Protein AF-A0AAD7J513-F1 (afdb_monomer_lite)

Foldseek 3Di:
DPDPCPDPPNDDQDKDKDWDFFWAQDPVVRDTDGDDLVRLDDPPQAAAADEAEAADEQAQPDPPLQLSLVQVVLQCQCPVQNHDVVGAGDWYKYKYFFQFPPRSLVNLRPDPNNNNFWTKPPNHPVLAPPPQRGGMMMTGGSSWRWNTWMKIQQSLAPRRWIWTKTWTKHAHDPPGGDIFTEIETHTAQHADDDSSLSRLLVRVLVVLCVQVDPPGLGYKYWYFSRQVHPCSQVSLVVSQKDWLAPPGWPPPQQFQDCVVPHDPDDTTNGITIIIHPPSNDDRHRDGDGCVQWDRDPDDDDDDDDDHIDRDDDDDDDDDDDDDDDDDDPDDPQPAKEWDAQDDVQHAAAQDKHKIFIDGDDQWFFDDFDDDDDDDDDDDDDDDDDDDDPVGDDDDLDGDGRDRDGIDIDRRLDDFQDWGKTKTAHPVGRIDIYDTHTHHHDDDNVSVPDRDDDDDDDDDDDDDDDDDDDDDDDDDDDDDDDDDDDDDDDDDDDDDDDDDDDDDDDDDDDDDDDDDDDDDDDDDDDDDDDDDDDDDDDDD

pLDDT: mean 71.31, std 27.56, range [21.47, 98.94]

Organism: NCBI:txid230809

Radius of gyration: 33.83 Å; chains: 1; bounding box: 109×79×90 Å

Structure (mmCIF, N/CA/C/O backbone):
data_AF-A0AAD7J513-F1
#
_entry.id   AF-A0AAD7J513-F1
#
loop_
_atom_site.group_PDB
_atom_site.id
_atom_site.type_symbol
_atom_site.label_atom_id
_atom_site.label_alt_id
_atom_site.label_comp_id
_atom_site.label_asym_id
_atom_site.label_entity_id
_atom_site.label_seq_id
_atom_site.pdbx_PDB_ins_code
_atom_site.Cartn_x
_atom_site.Cartn_y
_atom_site.Cartn_z
_atom_site.occupancy
_atom_site.B_iso_or_equiv
_atom_site.auth_seq_id
_atom_site.auth_comp_id
_atom_site.auth_asym_id
_atom_site.auth_atom_id
_atom_site.pdbx_PDB_model_num
ATOM 1 N N . MET A 1 1 ? 6.087 -25.218 -9.293 1.00 32.75 1 MET A N 1
ATOM 2 C CA . MET A 1 1 ? 7.461 -25.644 -8.965 1.00 32.75 1 MET A CA 1
ATOM 3 C C . MET A 1 1 ? 8.350 -24.437 -9.200 1.00 32.75 1 MET A C 1
ATOM 5 O O . MET A 1 1 ? 8.725 -24.193 -10.333 1.00 32.75 1 MET A O 1
ATOM 9 N N . PHE A 1 2 ? 8.551 -23.610 -8.172 1.00 40.44 2 PHE A N 1
ATOM 10 C CA . PHE A 1 2 ? 9.439 -22.445 -8.245 1.00 40.44 2 PHE A CA 1
ATOM 11 C C . PHE A 1 2 ? 10.735 -22.806 -7.531 1.00 40.44 2 PHE A C 1
ATOM 13 O O . PHE A 1 2 ? 10.935 -22.472 -6.368 1.00 40.44 2 PHE A O 1
ATOM 20 N N . CYS A 1 3 ? 11.557 -23.562 -8.247 1.00 36.16 3 CYS A N 1
ATOM 21 C CA . CYS A 1 3 ? 12.954 -23.780 -7.931 1.00 36.16 3 CYS A CA 1
ATOM 22 C C . CYS A 1 3 ? 13.706 -23.287 -9.164 1.00 36.16 3 CYS A C 1
ATOM 24 O O . CYS A 1 3 ? 13.861 -24.026 -10.134 1.00 36.16 3 CYS A O 1
ATOM 26 N N . GLY A 1 4 ? 14.096 -22.010 -9.148 1.00 38.06 4 GLY A N 1
ATOM 27 C CA . GLY A 1 4 ? 15.396 -21.700 -9.721 1.00 38.06 4 GLY A CA 1
ATOM 28 C C . GLY A 1 4 ? 16.390 -22.467 -8.862 1.00 38.06 4 GLY A C 1
ATOM 29 O O . GLY A 1 4 ? 16.326 -22.366 -7.636 1.00 38.06 4 GLY A O 1
ATOM 30 N N . ASP A 1 5 ? 17.196 -23.315 -9.488 1.00 40.50 5 ASP A N 1
ATOM 31 C CA . ASP A 1 5 ? 18.250 -24.063 -8.808 1.00 40.50 5 ASP A CA 1
ATOM 32 C C . ASP A 1 5 ? 19.424 -23.100 -8.579 1.00 40.50 5 ASP A C 1
ATOM 34 O O . ASP A 1 5 ? 20.472 -23.174 -9.219 1.00 40.50 5 ASP A O 1
ATOM 38 N N . ASP A 1 6 ? 19.177 -22.096 -7.734 1.00 44.56 6 ASP A N 1
ATOM 39 C CA . ASP A 1 6 ? 20.218 -21.246 -7.182 1.00 44.56 6 ASP A CA 1
ATOM 40 C C . ASP A 1 6 ? 21.053 -22.173 -6.290 1.00 44.56 6 ASP A C 1
ATOM 42 O O . ASP A 1 6 ? 20.613 -22.588 -5.215 1.00 44.56 6 ASP A O 1
ATOM 46 N N . GLY A 1 7 ? 22.223 -22.574 -6.798 1.00 38.50 7 GLY A N 1
ATOM 47 C CA . GLY A 1 7 ? 23.099 -23.535 -6.130 1.00 38.50 7 GLY A CA 1
ATOM 48 C C . GLY A 1 7 ? 23.421 -23.114 -4.689 1.00 38.50 7 GLY A C 1
ATOM 49 O O . GLY A 1 7 ? 23.324 -21.923 -4.367 1.00 38.50 7 GLY A O 1
ATOM 50 N N . PRO A 1 8 ? 23.831 -24.064 -3.824 1.00 44.72 8 PRO A N 1
ATOM 51 C CA . PRO A 1 8 ? 23.887 -23.894 -2.364 1.00 44.72 8 PRO A CA 1
ATOM 52 C C . PRO A 1 8 ? 24.774 -22.742 -1.854 1.00 44.72 8 PRO A C 1
ATOM 54 O O . PRO A 1 8 ? 24.691 -22.401 -0.677 1.00 44.72 8 PRO A O 1
ATOM 57 N N . ASP A 1 9 ? 25.574 -22.133 -2.731 1.00 49.25 9 ASP A N 1
ATOM 58 C CA . ASP A 1 9 ? 26.494 -21.028 -2.453 1.00 49.25 9 ASP A CA 1
ATOM 59 C C . ASP A 1 9 ? 25.942 -19.633 -2.831 1.00 49.25 9 ASP A C 1
ATOM 61 O O . ASP A 1 9 ? 26.643 -18.629 -2.689 1.00 49.25 9 ASP A O 1
ATOM 65 N N . SER A 1 10 ? 24.695 -19.529 -3.308 1.00 48.16 10 SER A N 1
ATOM 66 C CA . SER A 1 10 ? 24.074 -18.229 -3.613 1.00 48.16 10 SER A CA 1
ATOM 67 C C . SER A 1 10 ? 23.793 -17.452 -2.314 1.00 48.16 10 SER A C 1
ATOM 69 O O . SER A 1 10 ? 23.076 -17.963 -1.448 1.00 48.16 10 SER A O 1
ATOM 71 N N . PRO A 1 11 ? 24.322 -16.225 -2.132 1.00 52.28 11 PRO A N 1
ATOM 72 C CA . PRO A 1 11 ? 24.215 -15.516 -0.860 1.00 52.28 11 PRO A CA 1
ATOM 73 C C . PRO A 1 11 ? 22.766 -15.113 -0.565 1.00 52.28 11 PRO A C 1
ATOM 75 O O . PRO A 1 11 ? 22.181 -14.267 -1.241 1.00 52.28 11 PRO A O 1
ATOM 78 N N . VAL A 1 12 ? 22.192 -15.692 0.491 1.00 58.56 12 VAL A N 1
ATOM 79 C CA . VAL A 1 12 ? 20.869 -15.307 0.996 1.00 58.56 12 VAL A CA 1
ATOM 80 C C . VAL A 1 12 ? 20.958 -13.905 1.591 1.00 58.56 12 VAL A C 1
ATOM 82 O O . VAL A 1 12 ? 21.468 -13.738 2.699 1.00 58.56 12 VAL A O 1
ATOM 85 N N . ILE A 1 13 ? 20.428 -12.901 0.890 1.00 66.75 13 ILE A N 1
ATOM 86 C CA . ILE A 1 13 ? 20.273 -11.559 1.458 1.00 66.75 13 ILE A CA 1
ATOM 87 C C . ILE A 1 13 ? 19.106 -11.608 2.464 1.00 66.75 13 ILE A C 1
ATOM 89 O O . ILE A 1 13 ? 17.961 -11.872 2.072 1.00 66.75 13 ILE A O 1
ATOM 93 N N . PRO A 1 14 ? 19.355 -11.418 3.774 1.00 81.06 14 PRO A N 1
ATOM 94 C CA . PRO A 1 14 ? 18.321 -11.573 4.785 1.00 81.06 14 PRO A CA 1
ATOM 95 C C . PRO A 1 14 ? 17.294 -10.442 4.683 1.00 81.06 14 PRO A C 1
ATOM 97 O O . PRO A 1 14 ? 17.643 -9.270 4.577 1.00 81.06 14 PRO A O 1
ATOM 100 N N . SER A 1 15 ? 16.008 -10.789 4.760 1.00 90.88 15 SER A N 1
ATOM 101 C CA . SER A 1 15 ? 14.946 -9.788 4.920 1.00 90.88 15 SER A CA 1
ATOM 102 C C . SER A 1 15 ? 14.900 -9.303 6.368 1.00 90.88 15 SER A C 1
ATOM 104 O O . SER A 1 15 ? 15.009 -10.112 7.292 1.00 90.88 15 SER A O 1
ATOM 106 N N . ASN A 1 16 ? 14.708 -8.002 6.572 1.00 92.75 16 ASN A N 1
ATOM 107 C CA . ASN A 1 16 ? 14.706 -7.382 7.895 1.00 92.75 16 ASN A CA 1
ATOM 108 C C . ASN A 1 16 ? 13.272 -7.063 8.334 1.00 92.75 16 ASN A C 1
ATOM 110 O O . ASN A 1 16 ? 12.550 -6.363 7.632 1.00 92.75 16 ASN A O 1
ATOM 114 N N . MET A 1 17 ? 12.845 -7.559 9.496 1.00 94.38 17 MET A N 1
ATOM 115 C CA . MET A 1 17 ? 11.499 -7.315 10.019 1.00 94.38 17 MET A CA 1
ATOM 116 C C . MET A 1 17 ? 11.554 -6.388 11.233 1.00 94.38 17 MET A C 1
ATOM 118 O O . MET A 1 17 ? 12.098 -6.744 12.277 1.00 94.38 17 MET A O 1
ATOM 122 N N . LYS A 1 18 ? 10.930 -5.217 11.109 1.00 94.75 18 LYS A N 1
ATOM 123 C CA . LYS A 1 18 ? 10.824 -4.204 12.165 1.00 94.75 18 LYS A CA 1
ATOM 124 C C . LYS A 1 18 ? 9.395 -4.201 12.708 1.00 94.75 18 LYS A C 1
ATOM 126 O O . LYS A 1 18 ? 8.446 -4.023 11.942 1.00 94.75 18 LYS A O 1
ATOM 131 N N . GLN A 1 19 ? 9.218 -4.360 14.023 1.00 94.00 19 GLN A N 1
ATOM 132 C CA . GLN A 1 19 ? 7.918 -4.090 14.644 1.00 94.00 19 GLN A CA 1
ATOM 133 C C . GLN A 1 19 ? 7.650 -2.583 14.589 1.00 94.00 19 GLN A C 1
ATOM 135 O O . GLN A 1 19 ? 8.471 -1.769 15.020 1.00 94.00 19 GLN A O 1
ATOM 140 N N . LEU A 1 20 ? 6.488 -2.215 14.062 1.00 93.00 20 LEU A N 1
ATOM 141 C CA . LEU A 1 20 ? 5.977 -0.856 14.079 1.00 93.00 20 LEU A CA 1
ATOM 142 C C . LEU A 1 20 ? 4.943 -0.700 15.197 1.00 93.00 20 LEU A C 1
ATOM 144 O O . LEU A 1 20 ? 4.468 -1.649 15.811 1.00 93.00 20 LEU A O 1
ATOM 148 N N . ARG A 1 21 ? 4.577 0.546 15.475 1.00 89.38 21 ARG A N 1
ATOM 149 C CA . ARG A 1 21 ? 3.412 0.873 16.295 1.00 89.38 21 ARG A CA 1
ATOM 150 C C . ARG A 1 21 ? 2.541 1.780 15.452 1.00 89.38 21 ARG A C 1
ATOM 152 O O . ARG A 1 21 ? 3.047 2.788 14.959 1.00 89.38 21 ARG A O 1
ATOM 159 N N . MET A 1 22 ? 1.259 1.454 15.331 1.00 94.81 22 MET A N 1
ATOM 160 C CA . MET A 1 22 ? 0.292 2.422 14.829 1.00 94.81 22 MET A CA 1
ATOM 161 C C . MET A 1 22 ? 0.307 3.653 15.733 1.00 94.81 22 MET A C 1
ATOM 163 O O . MET A 1 22 ? 0.355 3.543 16.965 1.00 94.81 22 MET A O 1
ATOM 167 N N . CYS A 1 23 ? 0.280 4.827 15.123 1.00 96.19 23 CYS A N 1
ATOM 168 C CA . CYS A 1 23 ? 0.280 6.101 15.817 1.00 96.19 23 CYS A CA 1
ATOM 169 C C . CYS A 1 23 ? -1.061 6.796 15.613 1.00 96.19 23 CYS A C 1
ATOM 171 O O . CYS A 1 23 ? -1.570 6.846 14.500 1.00 96.19 23 CYS A O 1
ATOM 173 N N . ARG A 1 24 ? -1.594 7.400 16.675 1.00 95.62 24 ARG A N 1
ATOM 174 C CA . ARG A 1 24 ? -2.721 8.335 16.586 1.00 95.62 24 ARG A CA 1
ATOM 175 C C . ARG A 1 24 ? -2.244 9.750 16.858 1.00 95.62 24 ARG A C 1
ATOM 177 O O . ARG A 1 24 ? -1.369 9.946 17.709 1.00 95.62 24 ARG A O 1
ATOM 184 N N . TRP A 1 25 ? -2.825 10.735 16.189 1.00 96.56 25 TRP A N 1
ATOM 185 C CA . TRP A 1 25 ? -2.621 12.126 16.573 1.00 96.56 25 TRP A CA 1
ATOM 186 C C . TRP A 1 25 ? -3.185 12.370 17.983 1.00 96.56 25 TRP A C 1
ATOM 188 O O . TRP A 1 25 ? -4.205 11.795 18.376 1.00 96.56 25 TRP A O 1
ATOM 198 N N . ARG A 1 26 ? -2.494 13.185 18.784 1.00 94.06 26 ARG A N 1
ATOM 199 C CA . ARG A 1 26 ? -2.993 13.682 20.072 1.00 94.06 26 ARG A CA 1
ATOM 200 C C . ARG A 1 26 ? -2.971 15.201 20.058 1.00 94.06 26 ARG A C 1
ATOM 202 O O . ARG A 1 26 ? -1.910 15.786 20.276 1.00 94.06 26 ARG A O 1
ATOM 209 N N . GLU A 1 27 ? -4.146 15.800 19.906 1.00 91.19 27 GLU A N 1
ATOM 210 C CA . GLU A 1 27 ? -4.312 17.255 19.840 1.00 91.19 27 GLU A CA 1
ATOM 211 C C . GLU A 1 27 ? -3.713 17.963 21.064 1.00 91.19 27 GLU A C 1
ATOM 213 O O . GLU A 1 27 ? -2.844 18.817 20.936 1.00 91.19 27 GLU A O 1
ATOM 218 N N . SER A 1 28 ? -4.015 17.469 22.270 1.00 92.81 28 SER A N 1
ATOM 219 C CA . SER A 1 28 ? -3.488 17.991 23.545 1.00 92.81 28 SER A CA 1
ATOM 220 C C . SER A 1 28 ? -1.964 17.903 23.736 1.00 92.81 28 SER A C 1
ATOM 222 O O . SER A 1 28 ? -1.448 18.305 24.779 1.00 92.81 28 SER A O 1
ATOM 224 N N . ARG A 1 29 ? -1.228 17.336 22.773 1.00 91.94 29 ARG A N 1
ATOM 225 C CA . ARG A 1 29 ? 0.245 17.308 22.743 1.00 91.94 29 ARG A CA 1
ATOM 226 C C . ARG A 1 29 ? 0.822 17.685 21.375 1.00 91.94 29 ARG A C 1
ATOM 228 O O . ARG A 1 29 ? 2.024 17.497 21.190 1.00 91.94 29 ARG A O 1
ATOM 235 N N . SER A 1 30 ? -0.027 18.112 20.436 1.00 93.31 30 SER A N 1
ATOM 236 C CA . SER A 1 30 ? 0.280 18.432 19.034 1.00 93.31 30 SER A CA 1
ATOM 237 C C . SER A 1 30 ? 1.298 17.476 18.396 1.00 93.31 30 SER A C 1
ATOM 239 O O . SER A 1 30 ? 2.276 17.902 17.779 1.00 93.31 30 SER A O 1
ATOM 241 N N . ARG A 1 31 ? 1.118 16.162 18.606 1.00 95.62 31 ARG A N 1
ATOM 242 C CA . ARG A 1 31 ? 2.052 15.137 18.113 1.00 95.62 31 ARG A CA 1
ATOM 243 C C . ARG A 1 31 ? 1.394 13.788 17.853 1.00 95.62 31 ARG A C 1
ATOM 245 O O . ARG A 1 31 ? 0.465 13.383 18.557 1.00 95.62 31 ARG A O 1
ATOM 252 N N . TRP A 1 32 ? 1.982 13.038 16.926 1.00 95.88 32 TRP A N 1
ATOM 253 C CA . TRP A 1 32 ? 1.715 11.615 16.745 1.00 95.88 32 TRP A CA 1
ATOM 254 C C . TRP A 1 32 ? 2.183 10.815 17.967 1.00 95.88 32 TRP A C 1
ATOM 256 O O . TRP A 1 32 ? 3.233 11.076 18.560 1.00 95.88 32 TRP A O 1
ATOM 266 N N . HIS A 1 33 ? 1.374 9.847 18.385 1.00 93.94 33 HIS A N 1
ATOM 267 C CA . HIS A 1 33 ? 1.631 9.028 19.559 1.00 93.94 33 HIS A CA 1
ATOM 268 C C . HIS A 1 33 ? 1.317 7.564 19.275 1.00 93.94 33 HIS A C 1
ATOM 270 O O . HIS A 1 33 ? 0.171 7.214 18.994 1.00 93.94 33 HIS A O 1
ATOM 276 N N . ARG A 1 34 ? 2.345 6.722 19.418 1.00 91.94 34 ARG A N 1
ATOM 277 C CA . ARG A 1 34 ? 2.256 5.257 19.374 1.00 91.94 34 ARG A CA 1
ATOM 278 C C . ARG A 1 34 ? 1.144 4.782 20.307 1.00 91.94 34 ARG A C 1
ATOM 280 O O . ARG A 1 34 ? 1.151 5.158 21.481 1.00 91.94 34 ARG A O 1
ATOM 287 N N . VAL A 1 35 ? 0.213 3.978 19.808 1.00 87.56 35 VAL A N 1
ATOM 288 C CA . VAL A 1 35 ? -0.826 3.383 20.654 1.00 87.56 35 VAL A CA 1
ATOM 289 C C . VAL A 1 35 ? -0.316 2.073 21.258 1.00 87.56 35 VAL A C 1
ATOM 291 O O . VAL A 1 35 ? 0.482 1.359 20.647 1.00 87.56 35 VAL A O 1
ATOM 294 N N . SER A 1 36 ? -0.726 1.786 22.493 1.00 75.75 36 SER A N 1
ATOM 295 C CA . SER A 1 36 ? -0.515 0.476 23.113 1.00 75.75 36 SER A CA 1
ATOM 296 C C . SER A 1 36 ? -1.541 -0.510 22.545 1.00 75.75 36 SER A C 1
ATOM 298 O O . SER A 1 36 ? -2.704 -0.108 22.455 1.00 75.75 36 SER A O 1
ATOM 300 N N . PRO A 1 37 ? -1.172 -1.770 22.243 1.00 62.88 37 PRO A N 1
ATOM 301 C CA . PRO A 1 37 ? -2.119 -2.793 21.781 1.00 62.88 37 PRO A CA 1
ATOM 302 C C . PRO A 1 37 ? -3.380 -2.872 22.656 1.00 62.88 37 PRO A C 1
ATOM 304 O O . PRO A 1 37 ? -4.498 -2.844 22.152 1.00 62.88 37 PRO A O 1
ATOM 307 N N . ASP A 1 38 ? -3.194 -2.817 23.977 1.00 56.00 38 ASP A N 1
ATOM 308 C CA . ASP A 1 38 ? -4.260 -2.971 24.979 1.00 56.00 38 ASP A CA 1
ATOM 309 C C . ASP A 1 38 ? -5.080 -1.690 25.238 1.00 56.00 38 ASP A C 1
ATOM 311 O O . ASP A 1 38 ? -6.039 -1.716 25.999 1.00 56.00 38 ASP A O 1
ATOM 315 N N . ARG A 1 39 ? -4.694 -0.538 24.662 1.00 53.56 39 ARG A N 1
ATOM 316 C CA . ARG A 1 39 ? -5.365 0.771 24.871 1.00 53.56 39 ARG A CA 1
ATOM 317 C C . ARG A 1 39 ? -5.980 1.359 23.604 1.00 53.56 39 ARG A C 1
ATOM 319 O O . ARG A 1 39 ? -6.268 2.559 23.558 1.00 53.56 39 ARG A O 1
ATOM 326 N N . ASN A 1 40 ? -6.125 0.545 22.566 1.00 53.25 40 ASN A N 1
ATOM 327 C CA . ASN A 1 40 ? -6.827 0.966 21.363 1.00 53.25 40 ASN A CA 1
ATOM 328 C C . ASN A 1 40 ? -8.354 1.040 21.596 1.00 53.25 40 ASN A C 1
ATOM 330 O O . ASN A 1 40 ? -8.982 1.844 20.922 1.00 53.25 40 ASN A O 1
ATOM 334 N N . TYR A 1 41 ? -8.920 0.276 22.550 1.00 58.97 41 TYR A N 1
ATOM 335 C CA . TYR A 1 41 ? -10.375 0.089 22.742 1.00 58.97 41 TYR A CA 1
ATOM 336 C C . TYR A 1 41 ? -10.815 0.333 24.184 1.00 58.97 41 TYR A C 1
ATOM 338 O O . TYR A 1 41 ? -10.056 0.062 25.120 1.00 58.97 41 TYR A O 1
ATOM 346 N N . GLY A 1 42 ? -12.046 0.822 24.355 1.00 53.69 42 GLY A N 1
ATOM 347 C CA . GLY A 1 42 ? -12.784 0.669 25.609 1.00 53.69 42 GLY A CA 1
ATOM 348 C C . GLY A 1 42 ? -13.300 -0.766 25.763 1.00 53.69 42 GLY A C 1
ATOM 349 O O . GLY A 1 42 ? -13.497 -1.465 24.774 1.00 53.69 42 GLY A O 1
ATOM 350 N N . GLU A 1 43 ? -13.544 -1.210 26.997 1.00 52.31 43 GLU A N 1
ATOM 351 C CA . GLU A 1 43 ? -14.014 -2.580 27.284 1.00 52.31 43 GLU A CA 1
ATOM 352 C C . GLU A 1 43 ? -15.432 -2.877 26.739 1.00 52.31 43 GLU A C 1
ATOM 354 O O . GLU A 1 43 ? -15.846 -4.034 26.719 1.00 52.31 43 GLU A O 1
ATOM 359 N N . GLU A 1 44 ? -16.156 -1.854 26.267 1.00 52.53 44 GLU A N 1
ATOM 360 C CA . GLU A 1 44 ? -17.548 -1.928 25.790 1.00 52.53 44 GLU A CA 1
ATOM 361 C C . GLU A 1 44 ? -17.714 -1.778 24.258 1.00 52.53 44 GLU A C 1
ATOM 363 O O . GLU A 1 44 ? -18.824 -1.933 23.748 1.00 52.53 44 GLU A O 1
ATOM 368 N N . GLU A 1 45 ? -16.647 -1.491 23.497 1.00 64.88 45 GLU A N 1
ATOM 369 C CA . GLU A 1 45 ? -16.729 -1.328 22.034 1.00 64.88 45 GLU A CA 1
ATOM 370 C C . GLU A 1 45 ? -16.506 -2.655 21.294 1.00 64.88 45 GLU A C 1
ATOM 372 O O . GLU A 1 45 ? -15.422 -3.244 21.322 1.00 64.88 45 GLU A O 1
ATOM 377 N N . PHE A 1 46 ? -17.543 -3.117 20.588 1.00 79.25 46 PHE A N 1
ATOM 378 C CA . PHE A 1 46 ? -17.481 -4.319 19.759 1.00 79.25 46 PHE A CA 1
ATOM 379 C C . PHE A 1 46 ? -16.710 -4.052 18.455 1.00 79.25 46 PHE A C 1
ATOM 381 O O . PHE A 1 46 ? -17.007 -3.072 17.770 1.00 79.25 46 PHE A O 1
ATOM 388 N N . PRO A 1 47 ? -15.768 -4.926 18.056 1.00 89.81 47 PRO A N 1
ATOM 389 C CA . PRO A 1 47 ? -15.033 -4.754 16.809 1.00 89.81 47 PRO A CA 1
ATOM 390 C C . PRO A 1 47 ? -15.953 -4.898 15.583 1.00 89.81 47 PRO A C 1
ATOM 392 O O . PRO A 1 47 ? -16.841 -5.759 15.575 1.00 89.81 47 PRO A O 1
ATOM 395 N N . PRO A 1 48 ? -15.728 -4.118 14.510 1.00 93.62 48 PRO A N 1
ATOM 396 C CA . PRO A 1 48 ? -16.559 -4.169 13.314 1.00 93.62 48 PRO A CA 1
ATOM 397 C C . PRO A 1 48 ? -16.459 -5.536 12.626 1.00 93.62 48 PRO A C 1
ATOM 399 O O . PRO A 1 48 ? -15.428 -6.208 12.673 1.00 93.62 48 PRO A O 1
ATOM 402 N N . SER A 1 49 ? -17.539 -5.957 11.964 1.00 94.06 49 SER A N 1
ATOM 403 C CA . SER A 1 49 ? -17.584 -7.241 11.235 1.00 94.06 49 SER A CA 1
ATOM 404 C C . SER A 1 49 ? -17.224 -7.132 9.748 1.00 94.06 49 SER A C 1
ATOM 406 O O . SER A 1 49 ? -16.992 -8.140 9.076 1.00 94.06 49 SER A O 1
ATOM 408 N N . THR A 1 50 ? -17.139 -5.902 9.243 1.00 95.69 50 THR A N 1
ATOM 409 C CA . THR A 1 50 ? -16.824 -5.529 7.861 1.00 95.69 50 THR A CA 1
ATOM 410 C C . THR A 1 50 ? -15.997 -4.251 7.865 1.00 95.69 50 THR A C 1
ATOM 412 O O . THR A 1 50 ? -16.167 -3.426 8.758 1.00 95.69 50 THR A O 1
ATOM 415 N N . PHE A 1 51 ? -15.142 -4.068 6.861 1.00 97.38 51 PHE A N 1
ATOM 416 C CA . PHE A 1 51 ? -14.434 -2.812 6.628 1.00 97.38 51 PHE A CA 1
ATOM 417 C C . PHE A 1 51 ? -14.195 -2.603 5.127 1.00 97.38 51 PHE A C 1
ATOM 419 O O . PHE A 1 51 ? -14.107 -3.580 4.376 1.00 97.38 51 PHE A O 1
ATOM 426 N N . GLU A 1 52 ? -14.075 -1.351 4.690 1.00 98.25 52 GLU A N 1
ATOM 427 C CA . GLU A 1 52 ? -13.717 -1.002 3.312 1.00 98.25 52 GLU A CA 1
ATOM 428 C C . GLU A 1 52 ? -12.190 -0.957 3.132 1.00 98.25 52 GLU A C 1
ATOM 430 O O . GLU A 1 52 ? -11.463 -0.436 3.978 1.00 98.25 52 GLU A O 1
ATOM 435 N N . LEU A 1 53 ? -11.684 -1.510 2.027 1.00 98.69 53 LEU A N 1
ATOM 436 C CA . LEU A 1 53 ? -10.254 -1.549 1.719 1.00 98.69 53 LEU A CA 1
ATOM 437 C C . LEU A 1 53 ? -9.956 -0.736 0.460 1.00 98.69 53 LEU A C 1
ATOM 439 O O . LEU A 1 53 ? -10.401 -1.091 -0.631 1.00 98.69 53 LEU A O 1
ATOM 443 N N . VAL A 1 54 ? -9.108 0.280 0.601 1.00 98.75 54 VAL A N 1
ATOM 444 C CA . VAL A 1 54 ? -8.535 1.027 -0.522 1.00 98.75 54 VAL A CA 1
ATOM 445 C C . VAL A 1 54 ? -7.059 0.675 -0.671 1.00 98.75 54 VAL A C 1
ATOM 447 O O . VAL A 1 54 ? -6.339 0.577 0.320 1.00 98.75 54 VAL A O 1
ATOM 450 N N . THR A 1 55 ? -6.584 0.536 -1.909 1.00 98.75 55 THR A N 1
ATOM 451 C CA . THR A 1 55 ? -5.151 0.509 -2.212 1.00 98.75 55 THR A CA 1
ATOM 452 C C . THR A 1 55 ? -4.827 1.425 -3.384 1.00 98.75 55 THR A C 1
ATOM 454 O O . THR A 1 55 ? -5.609 1.484 -4.332 1.00 98.75 55 THR A O 1
ATOM 457 N N . TRP A 1 56 ? -3.709 2.153 -3.310 1.00 98.56 56 TRP A N 1
ATOM 458 C CA . TRP A 1 56 ? -3.329 3.131 -4.330 1.00 98.56 56 TRP A CA 1
ATOM 459 C C . TRP A 1 56 ? -1.813 3.395 -4.355 1.00 98.56 56 TRP A C 1
ATOM 461 O O . TRP A 1 56 ? -1.245 3.928 -3.396 1.00 98.56 56 TRP A O 1
ATOM 471 N N . ASN A 1 57 ? -1.166 3.103 -5.486 1.00 98.00 57 ASN A N 1
ATOM 472 C CA . ASN A 1 57 ? 0.137 3.673 -5.825 1.00 98.00 57 ASN A CA 1
ATOM 473 C C . ASN A 1 57 ? -0.021 5.166 -6.176 1.00 98.00 57 ASN A C 1
ATOM 475 O O . ASN A 1 57 ? -0.654 5.517 -7.173 1.00 98.00 57 ASN A O 1
ATOM 479 N N . VAL A 1 58 ? 0.547 6.051 -5.350 1.00 96.62 58 VAL A N 1
ATOM 480 C CA . VAL A 1 58 ? 0.409 7.513 -5.496 1.00 96.62 58 VAL A CA 1
ATOM 481 C C . VAL A 1 58 ? 1.530 8.174 -6.312 1.00 96.62 58 VAL A C 1
ATOM 483 O O . VAL A 1 58 ? 1.555 9.401 -6.397 1.00 96.62 58 VAL A O 1
ATOM 486 N N . SER A 1 59 ? 2.412 7.402 -6.954 1.00 93.19 59 SER A N 1
ATOM 487 C CA . SER A 1 59 ? 3.506 7.853 -7.839 1.00 93.19 59 SER A CA 1
ATOM 488 C C . SER A 1 59 ? 4.436 8.898 -7.202 1.00 93.19 59 SER A C 1
ATOM 490 O O . SER A 1 59 ? 4.172 10.104 -7.290 1.00 93.19 59 SER A O 1
ATOM 492 N N . PHE A 1 60 ? 5.516 8.463 -6.544 1.00 92.81 60 PHE A N 1
ATOM 493 C CA . PHE A 1 60 ? 6.402 9.370 -5.789 1.00 92.81 60 PHE A CA 1
ATOM 494 C C . PHE A 1 60 ? 7.192 10.293 -6.721 1.00 92.81 60 PHE A C 1
ATOM 496 O O . PHE A 1 60 ? 7.440 11.447 -6.382 1.00 92.81 60 PHE A O 1
ATOM 503 N N . ASP A 1 61 ? 7.569 9.774 -7.889 1.00 88.62 61 ASP A N 1
ATOM 504 C CA . ASP A 1 61 ? 8.422 10.412 -8.896 1.00 88.62 61 ASP A CA 1
ATOM 505 C C . ASP A 1 61 ? 7.765 11.610 -9.604 1.00 88.62 61 ASP A C 1
ATOM 507 O O . ASP A 1 61 ? 8.426 12.417 -10.259 1.00 88.62 61 ASP A O 1
ATOM 511 N N . THR A 1 62 ? 6.444 11.722 -9.483 1.00 87.81 62 THR A N 1
ATOM 512 C CA . THR A 1 62 ? 5.632 12.623 -10.288 1.00 87.81 62 THR A CA 1
ATOM 513 C C . THR A 1 62 ? 5.563 14.011 -9.629 1.00 87.81 62 THR A C 1
ATOM 515 O O . THR A 1 62 ? 5.233 14.101 -8.441 1.00 87.81 62 THR A O 1
ATOM 518 N N . PRO A 1 63 ? 5.817 15.110 -10.376 1.00 90.38 63 PRO A N 1
ATOM 519 C CA . PRO A 1 63 ? 5.832 16.475 -9.844 1.00 90.38 63 PRO A CA 1
ATOM 520 C C . PRO A 1 63 ? 4.576 16.890 -9.068 1.00 90.38 63 PRO A C 1
ATOM 522 O O . PRO A 1 63 ? 3.504 16.304 -9.205 1.00 90.38 63 PRO A O 1
ATOM 525 N N . MET A 1 64 ? 4.700 17.972 -8.290 1.00 93.38 64 MET A N 1
ATOM 526 C CA . MET A 1 64 ? 3.632 18.500 -7.422 1.00 93.38 64 MET A CA 1
ATOM 527 C C . MET A 1 64 ? 3.187 17.503 -6.336 1.00 93.38 64 MET A C 1
ATOM 529 O O . MET A 1 64 ? 2.009 17.402 -6.007 1.00 93.38 64 MET A O 1
ATOM 533 N N . VAL A 1 65 ? 4.145 16.765 -5.758 1.00 94.56 65 VAL A N 1
ATOM 534 C CA . VAL A 1 65 ? 3.945 15.745 -4.707 1.00 94.56 65 VAL A CA 1
ATOM 535 C C . VAL A 1 65 ? 2.972 16.184 -3.605 1.00 94.56 65 VAL A C 1
ATOM 537 O O . VAL A 1 65 ? 2.140 15.388 -3.174 1.00 94.56 65 VAL A O 1
ATOM 540 N N . ARG A 1 66 ? 3.059 17.438 -3.138 1.00 96.44 66 ARG A N 1
ATOM 541 C CA . ARG A 1 66 ? 2.212 17.941 -2.046 1.00 96.44 66 ARG A CA 1
ATOM 542 C C . ARG A 1 66 ? 0.771 18.151 -2.495 1.00 96.44 66 ARG A C 1
ATOM 544 O O . ARG A 1 66 ? -0.133 17.609 -1.869 1.00 96.44 66 ARG A O 1
ATOM 551 N N . GLU A 1 67 ? 0.572 18.886 -3.587 1.00 95.75 67 GLU A N 1
ATOM 552 C CA . GLU A 1 67 ? -0.745 19.117 -4.183 1.00 95.75 67 GLU A CA 1
ATOM 553 C C . GLU A 1 67 ? -1.413 17.802 -4.612 1.00 95.75 67 GLU A C 1
ATOM 555 O O . GLU A 1 67 ? -2.609 17.625 -4.405 1.00 95.75 67 GLU A O 1
ATOM 560 N N . ARG A 1 68 ? -0.645 16.842 -5.148 1.00 95.81 68 ARG A N 1
ATOM 561 C CA . ARG A 1 68 ? -1.141 15.500 -5.494 1.00 95.81 68 ARG A CA 1
ATOM 562 C C . ARG A 1 68 ? -1.548 14.690 -4.268 1.00 95.81 68 ARG A C 1
ATOM 564 O O . ARG A 1 68 ? -2.579 14.030 -4.320 1.00 95.81 68 ARG A O 1
ATOM 571 N N . MET A 1 69 ? -0.785 14.744 -3.177 1.00 97.94 69 MET A N 1
ATOM 572 C CA . MET A 1 69 ? -1.144 14.018 -1.957 1.00 97.94 69 MET A CA 1
ATOM 573 C C . MET A 1 69 ? -2.397 14.600 -1.290 1.00 97.94 69 MET A C 1
ATOM 575 O O . MET A 1 69 ? -3.284 13.834 -0.927 1.00 97.94 69 MET A O 1
ATOM 579 N N . ASP A 1 70 ? -2.528 15.929 -1.197 1.00 97.12 70 ASP A N 1
ATOM 580 C CA . ASP A 1 70 ? -3.774 16.556 -0.723 1.00 97.12 70 ASP A CA 1
ATOM 581 C C . ASP A 1 70 ? -4.961 16.172 -1.624 1.00 97.12 70 ASP A C 1
ATOM 583 O O . ASP A 1 70 ? -5.980 15.693 -1.136 1.00 97.12 70 ASP A O 1
ATOM 587 N N . CYS A 1 71 ? -4.792 16.247 -2.947 1.00 96.69 71 CYS A N 1
ATOM 588 C CA . CYS A 1 71 ? -5.796 15.818 -3.922 1.00 96.69 71 CYS A CA 1
ATOM 589 C C . CYS A 1 71 ? -6.270 14.367 -3.713 1.00 96.69 71 CYS A C 1
ATOM 591 O O . CYS A 1 71 ? -7.469 14.094 -3.796 1.00 96.69 71 CYS A O 1
ATOM 593 N N . VAL A 1 72 ? -5.345 13.443 -3.418 1.00 97.31 72 VAL A N 1
ATOM 594 C CA . VAL A 1 72 ? -5.657 12.042 -3.089 1.00 97.31 72 VAL A CA 1
ATOM 595 C C . VAL A 1 72 ? -6.460 11.957 -1.791 1.00 97.31 72 VAL A C 1
ATOM 597 O O . VAL A 1 72 ? -7.516 11.329 -1.792 1.00 97.31 72 VAL A O 1
ATOM 600 N N . LEU A 1 73 ? -6.027 12.617 -0.711 1.00 98.00 73 LEU A N 1
ATOM 601 C CA . LEU A 1 73 ? -6.738 12.597 0.576 1.00 98.00 73 LEU A CA 1
ATOM 602 C C . LEU A 1 73 ? -8.155 13.179 0.457 1.00 98.00 73 LEU A C 1
ATOM 604 O O . LEU A 1 73 ? -9.118 12.528 0.855 1.00 98.00 73 LEU A O 1
ATOM 608 N N . ARG A 1 74 ? -8.306 14.337 -0.197 1.00 96.44 74 ARG A N 1
ATOM 609 C CA . ARG A 1 74 ? -9.609 14.974 -0.458 1.00 96.44 74 ARG A CA 1
ATOM 610 C C . ARG A 1 74 ? -10.521 14.113 -1.345 1.00 96.44 74 ARG A C 1
ATOM 612 O O . ARG A 1 74 ? -11.740 14.155 -1.183 1.00 96.44 74 ARG A O 1
ATOM 619 N N . HIS A 1 75 ? -9.965 13.337 -2.283 1.00 96.81 75 HIS A N 1
ATOM 620 C CA . HIS A 1 75 ? -10.731 12.385 -3.101 1.00 96.81 75 HIS A CA 1
ATOM 621 C C . HIS A 1 75 ? -11.182 11.163 -2.288 1.00 96.81 75 HIS A C 1
ATOM 623 O O . HIS A 1 75 ? -12.334 10.745 -2.410 1.00 96.81 75 HIS A O 1
ATOM 629 N N . LEU A 1 76 ? -10.306 10.616 -1.437 1.00 97.94 76 LEU A N 1
ATOM 630 C CA . LEU A 1 76 ? -10.646 9.523 -0.522 1.00 97.94 76 LEU A CA 1
ATOM 631 C C . LEU A 1 76 ? -11.787 9.934 0.416 1.00 97.94 76 LEU A C 1
ATOM 633 O O . LEU A 1 76 ? -12.822 9.276 0.433 1.00 97.94 76 LEU A O 1
ATOM 637 N N . GLU A 1 77 ? -11.626 11.059 1.110 1.00 97.25 77 GLU A N 1
ATOM 638 C CA . GLU A 1 77 ? -12.615 11.654 2.013 1.00 97.25 77 GLU A CA 1
ATOM 639 C C . GLU A 1 77 ? -13.971 11.873 1.321 1.00 97.25 77 GLU A C 1
ATOM 641 O O . GLU A 1 77 ? -14.974 11.269 1.697 1.00 97.25 77 GLU A O 1
ATOM 646 N N . ARG A 1 78 ? -14.013 12.703 0.268 1.00 95.25 78 ARG A N 1
ATOM 647 C CA . ARG A 1 78 ? -15.281 13.233 -0.269 1.00 95.25 78 ARG A CA 1
ATOM 648 C C . ARG A 1 78 ? -15.927 12.386 -1.364 1.00 95.25 78 ARG A C 1
ATOM 650 O O . ARG A 1 78 ? -17.125 12.526 -1.595 1.00 95.25 78 ARG A O 1
ATOM 657 N N . VAL A 1 79 ? -15.163 11.554 -2.077 1.00 96.00 79 VAL A N 1
ATOM 658 C CA . VAL A 1 79 ? -15.656 10.817 -3.261 1.00 96.00 79 VAL A CA 1
ATOM 659 C C . VAL A 1 79 ? -15.713 9.313 -3.017 1.00 96.00 79 VAL A C 1
ATOM 661 O O . VAL A 1 79 ? -16.711 8.686 -3.378 1.00 96.00 79 VAL A O 1
ATOM 664 N N . VAL A 1 80 ? -14.672 8.739 -2.404 1.00 96.75 80 VAL A N 1
ATOM 665 C CA . VAL A 1 80 ? -14.619 7.298 -2.111 1.00 96.75 80 VAL A CA 1
ATOM 666 C C . VAL A 1 80 ? -15.475 6.986 -0.886 1.00 96.75 80 VAL A C 1
ATOM 668 O O . VAL A 1 80 ? -16.531 6.370 -1.030 1.00 96.75 80 VAL A O 1
ATOM 671 N N . PHE A 1 81 ? -15.087 7.504 0.283 1.00 97.06 81 PHE A N 1
ATOM 672 C CA . PHE A 1 81 ? -15.797 7.287 1.548 1.00 97.06 81 PHE A CA 1
ATOM 673 C C . PHE A 1 81 ? -17.030 8.183 1.724 1.00 97.06 81 PHE A C 1
ATOM 675 O O . PHE A 1 81 ? -17.911 7.860 2.516 1.00 97.06 81 PHE A O 1
ATOM 682 N N . LYS A 1 82 ? -17.137 9.267 0.940 1.00 96.12 82 LYS A N 1
ATOM 683 C CA . LYS A 1 82 ? -18.293 10.188 0.902 1.00 96.12 82 LYS A CA 1
ATOM 684 C C . LYS A 1 82 ? -18.589 10.843 2.257 1.00 96.12 82 LYS A C 1
ATOM 686 O O . LYS A 1 82 ? -19.743 11.163 2.545 1.00 96.12 82 LYS A O 1
ATOM 691 N N . CYS A 1 83 ? -17.543 11.062 3.052 1.00 94.38 83 CYS A N 1
ATOM 692 C CA . CYS A 1 83 ? -17.604 11.814 4.296 1.00 94.38 83 CYS A CA 1
ATOM 693 C C . CYS A 1 83 ? -18.180 13.211 4.035 1.00 94.38 83 CYS A C 1
ATOM 695 O O . CYS A 1 83 ? -17.797 13.886 3.071 1.00 94.38 83 CYS A O 1
ATOM 697 N N . ARG A 1 84 ? -19.078 13.663 4.912 1.00 90.69 84 ARG A N 1
ATOM 698 C CA . ARG A 1 84 ? -19.390 15.091 5.052 1.00 90.69 84 ARG A CA 1
ATOM 699 C C . ARG A 1 84 ? -18.259 15.779 5.819 1.00 90.69 84 ARG A C 1
ATOM 701 O O . ARG A 1 84 ? -17.442 15.116 6.452 1.00 90.69 84 ARG A O 1
ATOM 708 N N . ASP A 1 85 ? -18.213 17.108 5.775 1.00 83.00 85 ASP A N 1
ATOM 709 C CA . ASP A 1 85 ? -17.180 17.868 6.487 1.00 83.00 85 ASP A CA 1
ATOM 710 C C . ASP A 1 85 ? -17.225 17.555 8.002 1.00 83.00 85 ASP A C 1
ATOM 712 O O . ASP A 1 85 ? -18.245 17.780 8.659 1.00 83.00 85 ASP A O 1
ATOM 716 N N . GLY A 1 86 ? -16.126 17.011 8.541 1.00 79.19 86 GLY A N 1
ATOM 717 C CA . GLY A 1 86 ? -16.004 16.569 9.941 1.00 79.19 86 GLY A CA 1
ATOM 718 C C . GLY A 1 86 ? -16.622 15.199 10.269 1.00 79.19 86 GLY A C 1
ATOM 719 O O . GLY A 1 86 ? -16.701 14.832 11.441 1.00 79.19 86 GLY A O 1
ATOM 720 N N . GLU A 1 87 ? -17.085 14.437 9.274 1.00 90.38 87 GLU A N 1
ATOM 721 C CA . GLU A 1 87 ? -17.643 13.094 9.466 1.00 90.38 87 GLU A CA 1
ATOM 722 C C . GLU A 1 87 ? -16.564 12.013 9.290 1.00 90.38 87 GLU A C 1
ATOM 724 O O . GLU A 1 87 ? -15.828 11.992 8.300 1.00 90.38 87 GLU A O 1
ATOM 729 N N . ALA A 1 88 ? -16.492 11.079 10.242 1.00 92.44 88 ALA A N 1
ATOM 730 C CA . ALA A 1 88 ? -15.630 9.910 10.117 1.00 92.44 88 ALA A CA 1
ATOM 731 C C . ALA A 1 88 ? -16.100 9.014 8.953 1.00 92.44 88 ALA A C 1
ATOM 733 O O . ALA A 1 88 ? -17.308 8.868 8.751 1.00 92.44 88 ALA A O 1
ATOM 734 N N . PRO A 1 89 ? -15.188 8.382 8.195 1.00 96.06 89 PRO A N 1
ATOM 735 C CA . PRO A 1 89 ? -15.578 7.308 7.294 1.00 96.06 89 PRO A CA 1
ATOM 736 C C . PRO A 1 89 ? -16.092 6.100 8.092 1.00 96.06 89 PRO A C 1
ATOM 738 O O . PRO A 1 89 ? -15.697 5.882 9.238 1.00 96.06 89 PRO A O 1
ATOM 741 N N . GLU A 1 90 ? -16.933 5.282 7.457 1.00 96.38 90 GLU A N 1
ATOM 742 C CA . GLU A 1 90 ? -17.204 3.911 7.911 1.00 96.38 90 GLU A CA 1
ATOM 743 C C . GLU A 1 90 ? -15.882 3.126 8.076 1.00 96.38 90 GLU A C 1
ATOM 745 O O . GLU A 1 90 ? -14.890 3.484 7.427 1.00 96.38 90 GLU A O 1
ATOM 750 N N . PRO A 1 91 ? -15.840 2.048 8.890 1.00 97.44 91 PRO A N 1
ATOM 751 C CA . PRO A 1 91 ? -14.612 1.315 9.186 1.00 97.44 91 PRO A CA 1
ATOM 752 C C . PRO A 1 91 ? -13.820 0.996 7.913 1.00 97.44 91 PRO A C 1
ATOM 754 O O . PRO A 1 91 ? -14.274 0.225 7.064 1.00 97.44 91 PRO A O 1
ATOM 757 N N . CYS A 1 92 ? -12.631 1.581 7.758 1.00 98.50 92 CYS A N 1
ATOM 758 C CA . CYS A 1 92 ? -11.843 1.431 6.539 1.00 98.50 92 CYS A CA 1
ATOM 759 C C . CYS A 1 92 ? -10.330 1.342 6.772 1.00 98.50 92 CYS A C 1
ATOM 761 O O . CYS A 1 92 ? -9.783 1.732 7.807 1.00 98.50 92 CYS A O 1
ATOM 763 N N . VAL A 1 93 ? -9.638 0.793 5.774 1.00 98.81 93 VAL A N 1
ATOM 764 C CA . VAL A 1 93 ? -8.180 0.666 5.734 1.00 98.81 93 VAL A CA 1
ATOM 765 C C . VAL A 1 93 ? -7.678 1.158 4.376 1.00 98.81 93 VAL A C 1
ATOM 767 O O . VAL A 1 93 ? -8.106 0.668 3.331 1.00 98.81 93 VAL A O 1
ATOM 770 N N . VAL A 1 94 ? -6.751 2.117 4.386 1.00 98.94 94 VAL A N 1
ATOM 771 C CA . VAL A 1 94 ? -6.165 2.723 3.180 1.00 98.94 94 VAL A CA 1
ATOM 772 C C . VAL A 1 94 ? -4.698 2.331 3.073 1.00 98.94 94 VAL A C 1
ATOM 774 O O . VAL A 1 94 ? -3.900 2.626 3.963 1.00 98.94 94 VAL A O 1
ATOM 777 N N . LEU A 1 95 ? -4.338 1.678 1.970 1.00 98.94 95 LEU A N 1
ATOM 778 C CA . LEU A 1 95 ? -2.983 1.226 1.674 1.00 98.94 95 LEU A CA 1
ATOM 779 C C . LEU A 1 95 ? -2.377 2.117 0.587 1.00 98.94 95 LEU A C 1
ATOM 781 O O . LEU A 1 95 ? -2.761 2.030 -0.577 1.00 98.94 95 LEU A O 1
ATOM 785 N N . LEU A 1 96 ? -1.423 2.968 0.950 1.00 98.88 96 LEU A N 1
ATOM 786 C CA . LEU A 1 96 ? -0.706 3.812 -0.002 1.00 98.88 96 LEU A CA 1
ATOM 787 C C . LEU A 1 96 ? 0.663 3.205 -0.315 1.00 98.88 96 LEU A C 1
ATOM 789 O O . LEU A 1 96 ? 1.402 2.816 0.599 1.00 98.88 96 LEU A O 1
ATOM 793 N N . GLN A 1 97 ? 0.994 3.139 -1.602 1.00 98.75 97 GLN A N 1
ATOM 794 C CA . GLN A 1 97 ? 2.323 2.814 -2.127 1.00 98.75 97 GLN A CA 1
ATOM 795 C C . GLN A 1 97 ? 2.948 4.075 -2.741 1.00 98.75 97 GLN A C 1
ATOM 797 O O . GLN A 1 97 ? 2.228 4.997 -3.116 1.00 98.75 97 GLN A O 1
ATOM 802 N N . GLU A 1 98 ? 4.279 4.118 -2.858 1.00 98.06 98 GLU A N 1
ATOM 803 C CA . GLU A 1 98 ? 5.015 5.278 -3.399 1.00 98.06 98 GLU A CA 1
ATOM 804 C C . GLU A 1 98 ? 4.739 6.617 -2.679 1.00 98.06 98 GLU A C 1
ATOM 806 O O . GLU A 1 98 ? 4.668 7.688 -3.283 1.00 98.06 98 GLU A O 1
ATOM 811 N N . VAL A 1 99 ? 4.620 6.603 -1.350 1.00 98.75 99 VAL A N 1
ATOM 812 C CA . VAL A 1 99 ? 4.545 7.854 -0.584 1.00 98.75 99 VAL A CA 1
ATOM 813 C C . VAL A 1 99 ? 5.936 8.492 -0.526 1.00 98.75 99 VAL A C 1
ATOM 815 O O . VAL A 1 99 ? 6.827 7.984 0.146 1.00 98.75 99 VAL A O 1
ATOM 818 N N . HIS A 1 100 ? 6.121 9.616 -1.221 1.00 98.31 100 HIS A N 1
ATOM 819 C CA . HIS A 1 100 ? 7.400 10.331 -1.342 1.00 98.31 100 HIS A CA 1
ATOM 820 C C . HIS A 1 100 ? 7.990 10.804 0.005 1.00 98.31 100 HIS A C 1
ATOM 822 O O . HIS A 1 100 ? 7.324 11.491 0.792 1.00 98.31 100 HIS A O 1
ATOM 828 N N . ALA A 1 101 ? 9.288 10.563 0.215 1.00 96.12 101 ALA A N 1
ATOM 829 C CA . ALA A 1 101 ? 10.072 10.998 1.371 1.00 96.12 101 ALA A CA 1
ATOM 830 C C . ALA A 1 101 ? 10.652 12.421 1.188 1.00 96.12 101 ALA A C 1
ATOM 832 O O . ALA A 1 101 ? 11.338 12.671 0.205 1.00 96.12 101 ALA A O 1
ATOM 833 N N . PRO A 1 102 ? 10.444 13.389 2.102 1.00 96.00 102 PRO A N 1
ATOM 834 C CA . PRO A 1 102 ? 9.479 13.408 3.198 1.00 96.00 102 PRO A CA 1
ATOM 835 C C . PRO A 1 102 ? 8.111 13.975 2.773 1.00 96.00 102 PRO A C 1
ATOM 837 O O . PRO A 1 102 ? 7.154 13.881 3.530 1.00 96.00 102 PRO A O 1
ATOM 840 N N . HIS A 1 103 ? 8.012 14.626 1.607 1.00 97.75 103 HIS A N 1
ATOM 841 C CA . HIS A 1 103 ? 6.910 15.544 1.292 1.00 97.75 103 HIS A CA 1
ATOM 842 C C . HIS A 1 103 ? 5.513 14.915 1.205 1.00 97.75 103 HIS A C 1
ATOM 844 O O . HIS A 1 103 ? 4.556 15.583 1.589 1.00 97.75 103 HIS A O 1
ATOM 850 N N . GLY A 1 104 ? 5.384 13.671 0.735 1.00 98.00 104 GLY A N 1
ATOM 851 C CA . GLY A 1 104 ? 4.097 12.969 0.703 1.00 98.00 104 GLY A CA 1
ATOM 852 C C . GLY A 1 104 ? 3.646 12.583 2.111 1.00 98.00 104 GLY A C 1
ATOM 853 O O . GLY A 1 104 ? 2.533 12.904 2.522 1.00 98.00 104 GLY A O 1
ATOM 854 N N . LEU A 1 105 ? 4.553 11.986 2.891 1.00 98.56 105 LEU A N 1
ATOM 855 C CA . LEU A 1 105 ? 4.295 11.622 4.287 1.00 98.56 105 LEU A CA 1
ATOM 856 C C . LEU A 1 105 ? 3.978 12.859 5.148 1.00 98.56 105 LEU A C 1
ATOM 858 O O . LEU A 1 105 ? 3.061 12.832 5.960 1.00 98.56 105 LEU A O 1
ATOM 862 N N . ASP A 1 106 ? 4.684 13.970 4.927 1.00 98.38 106 ASP A N 1
ATOM 863 C CA . ASP A 1 106 ? 4.461 15.244 5.619 1.00 98.38 106 ASP A CA 1
ATOM 864 C C . ASP A 1 106 ? 3.059 15.827 5.374 1.00 98.38 106 ASP A C 1
ATOM 866 O O . ASP A 1 106 ? 2.508 16.448 6.277 1.00 98.38 106 ASP A O 1
ATOM 870 N N . VAL A 1 107 ? 2.461 15.618 4.192 1.00 98.62 107 VAL A N 1
ATOM 871 C CA . VAL A 1 107 ? 1.061 16.007 3.932 1.00 98.62 107 VAL A CA 1
ATOM 872 C C . VAL A 1 107 ? 0.100 15.095 4.698 1.00 98.62 107 VAL A C 1
ATOM 874 O O . VAL A 1 107 ? -0.707 15.603 5.471 1.00 98.62 107 VAL A O 1
ATOM 877 N N . ILE A 1 108 ? 0.250 13.769 4.586 1.00 98.75 108 ILE A N 1
ATOM 878 C CA . ILE A 1 108 ? -0.586 12.783 5.306 1.00 98.75 108 ILE A CA 1
ATOM 879 C C . ILE A 1 108 ? -0.587 13.046 6.822 1.00 98.75 108 ILE A C 1
ATOM 881 O O . ILE A 1 108 ? -1.629 13.023 7.465 1.00 98.75 108 ILE A O 1
ATOM 885 N N . LEU A 1 109 ? 0.577 13.335 7.411 1.00 98.62 109 LEU A N 1
ATOM 886 C CA . LEU A 1 109 ? 0.724 13.550 8.857 1.00 98.62 109 LEU A CA 1
ATOM 887 C C . LEU A 1 109 ? 0.289 14.945 9.342 1.00 98.62 109 LEU A C 1
ATOM 889 O O . LEU A 1 109 ? 0.255 15.192 10.560 1.00 98.62 109 LEU A O 1
ATOM 893 N N . LYS A 1 110 ? 0.001 15.867 8.417 1.00 98.19 110 LYS A N 1
ATOM 894 C CA . LYS A 1 110 ? -0.509 17.217 8.697 1.00 98.19 110 LYS A CA 1
ATOM 895 C C . LYS A 1 110 ? -1.997 17.373 8.432 1.00 98.19 110 LYS A C 1
ATOM 897 O O . LYS A 1 110 ? -2.592 18.243 9.058 1.00 98.19 110 LYS A O 1
ATOM 902 N N . ASP A 1 111 ? -2.558 16.541 7.565 1.00 98.12 111 ASP A N 1
ATOM 903 C CA . ASP A 1 111 ? -3.966 16.568 7.203 1.00 98.12 111 ASP A CA 1
ATOM 904 C C . ASP A 1 111 ? -4.898 16.375 8.411 1.00 98.12 111 ASP A C 1
ATOM 906 O O . ASP A 1 111 ? -4.672 15.509 9.262 1.00 98.12 111 ASP A O 1
ATOM 910 N N . GLU A 1 112 ? -5.938 17.205 8.495 1.00 96.44 112 GLU A N 1
ATOM 911 C CA . GLU A 1 112 ? -6.851 17.248 9.642 1.00 96.44 112 GLU A CA 1
ATOM 912 C C . GLU A 1 112 ? -7.751 16.007 9.686 1.00 96.44 112 GLU A C 1
ATOM 914 O O . GLU A 1 112 ? -7.802 15.342 10.720 1.00 96.44 112 GLU A O 1
ATOM 919 N N . TRP A 1 113 ? -8.333 15.607 8.551 1.00 97.19 113 TRP A N 1
ATOM 920 C CA . TRP A 1 113 ? -9.155 14.396 8.426 1.00 97.19 113 TRP A CA 1
ATOM 921 C C . TRP A 1 113 ? -8.356 13.124 8.772 1.00 97.19 113 TRP A C 1
ATOM 923 O O . TRP A 1 113 ? -8.809 12.292 9.566 1.00 97.19 113 TRP A O 1
ATOM 933 N N . VAL A 1 114 ? -7.108 13.001 8.294 1.00 98.12 114 VAL A N 1
ATOM 934 C CA . VAL A 1 114 ? -6.215 11.892 8.692 1.00 98.12 114 VAL A CA 1
ATOM 935 C C . VAL A 1 114 ? -5.929 11.905 10.199 1.00 98.12 114 VAL A C 1
ATOM 937 O O . VAL A 1 114 ? -6.001 10.863 10.859 1.00 98.12 114 VAL A O 1
ATOM 940 N N . ARG A 1 115 ? -5.616 13.068 10.783 1.00 97.62 115 ARG A N 1
ATOM 941 C CA . ARG A 1 115 ? -5.358 13.201 12.230 1.00 97.62 115 ARG A CA 1
ATOM 942 C C . ARG A 1 115 ? -6.580 12.862 13.076 1.00 97.62 115 ARG A C 1
ATOM 944 O O . ARG A 1 115 ? -6.431 12.233 14.133 1.00 97.62 115 ARG A O 1
ATOM 951 N N . GLU A 1 116 ? -7.765 13.266 12.635 1.00 96.06 116 GLU A N 1
ATOM 952 C CA . GLU A 1 116 ? -9.016 13.121 13.374 1.00 96.06 116 GLU A CA 1
ATOM 953 C C . GLU A 1 116 ? -9.579 11.699 13.311 1.00 96.06 116 GLU A C 1
ATOM 955 O O . GLU A 1 116 ? -9.977 11.178 14.356 1.00 96.06 116 GLU A O 1
ATOM 960 N N . HIS A 1 117 ? -9.473 11.002 12.176 1.00 96.88 117 HIS A N 1
ATOM 961 C CA . HIS A 1 117 ? -10.148 9.707 11.990 1.00 96.88 117 HIS A CA 1
ATOM 962 C C . HIS A 1 117 ? -9.225 8.486 11.879 1.00 96.88 117 HIS A C 1
ATOM 964 O O . HIS A 1 117 ? -9.693 7.371 12.080 1.00 96.88 117 HIS A O 1
ATOM 970 N N . PHE A 1 118 ? -7.912 8.650 11.658 1.00 97.81 118 PHE A N 1
ATOM 971 C CA . PHE A 1 118 ? -7.025 7.508 11.385 1.00 97.81 118 PHE A CA 1
ATOM 972 C C . PHE A 1 118 ? -5.923 7.255 12.426 1.00 97.81 118 PHE A C 1
ATOM 974 O O . PHE A 1 118 ? -5.378 8.146 13.090 1.00 97.81 118 PHE A O 1
ATOM 981 N N . LEU A 1 119 ? -5.576 5.977 12.539 1.00 98.00 119 LEU A N 1
ATOM 982 C CA . LEU A 1 119 ? -4.292 5.470 12.993 1.00 98.00 119 LEU A CA 1
ATOM 983 C C . LEU A 1 119 ? -3.358 5.356 11.780 1.00 98.00 119 LEU A C 1
ATOM 985 O O . LEU A 1 119 ? -3.768 4.864 10.733 1.00 98.00 119 LEU A O 1
ATOM 989 N N . VAL A 1 120 ? -2.093 5.748 11.926 1.00 98.50 120 VAL A N 1
ATOM 990 C CA . VAL A 1 120 ? -1.123 5.795 10.819 1.00 98.50 120 VAL A CA 1
ATOM 991 C C . VAL A 1 120 ? 0.143 5.015 11.163 1.00 98.50 120 VAL A C 1
ATOM 993 O O . VAL A 1 120 ? 0.676 5.142 12.272 1.00 98.50 120 VAL A O 1
ATOM 996 N N . ALA A 1 121 ? 0.651 4.241 10.203 1.00 97.81 121 ALA A N 1
ATOM 997 C CA . ALA A 1 121 ? 2.033 3.768 10.200 1.00 97.81 121 ALA A CA 1
ATOM 998 C C . ALA A 1 121 ? 2.587 3.646 8.765 1.00 97.81 121 ALA A C 1
ATOM 1000 O O . ALA A 1 121 ? 1.869 3.178 7.883 1.00 97.81 121 ALA A O 1
ATOM 1001 N N . PRO A 1 122 ? 3.872 3.968 8.533 1.00 97.75 122 PRO A N 1
ATOM 1002 C CA . PRO A 1 122 ? 4.789 4.639 9.456 1.00 97.75 122 PRO A CA 1
ATOM 1003 C C . PRO A 1 122 ? 4.464 6.132 9.637 1.00 97.75 122 PRO A C 1
ATOM 1005 O O . PRO A 1 122 ? 3.634 6.683 8.921 1.00 97.75 122 PRO A O 1
ATOM 1008 N N . VAL A 1 123 ? 5.111 6.787 10.605 1.00 97.00 123 VAL A N 1
ATOM 1009 C CA . VAL A 1 123 ? 5.003 8.246 10.842 1.00 97.00 123 VAL A CA 1
ATOM 1010 C C . VAL A 1 123 ? 6.340 8.984 10.717 1.00 97.00 123 VAL A C 1
ATOM 1012 O O . VAL A 1 123 ? 6.391 10.203 10.842 1.00 97.00 123 VAL A O 1
ATOM 1015 N N . GLU A 1 124 ? 7.427 8.262 10.457 1.00 95.75 124 GLU A N 1
ATOM 1016 C CA . GLU A 1 124 ? 8.757 8.808 10.195 1.00 95.75 124 GLU A CA 1
ATOM 1017 C C . GLU A 1 124 ? 9.383 8.037 9.023 1.00 95.75 124 GLU A C 1
ATOM 1019 O O . GLU A 1 124 ? 9.252 6.815 8.937 1.00 95.75 124 GLU A O 1
ATOM 1024 N N . THR A 1 125 ? 10.097 8.727 8.127 1.00 95.56 125 THR A N 1
ATOM 1025 C CA . THR A 1 125 ? 10.755 8.091 6.967 1.00 95.56 125 THR A CA 1
ATOM 1026 C C . THR A 1 125 ? 11.886 7.140 7.377 1.00 95.56 125 THR A C 1
ATOM 1028 O O . THR A 1 125 ? 12.198 6.209 6.647 1.00 95.56 125 THR A O 1
ATOM 1031 N N . SER A 1 126 ? 12.442 7.315 8.580 1.00 94.81 126 SER A N 1
ATOM 1032 C CA . SER A 1 126 ? 13.414 6.421 9.234 1.00 94.81 126 SER A CA 1
ATOM 1033 C C . SER A 1 126 ? 12.900 4.994 9.475 1.00 94.81 126 SER A C 1
ATOM 1035 O O . SER A 1 126 ? 13.680 4.105 9.809 1.00 94.81 126 SER A O 1
ATOM 1037 N N . GLN A 1 127 ? 11.589 4.769 9.352 1.00 95.31 127 GLN A N 1
ATOM 1038 C CA . GLN A 1 127 ? 10.958 3.463 9.544 1.00 95.31 127 GLN A CA 1
ATOM 1039 C C . GLN A 1 127 ? 10.905 2.632 8.248 1.00 95.31 127 GLN A C 1
ATOM 1041 O O . GLN A 1 127 ? 10.760 1.409 8.320 1.00 95.31 127 GLN A O 1
ATOM 1046 N N . TRP A 1 128 ? 11.050 3.272 7.083 1.00 96.44 128 TRP A N 1
ATOM 1047 C CA . TRP A 1 128 ? 11.282 2.620 5.787 1.00 96.44 128 TRP A CA 1
ATOM 1048 C C . TRP A 1 128 ? 12.722 2.053 5.712 1.00 96.44 128 TRP A C 1
ATOM 1050 O O . TRP A 1 128 ? 13.450 2.115 6.711 1.00 96.44 128 TRP A O 1
ATOM 1060 N N . PRO A 1 129 ? 13.148 1.416 4.605 1.00 93.62 129 PRO A N 1
ATOM 1061 C CA . PRO A 1 129 ? 14.546 1.039 4.415 1.00 93.62 129 PRO A CA 1
ATOM 1062 C C . PRO A 1 129 ? 15.474 2.262 4.427 1.00 93.62 129 PRO A C 1
ATOM 1064 O O . PRO A 1 129 ? 15.064 3.384 4.121 1.00 93.62 129 PRO A O 1
ATOM 1067 N N . GLU A 1 130 ? 16.739 2.054 4.788 1.00 90.00 130 GLU A N 1
ATOM 1068 C CA . GLU A 1 130 ? 17.707 3.148 4.854 1.00 90.00 130 GLU A CA 1
ATOM 1069 C C . GLU A 1 130 ? 17.924 3.783 3.469 1.00 90.00 130 GLU A C 1
ATOM 1071 O O . GLU A 1 130 ? 18.044 3.093 2.455 1.00 90.00 130 GLU A O 1
ATOM 1076 N N . GLY A 1 131 ? 17.926 5.119 3.427 1.00 89.12 131 GLY A N 1
ATOM 1077 C CA . GLY A 1 131 ? 18.052 5.886 2.186 1.00 89.12 131 GLY A CA 1
ATOM 1078 C C . GLY A 1 131 ? 16.827 5.845 1.263 1.00 89.12 131 GLY A C 1
ATOM 1079 O O . GLY A 1 131 ? 16.952 6.251 0.110 1.00 89.12 131 GLY A O 1
ATOM 1080 N N . ALA A 1 132 ? 15.665 5.352 1.711 1.00 93.00 132 ALA A N 1
ATOM 1081 C CA . ALA A 1 132 ? 14.481 5.248 0.860 1.00 93.00 132 ALA A CA 1
ATOM 1082 C C . ALA A 1 132 ? 13.892 6.620 0.478 1.00 93.00 132 ALA A C 1
ATOM 1084 O O . ALA A 1 132 ? 13.536 7.432 1.336 1.00 93.00 132 ALA A O 1
ATOM 1085 N N . ALA A 1 133 ? 13.748 6.857 -0.831 1.00 95.69 133 ALA A N 1
ATOM 1086 C CA . ALA A 1 133 ? 13.128 8.067 -1.387 1.00 95.69 133 ALA A CA 1
ATOM 1087 C C . ALA A 1 133 ? 11.586 8.048 -1.320 1.00 95.69 133 ALA A C 1
ATOM 1089 O O . ALA A 1 133 ? 10.934 9.071 -1.530 1.00 95.69 133 ALA A O 1
ATOM 1090 N N . TYR A 1 134 ? 10.995 6.893 -1.019 1.00 97.94 134 TYR A N 1
ATOM 1091 C CA . TYR A 1 134 ? 9.559 6.676 -0.891 1.00 97.94 134 TYR A CA 1
ATOM 1092 C C . TYR A 1 134 ? 9.286 5.437 -0.028 1.00 97.94 134 TYR A C 1
ATOM 1094 O O . TYR A 1 134 ? 10.203 4.684 0.293 1.00 97.94 134 TYR A O 1
ATOM 1102 N N . GLY A 1 135 ? 8.024 5.186 0.315 1.00 98.00 135 GLY A N 1
ATOM 1103 C CA . GLY A 1 135 ? 7.642 3.918 0.928 1.00 98.00 135 GLY A CA 1
ATOM 1104 C C . GLY A 1 135 ? 6.139 3.710 1.051 1.00 98.00 135 GLY A C 1
ATOM 1105 O O . GLY A 1 135 ? 5.328 4.459 0.502 1.00 98.00 135 GLY A O 1
ATOM 1106 N N . ASN A 1 136 ? 5.771 2.653 1.768 1.00 98.69 136 ASN A N 1
ATOM 1107 C CA . ASN A 1 136 ? 4.386 2.270 2.021 1.00 98.69 136 ASN A CA 1
ATOM 1108 C C . ASN A 1 136 ? 3.859 2.974 3.282 1.00 98.69 136 ASN A C 1
ATOM 1110 O O . ASN A 1 136 ? 4.572 3.066 4.286 1.00 98.69 136 ASN A O 1
ATOM 1114 N N . VAL A 1 137 ? 2.602 3.425 3.253 1.00 98.88 137 VAL A N 1
ATOM 1115 C CA . VAL A 1 137 ? 1.866 3.952 4.419 1.00 98.88 137 VAL A CA 1
ATOM 1116 C C . VAL A 1 137 ? 0.513 3.262 4.499 1.00 98.88 137 VAL A C 1
ATOM 1118 O O . VAL A 1 137 ? -0.176 3.123 3.494 1.00 98.88 137 VAL A O 1
ATOM 1121 N N . THR A 1 138 ? 0.123 2.839 5.695 1.00 98.88 138 THR A N 1
ATOM 1122 C CA . THR A 1 138 ? -1.202 2.284 5.974 1.00 98.88 138 THR A CA 1
ATOM 1123 C C . THR A 1 138 ? -1.930 3.188 6.958 1.00 98.88 138 THR A C 1
ATOM 1125 O O . THR A 1 138 ? -1.414 3.483 8.041 1.00 98.88 138 THR A O 1
ATOM 1128 N N . LEU A 1 139 ? -3.131 3.612 6.569 1.00 98.81 139 LEU A N 1
ATOM 1129 C CA . LEU A 1 139 ? -4.095 4.287 7.432 1.00 98.81 139 LEU A CA 1
ATOM 1130 C C . LEU A 1 139 ? -5.150 3.254 7.848 1.00 98.81 139 LEU A C 1
ATOM 1132 O O . LEU A 1 139 ? -5.644 2.511 7.002 1.00 98.81 139 LEU A O 1
ATOM 1136 N N . VAL A 1 140 ? -5.496 3.204 9.130 1.00 98.44 140 VAL A N 1
ATOM 1137 C CA . VAL A 1 140 ? -6.594 2.383 9.664 1.00 98.44 140 VAL A CA 1
ATOM 1138 C C . VAL A 1 140 ? -7.542 3.310 10.405 1.00 98.44 140 VAL A C 1
ATOM 1140 O O . VAL A 1 140 ? -7.096 4.041 11.288 1.00 98.44 140 VAL A O 1
ATOM 1143 N N . GLU A 1 141 ? -8.816 3.322 10.030 1.00 97.25 141 GLU A N 1
ATOM 1144 C CA . GLU A 1 141 ? -9.843 4.108 10.717 1.00 97.25 141 GLU A CA 1
ATOM 1145 C C . GLU A 1 141 ? -9.935 3.663 12.195 1.00 97.25 141 GLU A C 1
ATOM 1147 O O . GLU A 1 141 ? -9.736 2.492 12.533 1.00 97.25 141 GLU A O 1
ATOM 1152 N N . LYS A 1 142 ? -10.127 4.622 13.105 1.00 94.12 142 LYS A N 1
ATOM 1153 C CA . LYS A 1 142 ? -9.973 4.437 14.555 1.00 94.12 142 LYS A CA 1
ATOM 1154 C C . LYS A 1 142 ? -10.967 3.460 15.191 1.00 94.12 142 LYS A C 1
ATOM 1156 O O . LYS A 1 142 ? -10.607 2.935 16.246 1.00 94.12 142 LYS A O 1
ATOM 1161 N N . SER A 1 143 ? -12.127 3.184 14.584 1.00 93.06 143 SER A N 1
ATOM 1162 C CA . SER A 1 143 ? -13.091 2.156 15.031 1.00 93.06 143 SER A CA 1
ATOM 1163 C C . SER A 1 143 ? -12.700 0.714 14.662 1.00 93.06 143 SER A C 1
ATOM 1165 O O . SER A 1 143 ? -13.354 -0.235 15.101 1.00 93.06 143 SER A O 1
ATOM 1167 N N . ILE A 1 144 ? -11.597 0.513 13.925 1.00 94.25 144 ILE A N 1
ATOM 1168 C CA . ILE A 1 144 ? -10.991 -0.810 13.724 1.00 94.25 144 ILE A CA 1
ATOM 1169 C C . ILE A 1 144 ? -9.868 -1.053 14.752 1.00 94.25 144 ILE A C 1
ATOM 1171 O O . ILE A 1 144 ? -8.836 -0.370 14.725 1.00 94.25 144 ILE A O 1
ATOM 1175 N N . PRO A 1 145 ? -9.969 -2.081 15.620 1.00 93.00 145 PRO A N 1
ATOM 1176 C CA . PRO A 1 145 ? -8.888 -2.409 16.535 1.00 93.00 145 PRO A CA 1
ATOM 1177 C C . PRO A 1 145 ? -7.658 -2.942 15.824 1.00 93.00 145 PRO A C 1
ATOM 1179 O O . PRO A 1 145 ? -7.690 -4.011 15.220 1.00 93.00 145 PRO A O 1
ATOM 1182 N N . VAL A 1 146 ? -6.533 -2.248 15.995 1.00 92.69 146 VAL A N 1
ATOM 1183 C CA . VAL A 1 146 ? -5.219 -2.766 15.611 1.00 92.69 146 VAL A CA 1
ATOM 1184 C C . VAL A 1 146 ? -4.565 -3.469 16.797 1.00 92.69 146 VAL A C 1
ATOM 1186 O O . VAL A 1 146 ? -4.347 -2.861 17.848 1.00 92.69 146 VAL A O 1
ATOM 1189 N N . HIS A 1 147 ? -4.226 -4.739 16.591 1.00 89.94 147 HIS A N 1
ATOM 1190 C CA . HIS A 1 147 ? -3.496 -5.594 17.520 1.00 89.94 147 HIS A CA 1
ATOM 1191 C C . HIS A 1 147 ? -1.977 -5.381 17.406 1.00 89.94 147 HIS A C 1
ATOM 1193 O O . HIS A 1 147 ? -1.305 -5.162 18.412 1.00 89.94 147 HIS A O 1
ATOM 1199 N N . ASP A 1 148 ? -1.429 -5.410 16.186 1.00 92.44 148 ASP A N 1
ATOM 1200 C CA . ASP A 1 148 ? 0.008 -5.237 15.943 1.00 92.44 148 ASP A CA 1
ATOM 1201 C C . ASP A 1 148 ? 0.297 -4.666 14.544 1.00 92.44 148 ASP A C 1
ATOM 1203 O O . ASP A 1 148 ? -0.569 -4.670 13.666 1.00 92.44 148 ASP A O 1
ATOM 1207 N N . ALA A 1 149 ? 1.520 -4.182 14.323 1.00 95.62 149 ALA A N 1
ATOM 1208 C CA . ALA A 1 149 ? 1.987 -3.714 13.022 1.00 95.62 149 ALA A CA 1
ATOM 1209 C C . ALA A 1 149 ? 3.471 -4.044 12.814 1.00 95.62 149 ALA A C 1
ATOM 1211 O O . ALA A 1 149 ? 4.290 -3.909 13.718 1.00 95.62 149 ALA A O 1
ATOM 1212 N N . HIS A 1 150 ? 3.840 -4.437 11.600 1.00 96.19 150 HIS A N 1
ATOM 1213 C CA . HIS A 1 150 ? 5.202 -4.808 11.221 1.00 96.19 150 HIS A CA 1
ATOM 1214 C C . HIS A 1 150 ? 5.517 -4.283 9.825 1.00 96.19 150 HIS A C 1
ATOM 1216 O O . HIS A 1 150 ? 4.647 -4.275 8.960 1.00 96.19 150 HIS A O 1
ATOM 1222 N N . ILE A 1 151 ? 6.767 -3.911 9.573 1.00 97.62 151 ILE A N 1
ATOM 1223 C CA . ILE A 1 151 ? 7.269 -3.689 8.215 1.00 97.62 151 ILE A CA 1
ATOM 1224 C C . ILE A 1 151 ? 8.424 -4.649 7.949 1.00 97.62 151 ILE A C 1
ATOM 1226 O O . ILE A 1 151 ? 9.333 -4.804 8.769 1.00 97.62 151 ILE A O 1
ATOM 1230 N N . LEU A 1 152 ? 8.335 -5.341 6.821 1.00 97.44 152 LEU A N 1
ATOM 1231 C CA . LEU A 1 152 ? 9.347 -6.247 6.310 1.00 97.44 152 LEU A CA 1
ATOM 1232 C C . LEU A 1 152 ? 10.080 -5.547 5.169 1.00 97.44 152 LEU A C 1
ATOM 1234 O O . LEU A 1 152 ? 9.477 -5.312 4.125 1.00 97.44 152 LEU A O 1
ATOM 1238 N N . ASP A 1 153 ? 11.358 -5.243 5.359 1.00 96.50 153 ASP A N 1
ATOM 1239 C CA . ASP A 1 153 ? 12.255 -4.847 4.278 1.00 96.50 153 ASP A CA 1
ATOM 1240 C C . ASP A 1 153 ? 12.634 -6.129 3.515 1.00 96.50 153 ASP A C 1
ATOM 1242 O O . ASP A 1 153 ? 13.186 -7.066 4.111 1.00 96.50 153 ASP A O 1
ATOM 1246 N N . PHE A 1 154 ? 12.305 -6.221 2.223 1.00 95.88 154 PHE A N 1
ATOM 1247 C CA . PHE A 1 154 ? 12.616 -7.419 1.440 1.00 95.88 154 PHE A CA 1
ATOM 1248 C C . PHE A 1 154 ? 14.111 -7.466 1.116 1.00 95.88 154 PHE A C 1
ATOM 1250 O O . PHE A 1 154 ? 14.620 -6.626 0.385 1.00 95.88 154 PHE A O 1
ATOM 1257 N N . GLY A 1 155 ? 14.813 -8.490 1.608 1.00 91.19 155 GLY A N 1
ATOM 1258 C CA . GLY A 1 155 ? 16.252 -8.648 1.352 1.00 91.19 155 GLY A CA 1
ATOM 1259 C C . GLY A 1 155 ? 16.585 -8.874 -0.129 1.00 91.19 155 GLY A C 1
ATOM 1260 O O . GLY A 1 155 ? 17.667 -8.529 -0.577 1.00 91.19 155 GLY A O 1
ATOM 1261 N N . VAL A 1 156 ? 15.640 -9.409 -0.906 1.00 89.81 156 VAL A N 1
ATOM 1262 C CA . VAL A 1 156 ? 15.785 -9.629 -2.357 1.00 89.81 156 VAL A CA 1
ATOM 1263 C C . VAL A 1 156 ? 15.479 -8.390 -3.208 1.00 89.81 156 VAL A C 1
ATOM 1265 O O . VAL A 1 156 ? 15.505 -8.494 -4.431 1.00 89.81 156 VAL A O 1
ATOM 1268 N N . SER A 1 157 ? 15.131 -7.255 -2.593 1.00 91.25 157 SER A N 1
ATOM 1269 C CA . SER A 1 157 ? 14.739 -6.048 -3.319 1.00 91.25 157 SER A CA 1
ATOM 1270 C C . SER A 1 157 ? 15.935 -5.156 -3.645 1.00 91.25 157 SER A C 1
ATOM 1272 O O . SER A 1 157 ? 16.754 -4.841 -2.784 1.00 91.25 157 SER A O 1
ATOM 1274 N N . GLU A 1 158 ? 15.970 -4.684 -4.888 1.00 90.50 158 GLU A N 1
ATOM 1275 C CA . GLU A 1 158 ? 16.926 -3.694 -5.389 1.00 90.50 158 GLU A CA 1
ATOM 1276 C C . GLU A 1 158 ? 16.362 -2.263 -5.310 1.00 90.50 158 GLU A C 1
ATOM 1278 O O . GLU A 1 158 ? 17.128 -1.300 -5.316 1.00 90.50 158 GLU A O 1
ATOM 1283 N N . MET A 1 159 ? 15.036 -2.098 -5.188 1.00 93.12 159 MET A N 1
ATOM 1284 C CA . MET A 1 159 ? 14.369 -0.785 -5.128 1.00 93.12 159 MET A CA 1
ATOM 1285 C C . MET A 1 159 ? 13.712 -0.489 -3.768 1.00 93.12 159 MET A C 1
ATOM 1287 O O . MET A 1 159 ? 12.730 0.248 -3.707 1.00 93.12 159 MET A O 1
ATOM 1291 N N . GLN A 1 160 ? 14.253 -1.039 -2.673 1.00 94.06 160 GLN A N 1
ATOM 1292 C CA . GLN A 1 160 ? 13.819 -0.756 -1.291 1.00 94.06 160 GLN A CA 1
ATOM 1293 C C . GLN A 1 160 ? 12.338 -1.117 -1.021 1.00 94.06 160 GLN A C 1
ATOM 1295 O O . GLN A 1 160 ? 11.640 -0.444 -0.256 1.00 94.06 160 GLN A O 1
ATOM 1300 N N . ARG A 1 161 ? 11.840 -2.195 -1.641 1.00 96.94 161 ARG A N 1
ATOM 1301 C CA . ARG A 1 161 ? 10.458 -2.674 -1.483 1.00 96.94 161 ARG A CA 1
ATOM 1302 C C . ARG A 1 161 ? 10.187 -3.203 -0.078 1.00 96.94 161 ARG A C 1
ATOM 1304 O O . ARG A 1 161 ? 11.059 -3.773 0.585 1.00 96.94 161 ARG A O 1
ATOM 1311 N N . THR A 1 162 ? 8.938 -3.046 0.367 1.00 98.19 162 THR A N 1
ATOM 1312 C CA . THR A 1 162 ? 8.511 -3.497 1.697 1.00 98.19 162 THR A CA 1
ATOM 1313 C C . THR A 1 162 ? 7.160 -4.205 1.717 1.00 98.19 162 THR A C 1
ATOM 1315 O O . THR A 1 162 ? 6.286 -4.003 0.867 1.00 98.19 162 THR A O 1
ATOM 1318 N N . GLY A 1 163 ? 6.988 -5.026 2.751 1.00 98.31 163 GLY A N 1
ATOM 1319 C CA . GLY A 1 163 ? 5.719 -5.580 3.196 1.00 98.31 163 GLY A CA 1
ATOM 1320 C C . GLY A 1 163 ? 5.278 -4.949 4.514 1.00 98.31 163 GLY A C 1
ATOM 1321 O O . GLY A 1 163 ? 5.738 -5.369 5.575 1.00 98.31 163 GLY A O 1
ATOM 1322 N N . LEU A 1 164 ? 4.382 -3.965 4.465 1.00 98.62 164 LEU A N 1
ATOM 1323 C CA . LEU A 1 164 ? 3.806 -3.305 5.638 1.00 98.62 164 LEU A CA 1
ATOM 1324 C C . LEU A 1 164 ? 2.526 -4.031 6.070 1.00 98.62 164 LEU A C 1
ATOM 1326 O O . LEU A 1 164 ? 1.482 -3.922 5.434 1.00 98.62 164 LEU A O 1
ATOM 1330 N N . MET A 1 165 ? 2.614 -4.790 7.155 1.00 98.31 165 MET A N 1
ATOM 1331 C CA . MET A 1 165 ? 1.558 -5.648 7.686 1.00 98.31 165 MET A CA 1
ATOM 1332 C C . MET A 1 165 ? 0.918 -5.020 8.922 1.00 98.31 165 MET A C 1
ATOM 1334 O O . MET A 1 165 ? 1.619 -4.658 9.865 1.00 98.31 165 MET A O 1
ATOM 1338 N N . VAL A 1 166 ? -0.410 -4.952 8.948 1.00 97.81 166 VAL A N 1
ATOM 1339 C CA . VAL A 1 166 ? -1.203 -4.501 10.096 1.00 97.81 166 VAL A CA 1
ATOM 1340 C C . VAL A 1 166 ? -2.214 -5.584 10.462 1.00 97.81 166 VAL A C 1
ATOM 1342 O O . VAL A 1 166 ? -2.944 -6.083 9.606 1.00 97.81 166 VAL A O 1
ATOM 1345 N N . ASP A 1 167 ? -2.239 -5.962 11.736 1.00 96.50 167 ASP A N 1
ATOM 1346 C CA . ASP A 1 167 ? -3.145 -6.971 12.279 1.00 96.50 167 ASP A CA 1
ATOM 1347 C C . ASP A 1 167 ? -4.368 -6.286 12.883 1.00 96.50 167 ASP A C 1
ATOM 1349 O O . ASP A 1 167 ? -4.272 -5.656 13.938 1.00 96.50 167 ASP A O 1
ATOM 1353 N N . ILE A 1 168 ? -5.517 -6.422 12.222 1.00 95.31 168 ILE A N 1
ATOM 1354 C CA . ILE A 1 168 ? -6.793 -5.852 12.664 1.00 95.31 168 ILE A CA 1
ATOM 1355 C C . ILE A 1 168 ? -7.681 -6.921 13.307 1.00 95.31 168 ILE A C 1
ATOM 1357 O O . ILE A 1 168 ? -7.691 -8.073 12.873 1.00 95.31 168 ILE A O 1
ATOM 1361 N N . ARG A 1 169 ? -8.438 -6.554 14.341 1.00 93.75 169 ARG A N 1
ATOM 1362 C CA . ARG A 1 169 ? -9.427 -7.408 15.013 1.00 93.75 169 ARG A CA 1
ATOM 1363 C C . ARG A 1 169 ? -10.814 -7.078 14.469 1.00 93.75 169 ARG A C 1
ATOM 1365 O O . ARG A 1 169 ? -11.207 -5.919 14.452 1.00 93.75 169 ARG A O 1
ATOM 1372 N N . LEU A 1 170 ? -11.543 -8.104 14.050 1.00 93.19 170 LEU A N 1
ATOM 1373 C CA . LEU A 1 170 ? -12.904 -8.006 13.525 1.00 93.19 170 LEU A CA 1
ATOM 1374 C C . LEU A 1 170 ? -13.831 -8.922 14.323 1.00 93.19 170 LEU A C 1
ATOM 1376 O O . LEU A 1 170 ? -13.423 -10.025 14.700 1.00 93.19 170 LEU A O 1
ATOM 1380 N N . GLY A 1 171 ? -15.070 -8.489 14.541 1.00 92.44 171 GLY A N 1
ATOM 1381 C CA . GLY A 1 171 ? -16.111 -9.300 15.170 1.00 92.44 171 GLY A CA 1
ATOM 1382 C C . GLY A 1 171 ? -16.752 -10.253 14.164 1.00 92.44 171 GLY A C 1
ATOM 1383 O O . GLY A 1 171 ? -17.033 -9.876 13.024 1.00 92.44 171 GLY A O 1
ATOM 1384 N N . ALA A 1 172 ? -17.004 -11.502 14.548 1.00 89.00 172 ALA A N 1
ATOM 1385 C CA . ALA A 1 172 ? -17.820 -12.386 13.722 1.00 89.00 172 ALA A CA 1
ATOM 1386 C C . ALA A 1 172 ? -19.287 -11.890 13.685 1.00 89.00 172 ALA A C 1
ATOM 1388 O O . ALA A 1 172 ? -19.807 -11.425 14.699 1.00 89.00 172 ALA A O 1
ATOM 1389 N N . PRO A 1 173 ? -19.996 -11.985 12.542 1.00 85.38 173 PRO A N 1
ATOM 1390 C CA . PRO A 1 173 ? -21.426 -11.699 12.505 1.00 85.38 173 PRO A CA 1
ATOM 1391 C C . PRO A 1 173 ? -22.240 -12.717 13.317 1.00 85.38 173 PRO A C 1
ATOM 1393 O O . PRO A 1 173 ? -22.010 -13.929 13.231 1.00 85.38 173 PRO A O 1
ATOM 1396 N N . LYS A 1 174 ? -23.269 -12.233 14.026 1.00 81.44 174 LYS A N 1
ATOM 1397 C CA . LYS A 1 174 ? -24.224 -13.077 14.765 1.00 81.44 174 LYS A CA 1
ATOM 1398 C C . LYS A 1 174 ? -24.811 -14.181 13.860 1.00 81.44 174 LYS A C 1
ATOM 1400 O O . LYS A 1 174 ? -25.115 -13.911 12.698 1.00 81.44 174 LYS A O 1
ATOM 1405 N N . PRO A 1 175 ? -25.002 -15.417 14.366 1.00 82.12 175 PRO A N 1
ATOM 1406 C CA . PRO A 1 175 ? -24.930 -15.833 15.772 1.00 82.12 175 PRO A CA 1
ATOM 1407 C C . PRO A 1 175 ? -23.517 -16.181 16.271 1.00 82.12 175 PRO A C 1
ATOM 1409 O O . PRO A 1 175 ? -23.377 -16.650 17.396 1.00 82.12 175 PRO A O 1
ATOM 1412 N N . HIS A 1 176 ? -22.476 -16.001 15.457 1.00 78.75 176 HIS A N 1
ATOM 1413 C CA . HIS A 1 176 ? -21.102 -16.198 15.906 1.00 78.75 176 HIS A CA 1
ATOM 1414 C C . HIS A 1 176 ? -20.656 -14.968 16.699 1.00 78.75 176 HIS A C 1
ATOM 1416 O O . HIS A 1 176 ? -20.653 -13.872 16.159 1.00 78.75 176 HIS A O 1
ATOM 1422 N N . ASP A 1 177 ? -20.307 -15.161 17.969 1.00 82.19 177 ASP A N 1
ATOM 1423 C CA . ASP A 1 177 ? -19.949 -14.089 18.904 1.00 82.19 177 ASP A CA 1
ATOM 1424 C C . ASP A 1 177 ? -18.509 -14.313 19.391 1.00 82.19 177 ASP A C 1
ATOM 1426 O O . ASP A 1 177 ? -18.248 -14.809 20.487 1.00 82.19 177 ASP A O 1
ATOM 1430 N N . TYR A 1 178 ? -17.562 -14.112 18.473 1.00 87.62 178 TYR A N 1
ATOM 1431 C CA . TYR A 1 178 ? -16.128 -14.233 18.723 1.00 87.62 178 TYR A CA 1
ATOM 1432 C C . TYR A 1 178 ? -15.347 -13.333 17.770 1.00 87.62 178 TYR A C 1
ATOM 1434 O O . TYR A 1 178 ? -15.771 -13.087 16.640 1.00 87.62 178 TYR A O 1
ATOM 1442 N N . ASP A 1 179 ? -14.145 -12.946 18.182 1.00 90.69 179 ASP A N 1
ATOM 1443 C CA . ASP A 1 179 ? -13.290 -12.088 17.371 1.00 90.69 179 ASP A CA 1
ATOM 1444 C C . ASP A 1 179 ? -12.257 -12.872 16.563 1.00 90.69 179 ASP A C 1
ATOM 1446 O O . ASP A 1 179 ? -11.830 -13.979 16.913 1.00 90.69 179 ASP A O 1
ATOM 1450 N N . VAL A 1 180 ? -11.822 -12.271 15.459 1.00 92.25 180 VAL A N 1
ATOM 1451 C CA . VAL A 1 180 ? -10.742 -12.780 14.615 1.00 92.25 180 VAL A CA 1
ATOM 1452 C C . VAL A 1 180 ? -9.710 -11.698 14.360 1.00 92.25 180 VAL A C 1
ATOM 1454 O O . VAL A 1 180 ? -10.056 -10.561 14.064 1.00 92.25 180 VAL A O 1
ATOM 1457 N N . ILE A 1 181 ? -8.433 -12.072 14.411 1.00 94.44 181 ILE A N 1
ATOM 1458 C CA . ILE A 1 181 ? -7.350 -11.225 13.913 1.00 94.44 181 ILE A CA 1
ATOM 1459 C C . ILE A 1 181 ? -7.141 -11.542 12.429 1.00 94.44 181 ILE A C 1
ATOM 1461 O O . ILE A 1 181 ? -6.935 -12.704 12.055 1.00 94.44 181 ILE A O 1
ATOM 1465 N N . LEU A 1 182 ? -7.210 -10.516 11.586 1.00 96.62 182 LEU A N 1
ATOM 1466 C CA . LEU A 1 182 ? -6.972 -10.557 10.149 1.00 96.62 182 LEU A CA 1
ATOM 1467 C C . LEU A 1 182 ? -5.739 -9.706 9.825 1.00 96.62 182 LEU A C 1
ATOM 1469 O O . LEU A 1 182 ? -5.663 -8.548 10.227 1.00 96.62 182 LEU A O 1
ATOM 1473 N N . ARG A 1 183 ? -4.783 -10.263 9.076 1.00 98.06 183 ARG A N 1
ATOM 1474 C CA . ARG A 1 183 ? -3.593 -9.522 8.635 1.00 98.06 183 ARG A CA 1
ATOM 1475 C C . ARG A 1 183 ? -3.847 -8.827 7.301 1.00 98.06 183 ARG A C 1
ATOM 1477 O O . ARG A 1 183 ? -4.157 -9.492 6.311 1.00 98.06 183 ARG A O 1
ATOM 1484 N N . VAL A 1 184 ? -3.668 -7.513 7.262 1.00 98.62 184 VAL A N 1
ATOM 1485 C CA . VAL A 1 184 ? -3.708 -6.687 6.050 1.00 98.62 184 VAL A CA 1
ATOM 1486 C C . VAL A 1 184 ? -2.279 -6.292 5.694 1.00 98.62 184 VAL A C 1
ATOM 1488 O O . VAL A 1 184 ? -1.607 -5.641 6.486 1.00 98.62 184 VAL A O 1
ATOM 1491 N N . ALA A 1 185 ? -1.793 -6.707 4.526 1.00 98.75 185 ALA A N 1
ATOM 1492 C CA . ALA A 1 185 ? -0.450 -6.392 4.047 1.00 98.75 185 ALA A CA 1
ATOM 1493 C C . ALA A 1 185 ? -0.501 -5.410 2.868 1.00 98.75 185 ALA A C 1
ATOM 1495 O O . ALA A 1 185 ? -0.945 -5.769 1.780 1.00 98.75 185 ALA A O 1
ATOM 1496 N N . ASN A 1 186 ? -0.011 -4.194 3.093 1.00 98.88 186 ASN A N 1
ATOM 1497 C CA . ASN A 1 186 ? 0.325 -3.209 2.071 1.00 98.88 186 ASN A CA 1
ATOM 1498 C C . ASN A 1 186 ? 1.700 -3.545 1.490 1.00 98.88 186 ASN A C 1
ATOM 1500 O O . ASN A 1 186 ? 2.666 -3.703 2.239 1.00 98.88 186 ASN A O 1
ATOM 1504 N N . THR A 1 187 ? 1.809 -3.643 0.170 1.00 98.75 187 THR A N 1
ATOM 1505 C CA . THR A 1 187 ? 3.101 -3.850 -0.484 1.00 98.75 187 THR A CA 1
ATOM 1506 C C . THR A 1 187 ? 3.178 -3.147 -1.828 1.00 98.75 187 THR A C 1
ATOM 1508 O O . THR A 1 187 ? 2.164 -2.823 -2.437 1.00 98.75 187 THR A O 1
ATOM 1511 N N . HIS A 1 188 ? 4.401 -2.906 -2.280 1.00 98.50 188 HIS A N 1
ATOM 1512 C CA . HIS A 1 188 ? 4.701 -2.635 -3.675 1.00 98.50 188 HIS A CA 1
ATOM 1513 C C . HIS A 1 188 ? 5.773 -3.659 -4.058 1.00 98.50 188 HIS A C 1
ATOM 1515 O O . HIS A 1 188 ? 6.849 -3.632 -3.465 1.00 98.50 188 HIS A O 1
ATOM 1521 N N . LEU A 1 189 ? 5.462 -4.585 -4.966 1.00 97.75 189 LEU A N 1
ATOM 1522 C CA . LEU A 1 189 ? 6.406 -5.613 -5.422 1.00 97.75 189 LEU A CA 1
ATOM 1523 C C . LEU A 1 189 ? 7.373 -5.067 -6.480 1.00 97.75 189 LEU A C 1
ATOM 1525 O O . LEU A 1 189 ? 7.089 -4.060 -7.133 1.00 97.75 189 LEU A O 1
ATOM 1529 N N . GLU A 1 190 ? 8.505 -5.743 -6.665 1.00 96.06 190 GLU A N 1
ATOM 1530 C CA . GLU A 1 190 ? 9.626 -5.210 -7.437 1.00 96.06 190 GLU A CA 1
ATOM 1531 C C . GLU A 1 190 ? 9.285 -4.836 -8.893 1.00 96.06 190 GLU A C 1
ATOM 1533 O O . GLU A 1 190 ? 8.750 -5.644 -9.657 1.00 96.06 190 GLU A O 1
ATOM 1538 N N . SER A 1 191 ? 9.592 -3.599 -9.296 1.00 92.75 191 SER A N 1
ATOM 1539 C CA . SER A 1 191 ? 9.229 -3.067 -10.621 1.00 92.75 191 SER A CA 1
ATOM 1540 C C . SER A 1 191 ? 10.162 -3.552 -11.738 1.00 92.75 191 SER A C 1
ATOM 1542 O O . SER A 1 191 ? 11.238 -4.086 -11.493 1.00 92.75 191 SER A O 1
ATOM 1544 N N . LEU A 1 192 ? 9.772 -3.286 -12.991 1.00 87.75 192 LEU A N 1
ATOM 1545 C CA . LEU A 1 192 ? 10.533 -3.604 -14.210 1.00 87.75 192 LEU A CA 1
ATOM 1546 C C . LEU A 1 192 ? 10.711 -5.120 -14.463 1.00 87.75 192 LEU A C 1
ATOM 1548 O O . LEU A 1 192 ? 10.065 -5.973 -13.849 1.00 87.75 192 LEU A O 1
ATOM 1552 N N . ARG A 1 193 ? 11.529 -5.459 -15.464 1.00 86.00 193 ARG A N 1
ATOM 1553 C CA . ARG A 1 193 ? 11.876 -6.830 -15.880 1.00 86.00 193 ARG A CA 1
ATOM 1554 C C . ARG A 1 193 ? 13.343 -7.121 -15.559 1.00 86.00 193 ARG A C 1
ATOM 1556 O O . ARG A 1 193 ? 14.111 -6.196 -15.316 1.00 86.00 193 ARG A O 1
ATOM 1563 N N . GLY A 1 194 ? 13.746 -8.391 -15.594 1.00 83.94 194 GLY A N 1
ATOM 1564 C CA . GLY A 1 194 ? 15.114 -8.808 -15.251 1.00 83.94 194 GLY A CA 1
ATOM 1565 C C . GLY A 1 194 ? 15.176 -9.405 -13.847 1.00 83.94 194 GLY A C 1
ATOM 1566 O O . GLY A 1 194 ? 14.443 -10.353 -13.572 1.00 83.94 194 GLY A O 1
ATOM 1567 N N . ALA A 1 195 ? 16.015 -8.865 -12.955 1.00 77.12 195 ALA A N 1
ATOM 1568 C CA . ALA A 1 195 ? 16.147 -9.347 -11.571 1.00 77.12 195 ALA A CA 1
ATOM 1569 C C . ALA A 1 195 ? 14.793 -9.402 -10.832 1.00 77.12 195 ALA A C 1
ATOM 1571 O O . ALA A 1 195 ? 14.475 -10.384 -10.157 1.00 77.12 195 ALA A O 1
ATOM 1572 N N . ALA A 1 196 ? 13.936 -8.409 -11.078 1.00 85.25 196 ALA A N 1
ATOM 1573 C CA . ALA A 1 196 ? 12.588 -8.316 -10.529 1.00 85.25 196 ALA A CA 1
ATOM 1574 C C . ALA A 1 196 ? 11.673 -9.517 -10.868 1.00 85.25 196 ALA A C 1
ATOM 1576 O O . ALA A 1 196 ? 10.817 -9.881 -10.061 1.00 85.25 196 ALA A O 1
ATOM 1577 N N . ASP A 1 197 ? 11.896 -10.208 -11.997 1.00 85.50 197 ASP A N 1
ATOM 1578 C CA . ASP A 1 197 ? 11.150 -11.429 -12.359 1.00 85.50 197 ASP A CA 1
ATOM 1579 C C . ASP A 1 197 ? 11.444 -12.601 -11.398 1.00 85.50 197 ASP A C 1
ATOM 1581 O O . ASP A 1 197 ? 10.644 -13.533 -11.291 1.00 85.50 197 ASP A O 1
ATOM 1585 N N . ARG A 1 198 ? 12.583 -12.557 -10.685 1.00 86.69 198 ARG A N 1
ATOM 1586 C CA . ARG A 1 198 ? 12.924 -13.483 -9.591 1.00 86.69 198 ARG A CA 1
ATOM 1587 C C . ARG A 1 198 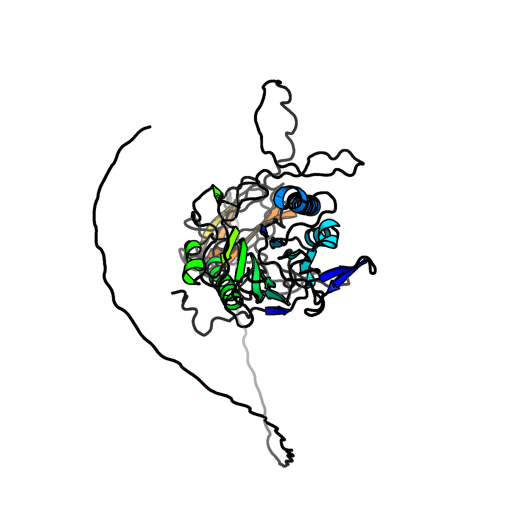? 12.499 -12.943 -8.223 1.00 86.69 198 ARG A C 1
ATOM 1589 O O . ARG A 1 198 ? 12.065 -13.731 -7.383 1.00 86.69 198 ARG A O 1
ATOM 1596 N N . ALA A 1 199 ? 12.585 -11.628 -8.004 1.00 91.25 199 ALA A N 1
ATOM 1597 C CA . ALA A 1 199 ? 12.231 -10.996 -6.731 1.00 91.25 199 ALA A CA 1
ATOM 1598 C C . ALA A 1 199 ? 10.727 -11.098 -6.417 1.00 91.25 199 ALA A C 1
ATOM 1600 O O . ALA A 1 199 ? 10.369 -11.656 -5.377 1.00 91.25 199 ALA A O 1
ATOM 1601 N N . ARG A 1 200 ? 9.837 -10.669 -7.330 1.00 94.44 200 ARG A N 1
ATOM 1602 C CA . ARG A 1 200 ? 8.376 -10.625 -7.085 1.00 94.44 200 ARG A CA 1
ATOM 1603 C C . ARG A 1 200 ? 7.772 -11.952 -6.580 1.00 94.44 200 ARG A C 1
ATOM 1605 O O . ARG A 1 200 ? 6.995 -11.918 -5.619 1.00 94.44 200 ARG A O 1
ATOM 1612 N N . PRO A 1 201 ? 8.116 -13.138 -7.137 1.00 93.50 201 PRO A N 1
ATOM 1613 C CA . PRO A 1 201 ? 7.691 -14.422 -6.572 1.00 93.50 201 PRO A CA 1
ATOM 1614 C C . PRO A 1 201 ? 8.103 -14.641 -5.113 1.00 93.50 201 PRO A C 1
ATOM 1616 O O . PRO A 1 201 ? 7.317 -15.190 -4.337 1.00 93.50 201 PRO A O 1
ATOM 1619 N N . LEU A 1 202 ? 9.320 -14.239 -4.734 1.00 93.81 202 LEU A N 1
ATOM 1620 C CA . LEU A 1 202 ? 9.875 -14.432 -3.393 1.00 93.81 202 LEU A CA 1
ATOM 1621 C C . LEU A 1 202 ? 9.265 -13.449 -2.387 1.00 93.81 202 LEU A C 1
ATOM 1623 O O . LEU A 1 202 ? 8.848 -13.871 -1.307 1.00 93.81 202 LEU A O 1
ATOM 1627 N N . GLU A 1 203 ? 9.123 -12.177 -2.762 1.00 96.06 203 GLU A N 1
ATOM 1628 C CA . GLU A 1 203 ? 8.450 -11.134 -1.971 1.00 96.06 203 GLU A CA 1
ATOM 1629 C C . GLU A 1 203 ? 7.006 -11.538 -1.630 1.00 96.06 203 GLU A C 1
ATOM 1631 O O . GLU A 1 203 ? 6.614 -11.606 -0.457 1.00 96.06 203 GLU A O 1
ATOM 1636 N N . LEU A 1 204 ? 6.221 -11.920 -2.646 1.00 97.44 204 LEU A N 1
ATOM 1637 C CA . LEU A 1 204 ? 4.836 -12.348 -2.448 1.00 97.44 204 LEU A CA 1
ATOM 1638 C C . LEU A 1 204 ? 4.744 -13.686 -1.693 1.00 97.44 204 LEU A C 1
ATOM 1640 O O . LEU A 1 204 ? 3.807 -13.896 -0.913 1.00 97.44 204 LEU A O 1
ATOM 1644 N N . GLN A 1 205 ? 5.723 -14.588 -1.853 1.00 96.06 205 GLN A N 1
ATOM 1645 C CA . GLN A 1 205 ? 5.814 -15.811 -1.047 1.00 96.06 205 GLN A CA 1
ATOM 1646 C C . GLN A 1 205 ? 6.081 -15.495 0.434 1.00 96.06 205 GLN A C 1
ATOM 1648 O O . GLN A 1 205 ? 5.464 -16.126 1.298 1.00 96.06 205 GLN A O 1
ATOM 1653 N N . LEU A 1 206 ? 6.961 -14.538 0.746 1.00 96.38 206 LEU A N 1
ATOM 1654 C CA . LEU A 1 206 ? 7.231 -14.102 2.120 1.00 96.38 206 LEU A CA 1
ATOM 1655 C C . LEU A 1 206 ? 5.961 -13.543 2.767 1.00 96.38 206 LEU A C 1
ATOM 1657 O O . LEU A 1 206 ? 5.533 -14.064 3.798 1.00 96.38 206 LEU A O 1
ATOM 1661 N N . LEU A 1 207 ? 5.284 -12.590 2.121 1.00 97.94 207 LEU A N 1
ATOM 1662 C CA . LEU A 1 207 ? 3.996 -12.064 2.598 1.00 97.94 207 LEU A CA 1
ATOM 1663 C C . LEU A 1 207 ? 2.943 -13.162 2.788 1.00 97.94 207 LEU A C 1
ATOM 1665 O O . LEU A 1 207 ? 2.232 -13.192 3.795 1.00 97.94 207 LEU A O 1
ATOM 1669 N N . THR A 1 208 ? 2.888 -14.125 1.863 1.00 97.88 208 THR A N 1
ATOM 1670 C CA . THR A 1 208 ? 1.992 -15.285 1.967 1.00 97.88 208 THR A CA 1
ATOM 1671 C C . THR A 1 208 ? 2.268 -16.125 3.217 1.00 97.88 208 THR A C 1
ATOM 1673 O O . THR A 1 208 ? 1.321 -16.632 3.823 1.00 97.88 208 THR A O 1
ATOM 1676 N N . LYS A 1 209 ? 3.535 -16.285 3.632 1.00 96.06 209 LYS A N 1
ATOM 1677 C CA . LYS A 1 209 ? 3.884 -16.970 4.892 1.00 96.06 209 LYS A CA 1
ATOM 1678 C C . LYS A 1 209 ? 3.332 -16.197 6.093 1.00 96.06 209 LYS A C 1
ATOM 1680 O O . LYS A 1 209 ? 2.727 -16.814 6.966 1.00 96.06 209 LYS A O 1
ATOM 1685 N N . PHE A 1 210 ? 3.443 -14.866 6.105 1.00 95.50 210 PHE A N 1
ATOM 1686 C CA . PHE A 1 210 ? 2.940 -14.038 7.207 1.00 95.50 210 PHE A CA 1
ATOM 1687 C C . PHE A 1 210 ? 1.416 -14.057 7.350 1.00 95.50 210 PHE A C 1
ATOM 1689 O O . PHE A 1 210 ? 0.934 -14.181 8.474 1.00 95.50 210 PHE A O 1
ATOM 1696 N N . ILE A 1 211 ? 0.639 -13.997 6.262 1.00 96.50 211 ILE A N 1
ATOM 1697 C CA . ILE A 1 211 ? -0.835 -14.086 6.358 1.00 96.50 211 ILE A CA 1
ATOM 1698 C C . ILE A 1 211 ? -1.350 -15.515 6.628 1.00 96.50 211 ILE A C 1
ATOM 1700 O O . ILE A 1 211 ? -2.518 -15.698 6.966 1.00 96.50 211 ILE A O 1
ATOM 1704 N N . LYS A 1 212 ? -0.491 -16.536 6.489 1.00 95.00 212 LYS A N 1
ATOM 1705 C CA . LYS A 1 212 ? -0.741 -17.927 6.919 1.00 95.00 212 LYS A CA 1
ATOM 1706 C C . LYS A 1 212 ? -0.195 -18.233 8.324 1.00 95.00 212 LYS A C 1
ATOM 1708 O O . LYS A 1 212 ? -0.355 -19.365 8.779 1.00 95.00 212 LYS A O 1
ATOM 1713 N N . GLY A 1 213 ? 0.480 -17.276 8.963 1.00 90.06 213 GLY A N 1
ATOM 1714 C CA . GLY A 1 213 ? 1.215 -17.475 10.209 1.00 90.06 213 GLY A CA 1
ATOM 1715 C C . GLY A 1 213 ? 0.328 -17.718 11.439 1.00 90.06 213 GLY A C 1
ATOM 1716 O O . GLY A 1 213 ? -0.892 -17.554 11.376 1.00 90.06 213 GLY A O 1
ATOM 1717 N N . PRO A 1 214 ? 0.932 -18.104 12.578 1.00 88.75 214 PRO A N 1
ATOM 1718 C CA . PRO A 1 214 ? 0.221 -18.189 13.851 1.00 88.75 214 PRO A CA 1
ATOM 1719 C C . PRO A 1 214 ? -0.278 -16.806 14.301 1.00 88.75 214 PRO A C 1
ATOM 1721 O O . PRO A 1 214 ? 0.259 -15.775 13.901 1.00 88.75 214 PRO A O 1
ATOM 1724 N N . GLY A 1 215 ? -1.309 -16.792 15.148 1.00 88.50 215 GLY A N 1
ATOM 1725 C CA . GLY A 1 215 ? -1.906 -15.567 15.695 1.00 88.50 215 GLY A CA 1
ATOM 1726 C C . GLY A 1 215 ? -2.963 -14.899 14.807 1.00 88.50 215 GLY A C 1
ATOM 1727 O O . GLY A 1 215 ? -3.728 -14.087 15.311 1.00 88.50 215 GLY A O 1
ATOM 1728 N N . VAL A 1 216 ? -3.077 -15.275 13.526 1.00 94.25 216 VAL A N 1
ATOM 1729 C CA . VAL A 1 216 ? -4.065 -14.699 12.594 1.00 94.25 216 VAL A CA 1
ATOM 1730 C C . VAL A 1 216 ? -4.978 -15.770 11.989 1.00 94.25 216 VAL A C 1
ATOM 1732 O O . VAL A 1 216 ? -4.572 -16.903 11.729 1.00 94.25 216 VAL A O 1
ATOM 1735 N N . ARG A 1 217 ? -6.245 -15.422 11.732 1.00 94.44 217 ARG A N 1
ATOM 1736 C CA . ARG A 1 217 ? -7.220 -16.295 11.043 1.00 94.44 217 ARG A CA 1
ATOM 1737 C C . ARG A 1 217 ? -6.816 -16.535 9.583 1.00 94.44 217 ARG A C 1
ATOM 1739 O O . ARG A 1 217 ? -7.055 -17.606 9.013 1.00 94.44 217 ARG A O 1
ATOM 1746 N N . GLY A 1 218 ? -6.220 -15.511 8.989 1.00 95.94 218 GLY A N 1
ATOM 1747 C CA . GLY A 1 218 ? -5.783 -15.410 7.609 1.00 95.94 218 GLY A CA 1
ATOM 1748 C C . GLY A 1 218 ? -5.418 -13.956 7.320 1.00 95.94 218 GLY A C 1
ATOM 1749 O O . GLY A 1 218 ? -5.159 -13.178 8.239 1.00 95.94 218 GLY A O 1
ATOM 1750 N N . GLY A 1 219 ? -5.470 -13.569 6.052 1.00 96.81 219 GLY A N 1
ATOM 1751 C CA . GLY A 1 219 ? -5.216 -12.192 5.672 1.00 96.81 219 GLY A CA 1
ATOM 1752 C C . GLY A 1 219 ? -5.380 -11.935 4.187 1.00 96.81 219 GLY A C 1
ATOM 1753 O O . GLY A 1 219 ? -5.771 -12.824 3.415 1.00 96.81 219 GLY A O 1
ATOM 1754 N N . LEU A 1 220 ? -5.046 -10.703 3.827 1.00 98.06 220 LEU A N 1
ATOM 1755 C CA . LEU A 1 220 ? -5.037 -10.178 2.474 1.00 98.06 220 LEU A CA 1
ATOM 1756 C C . LEU A 1 220 ? -3.769 -9.347 2.230 1.00 98.06 220 LEU A C 1
ATOM 1758 O O . LEU A 1 220 ? -3.200 -8.771 3.154 1.00 98.06 220 LEU A O 1
ATOM 1762 N N . ILE A 1 221 ? -3.307 -9.354 0.986 1.00 98.81 221 ILE A N 1
ATOM 1763 C CA . ILE A 1 221 ? -2.122 -8.664 0.479 1.00 98.81 221 ILE A CA 1
ATOM 1764 C C . ILE A 1 221 ? -2.604 -7.790 -0.673 1.00 98.81 221 ILE A C 1
ATOM 1766 O O . ILE A 1 221 ? -3.165 -8.309 -1.641 1.00 98.81 221 ILE A O 1
ATOM 1770 N N . ALA A 1 222 ? -2.426 -6.481 -0.558 1.00 98.81 222 ALA A N 1
ATOM 1771 C CA . ALA A 1 222 ? -2.926 -5.517 -1.523 1.00 98.81 222 ALA A CA 1
ATOM 1772 C C . ALA A 1 222 ? -1.917 -4.392 -1.785 1.00 98.81 222 ALA A C 1
ATOM 1774 O O . ALA A 1 222 ? -1.071 -4.084 -0.942 1.00 98.81 222 ALA A O 1
ATOM 1775 N N . GLY A 1 223 ? -1.998 -3.835 -2.991 1.00 98.56 223 GLY A N 1
ATOM 1776 C CA . GLY A 1 223 ? -1.025 -2.888 -3.525 1.00 98.56 223 GLY A CA 1
ATOM 1777 C C . GLY A 1 223 ? -0.641 -3.185 -4.964 1.00 98.56 223 GLY A C 1
ATOM 1778 O O . GLY A 1 223 ? -1.233 -4.054 -5.613 1.00 98.56 223 GLY A O 1
ATOM 1779 N N . ASP A 1 224 ? 0.360 -2.453 -5.435 1.00 98.25 224 ASP A N 1
ATOM 1780 C CA . ASP A 1 224 ? 0.961 -2.620 -6.752 1.00 98.25 224 ASP A CA 1
ATOM 1781 C C . ASP A 1 224 ? 1.792 -3.913 -6.789 1.00 98.25 224 ASP A C 1
ATOM 1783 O O . ASP A 1 224 ? 2.820 -4.050 -6.117 1.00 98.25 224 ASP A O 1
ATOM 1787 N N . MET A 1 225 ? 1.313 -4.895 -7.555 1.00 97.31 225 MET A N 1
ATOM 1788 C CA . MET A 1 225 ? 1.955 -6.203 -7.674 1.00 97.31 225 MET A CA 1
ATOM 1789 C C . MET A 1 225 ? 2.944 -6.283 -8.842 1.00 97.31 225 MET A C 1
ATOM 1791 O O . MET A 1 225 ? 3.529 -7.351 -9.023 1.00 97.31 225 MET A O 1
ATOM 1795 N N . ASN A 1 226 ? 3.084 -5.227 -9.659 1.00 95.38 226 ASN A N 1
ATOM 1796 C CA . ASN A 1 226 ? 3.900 -5.202 -10.882 1.00 95.38 226 ASN A CA 1
ATOM 1797 C C . ASN A 1 226 ? 3.888 -6.536 -11.676 1.00 95.38 226 ASN A C 1
ATOM 1799 O O . ASN A 1 226 ? 4.943 -7.139 -11.867 1.00 95.38 226 ASN A O 1
ATOM 1803 N N . PRO A 1 227 ? 2.737 -7.051 -12.157 1.00 92.50 227 PRO A N 1
ATOM 1804 C CA . PRO A 1 227 ? 2.654 -8.341 -12.848 1.00 92.50 227 PRO A CA 1
ATOM 1805 C C . PRO A 1 227 ? 3.148 -8.261 -14.310 1.00 92.50 227 PRO A C 1
ATOM 1807 O O . PRO A 1 227 ? 2.419 -8.573 -15.251 1.00 92.50 227 PRO A O 1
ATOM 1810 N N . ILE A 1 228 ? 4.386 -7.799 -14.502 1.00 88.00 228 ILE A N 1
ATOM 1811 C CA . ILE A 1 228 ? 5.022 -7.515 -15.799 1.00 88.00 228 ILE A CA 1
ATOM 1812 C C . ILE A 1 228 ? 5.710 -8.779 -16.368 1.00 88.00 228 ILE A C 1
ATOM 1814 O O . ILE A 1 228 ? 5.962 -8.893 -17.573 1.00 88.00 228 ILE A O 1
ATOM 1818 N N . GLY A 1 229 ? 6.045 -9.738 -15.503 1.00 83.12 229 GLY A N 1
ATOM 1819 C CA . GLY A 1 229 ? 6.676 -11.015 -15.829 1.00 83.12 229 GLY A CA 1
ATOM 1820 C C . GLY A 1 229 ? 5.692 -12.044 -16.404 1.00 83.12 229 GLY A C 1
ATOM 1821 O O . GLY A 1 229 ? 4.529 -12.086 -16.001 1.00 83.12 229 GLY A O 1
ATOM 1822 N N . PRO A 1 230 ? 6.134 -12.945 -17.307 1.00 77.25 230 PRO A N 1
ATOM 1823 C CA . PRO A 1 230 ? 5.257 -13.935 -17.943 1.00 77.25 230 PRO A CA 1
ATOM 1824 C C . PRO A 1 230 ? 4.649 -14.933 -16.947 1.00 77.25 230 PRO A C 1
ATOM 1826 O O . PRO A 1 230 ? 3.608 -15.525 -17.224 1.00 77.25 230 PRO A O 1
ATOM 1829 N N . MET A 1 231 ? 5.287 -15.116 -15.787 1.00 82.31 231 MET A N 1
ATOM 1830 C CA . MET A 1 231 ? 4.823 -16.012 -14.729 1.00 82.31 231 MET A CA 1
ATOM 1831 C C . MET A 1 231 ? 3.947 -15.310 -13.685 1.00 82.31 231 MET A C 1
ATOM 1833 O O . MET A 1 231 ? 3.300 -16.001 -12.894 1.00 82.31 231 MET A O 1
ATOM 1837 N N . ASP A 1 232 ? 3.875 -13.977 -13.677 1.00 88.62 232 ASP A N 1
ATOM 1838 C CA . ASP A 1 232 ? 3.375 -13.219 -12.523 1.00 88.62 232 ASP A CA 1
ATOM 1839 C C . ASP A 1 232 ? 1.878 -13.420 -12.284 1.00 88.62 232 ASP A C 1
ATOM 1841 O O . ASP A 1 232 ? 1.440 -13.599 -11.146 1.00 88.62 232 ASP A O 1
ATOM 1845 N N . ALA A 1 233 ? 1.103 -13.537 -13.365 1.00 87.00 233 ALA A N 1
ATOM 1846 C CA . ALA A 1 233 ? -0.313 -13.900 -13.319 1.00 87.00 233 ALA A CA 1
ATOM 1847 C C . ALA A 1 233 ? -0.572 -15.256 -12.620 1.00 87.00 233 ALA A C 1
ATOM 1849 O O . ALA A 1 233 ? -1.659 -15.486 -12.087 1.00 87.00 233 ALA A O 1
ATOM 1850 N N . SER A 1 234 ? 0.418 -16.160 -12.589 1.00 89.44 234 SER A N 1
ATOM 1851 C CA . SER A 1 234 ? 0.301 -17.475 -11.942 1.00 89.44 234 SER A CA 1
ATOM 1852 C C . SER A 1 234 ? 0.693 -17.478 -10.460 1.00 89.44 234 SER A C 1
ATOM 1854 O O . SER A 1 234 ? 0.176 -18.314 -9.710 1.00 89.44 234 SER A O 1
ATOM 1856 N N . ILE A 1 235 ? 1.555 -16.549 -10.014 1.00 93.25 235 ILE A N 1
ATOM 1857 C CA . ILE A 1 235 ? 2.140 -16.554 -8.659 1.00 93.25 235 ILE A CA 1
ATOM 1858 C C . ILE A 1 235 ? 1.055 -16.621 -7.566 1.00 93.25 235 ILE A C 1
ATOM 1860 O O . ILE A 1 235 ? 1.162 -17.508 -6.712 1.00 93.25 235 ILE A O 1
ATOM 1864 N N . PRO A 1 236 ? -0.025 -15.802 -7.583 1.00 95.50 236 PRO A N 1
ATOM 1865 C CA . PRO A 1 236 ? -1.048 -15.859 -6.538 1.00 95.50 236 PRO A CA 1
ATOM 1866 C C . PRO A 1 236 ? -1.690 -17.246 -6.422 1.00 95.50 236 PRO A C 1
ATOM 1868 O O . PRO A 1 236 ? -1.830 -17.774 -5.319 1.00 95.50 236 PRO A O 1
ATOM 1871 N N . THR A 1 237 ? -2.001 -17.879 -7.558 1.00 94.31 237 THR A N 1
ATOM 1872 C CA . THR A 1 237 ? -2.618 -19.213 -7.601 1.00 94.31 237 THR A CA 1
ATOM 1873 C C . THR A 1 237 ? -1.676 -20.284 -7.053 1.00 94.31 237 THR A C 1
ATOM 1875 O O . THR A 1 237 ? -2.100 -21.108 -6.242 1.00 94.31 237 THR A O 1
ATOM 1878 N N . VAL A 1 238 ? -0.389 -20.257 -7.426 1.00 94.88 238 VAL A N 1
ATOM 1879 C CA . VAL A 1 238 ? 0.617 -21.212 -6.913 1.00 94.88 238 VAL A CA 1
ATOM 1880 C C . VAL A 1 238 ? 0.834 -21.047 -5.406 1.00 94.88 238 VAL A C 1
ATOM 1882 O O . VAL A 1 238 ? 1.028 -22.031 -4.693 1.00 94.88 238 VAL A O 1
ATOM 1885 N N . LEU A 1 239 ? 0.742 -19.819 -4.894 1.00 96.06 239 LEU A N 1
ATOM 1886 C CA . LEU A 1 239 ? 0.820 -19.520 -3.463 1.00 96.06 239 LEU A CA 1
ATOM 1887 C C . LEU A 1 239 ? -0.480 -19.840 -2.695 1.00 96.06 239 LEU A C 1
ATOM 1889 O O . LEU A 1 239 ? -0.503 -19.767 -1.460 1.00 96.06 239 LEU A O 1
ATOM 1893 N N . GLY A 1 240 ? -1.547 -20.256 -3.384 1.00 96.62 240 GLY A N 1
ATOM 1894 C CA . GLY A 1 240 ? -2.849 -20.581 -2.794 1.00 96.62 240 GLY A CA 1
ATOM 1895 C C . GLY A 1 240 ? -3.680 -19.356 -2.400 1.00 96.62 240 GLY A C 1
ATOM 1896 O O . GLY A 1 240 ? -4.596 -19.477 -1.583 1.00 96.62 240 GLY A O 1
ATOM 1897 N N . LEU A 1 241 ? -3.350 -18.188 -2.952 1.00 98.00 241 LEU A N 1
ATOM 1898 C CA . LEU A 1 241 ? -4.137 -16.964 -2.858 1.00 98.00 241 LEU A CA 1
ATOM 1899 C C . LEU A 1 241 ? -5.241 -16.963 -3.925 1.00 98.00 241 LEU A C 1
ATOM 1901 O O . LEU A 1 241 ? -5.189 -17.697 -4.914 1.00 98.00 241 LEU A O 1
ATOM 1905 N N . ARG A 1 242 ? -6.239 -16.100 -3.743 1.00 97.62 242 ARG A N 1
ATOM 1906 C CA . ARG A 1 242 ? -7.161 -15.686 -4.807 1.00 97.62 242 ARG A CA 1
ATOM 1907 C C . ARG A 1 242 ? -7.087 -14.186 -4.993 1.00 97.62 242 ARG A C 1
ATOM 1909 O O . ARG A 1 242 ? -6.935 -13.465 -4.016 1.00 97.62 242 ARG A O 1
ATOM 1916 N N . ASP A 1 243 ? -7.249 -13.745 -6.230 1.00 97.88 243 ASP A N 1
ATOM 1917 C CA . ASP A 1 243 ? -7.542 -12.350 -6.531 1.00 97.88 243 ASP A CA 1
ATOM 1918 C C . ASP A 1 243 ? -9.021 -12.057 -6.219 1.00 97.88 243 ASP A C 1
ATOM 1920 O O . ASP A 1 243 ? -9.901 -12.898 -6.451 1.00 97.88 243 ASP A O 1
ATOM 1924 N N . ALA A 1 244 ? -9.294 -10.886 -5.650 1.00 97.75 244 ALA A N 1
ATOM 1925 C CA . ALA A 1 244 ? -10.640 -10.361 -5.468 1.00 97.75 244 ALA A CA 1
ATOM 1926 C C . ALA A 1 244 ? -11.290 -9.997 -6.814 1.00 97.75 244 ALA A C 1
ATOM 1928 O O . ALA A 1 244 ? -12.496 -10.178 -6.973 1.00 97.75 244 ALA A O 1
ATOM 1929 N N . TRP A 1 245 ? -10.499 -9.568 -7.805 1.00 97.25 245 TRP A N 1
ATOM 1930 C CA . TRP A 1 245 ? -10.958 -9.352 -9.177 1.00 97.25 245 TRP A CA 1
ATOM 1931 C C . TRP A 1 245 ? -10.989 -10.670 -9.957 1.00 97.25 245 TRP A C 1
ATOM 1933 O O . TRP A 1 245 ? -9.950 -11.261 -10.258 1.00 97.25 245 TRP A O 1
ATOM 1943 N N . ARG A 1 246 ? -12.184 -11.147 -10.323 1.00 94.19 246 ARG A N 1
ATOM 1944 C CA . ARG A 1 246 ? -12.353 -12.505 -10.881 1.00 94.19 246 ARG A CA 1
ATOM 1945 C C . ARG A 1 246 ? -12.311 -12.556 -12.404 1.00 94.19 246 ARG A C 1
ATOM 1947 O O . ARG A 1 246 ? -12.291 -13.644 -12.971 1.00 94.19 246 ARG A O 1
ATOM 1954 N N . LYS A 1 247 ? -12.300 -11.395 -13.063 1.00 94.12 247 LYS A N 1
ATOM 1955 C CA . LYS A 1 247 ? -12.393 -11.261 -14.529 1.00 94.12 247 LYS A CA 1
ATOM 1956 C C . LYS A 1 247 ? -11.035 -11.390 -15.239 1.00 94.12 247 LYS A C 1
ATOM 1958 O O . LYS A 1 247 ? -10.982 -11.445 -16.462 1.00 94.12 247 LYS A O 1
ATOM 1963 N N . GLY A 1 248 ? -9.951 -11.503 -14.467 1.00 90.25 248 GLY A N 1
ATOM 1964 C CA . GLY A 1 248 ? -8.587 -11.703 -14.956 1.00 90.25 248 GLY A CA 1
ATOM 1965 C C . GLY A 1 248 ? -7.873 -10.414 -15.371 1.00 90.25 248 GLY A C 1
ATOM 1966 O O . GLY A 1 248 ? -8.465 -9.338 -15.447 1.00 90.25 248 GLY A O 1
ATOM 1967 N N . ASP A 1 249 ? -6.574 -10.546 -15.641 1.00 90.94 249 ASP A N 1
ATOM 1968 C CA . ASP A 1 249 ? -5.657 -9.414 -15.852 1.00 90.94 249 ASP A CA 1
ATOM 1969 C C . ASP A 1 249 ? -5.779 -8.731 -17.219 1.00 90.94 249 ASP A C 1
ATOM 1971 O O . ASP A 1 249 ? -5.207 -7.666 -17.417 1.00 90.94 249 ASP A O 1
ATOM 1975 N N . LYS A 1 250 ? -6.530 -9.327 -18.154 1.00 90.81 250 LYS A N 1
ATOM 1976 C CA . LYS A 1 250 ? -6.788 -8.778 -19.496 1.00 90.81 250 LYS A CA 1
ATOM 1977 C C . LYS A 1 250 ? -8.098 -7.986 -19.598 1.00 90.81 250 LYS A C 1
ATOM 1979 O O . LYS A 1 250 ? -8.399 -7.469 -20.666 1.00 90.81 250 LYS A O 1
ATOM 1984 N N . ASP A 1 251 ? -8.894 -7.922 -18.531 1.00 93.56 251 ASP A N 1
ATOM 1985 C CA . ASP A 1 251 ? -10.120 -7.121 -18.519 1.00 93.56 251 ASP A CA 1
ATOM 1986 C C . ASP A 1 251 ? -9.774 -5.649 -18.261 1.00 93.56 251 ASP A C 1
ATOM 1988 O O . ASP A 1 251 ? -9.381 -5.282 -17.152 1.00 93.56 251 ASP A O 1
ATOM 1992 N N . GLU A 1 252 ? -9.957 -4.802 -19.275 1.00 93.75 252 GLU A N 1
ATOM 1993 C CA . GLU A 1 252 ? -9.638 -3.368 -19.240 1.00 93.75 252 GLU A CA 1
ATOM 1994 C C . GLU A 1 252 ? -10.379 -2.597 -18.136 1.00 93.75 252 GLU A C 1
ATOM 1996 O O . GLU A 1 252 ? -9.929 -1.541 -17.682 1.00 93.75 252 GLU A O 1
ATOM 2001 N N . ARG A 1 253 ? -11.507 -3.129 -17.643 1.00 93.44 253 ARG A N 1
ATOM 2002 C CA . ARG A 1 253 ? -12.240 -2.566 -16.493 1.00 93.44 253 ARG A CA 1
ATOM 2003 C C . ARG A 1 253 ? -11.473 -2.733 -15.182 1.00 93.44 253 ARG A C 1
ATOM 2005 O O . ARG A 1 253 ? -11.705 -1.969 -14.252 1.00 93.44 253 ARG A O 1
ATOM 2012 N N . GLY A 1 254 ? -10.568 -3.708 -15.127 1.00 93.44 254 GLY A N 1
ATOM 2013 C CA . GLY A 1 254 ? -9.655 -3.964 -14.019 1.00 93.44 254 GLY A CA 1
ATOM 2014 C C . GLY A 1 254 ? -8.277 -3.321 -14.185 1.00 93.44 254 GLY A C 1
ATOM 2015 O O . GLY A 1 254 ? -7.450 -3.502 -13.295 1.00 93.44 254 GLY A O 1
ATOM 2016 N N . PHE A 1 255 ? -8.005 -2.600 -15.283 1.00 94.88 255 PHE A N 1
ATOM 2017 C CA . PHE A 1 255 ? -6.741 -1.875 -15.459 1.00 94.88 255 PHE A CA 1
ATOM 2018 C C . PHE A 1 255 ? -6.663 -0.694 -14.496 1.00 94.88 255 PHE A C 1
ATOM 2020 O O . PHE A 1 255 ? -7.578 0.131 -14.456 1.00 94.88 255 PHE A O 1
ATOM 2027 N N . THR A 1 256 ? -5.563 -0.619 -13.756 1.00 94.75 256 THR A N 1
ATOM 2028 C CA . THR A 1 256 ? -5.290 0.394 -12.727 1.00 94.75 256 THR A CA 1
ATOM 2029 C C . THR A 1 256 ? -4.101 1.285 -13.087 1.00 94.75 256 THR A C 1
ATOM 2031 O O . THR A 1 256 ? -3.969 2.375 -12.542 1.00 94.75 256 THR A O 1
ATOM 2034 N N . TRP A 1 257 ? -3.280 0.867 -14.057 1.00 93.00 257 TRP A N 1
ATOM 2035 C CA . TRP A 1 257 ? -2.083 1.573 -14.501 1.00 93.00 257 TRP A CA 1
ATOM 2036 C C . TRP A 1 257 ? -2.158 1.962 -15.988 1.00 93.00 257 TRP A C 1
ATOM 2038 O O . TRP A 1 257 ? -2.831 1.307 -16.787 1.00 93.00 257 TRP A O 1
ATOM 2048 N N . GLY A 1 258 ? -1.446 3.031 -16.364 1.00 86.00 258 GLY A N 1
ATOM 2049 C CA . GLY A 1 258 ? -1.218 3.452 -17.757 1.00 86.00 258 GLY A CA 1
ATOM 2050 C C . GLY A 1 258 ? -2.279 4.376 -18.367 1.00 86.00 258 GLY A C 1
ATOM 2051 O O . GLY A 1 258 ? -2.141 4.788 -19.515 1.00 86.00 258 GLY A O 1
ATOM 2052 N N . GLN A 1 259 ? -3.328 4.729 -17.616 1.00 76.81 259 GLN A N 1
ATOM 2053 C CA . GLN A 1 259 ? -4.399 5.614 -18.099 1.00 76.81 259 GLN A CA 1
ATOM 2054 C C . GLN A 1 259 ? -4.074 7.112 -17.953 1.00 76.81 259 GLN A C 1
ATOM 2056 O O . GLN A 1 259 ? -4.545 7.920 -18.753 1.00 76.81 259 GLN A O 1
ATOM 2061 N N . GLN A 1 260 ? -3.314 7.507 -16.924 1.00 76.00 260 GLN A N 1
ATOM 2062 C CA . GLN A 1 260 ? -3.115 8.913 -16.551 1.00 76.00 260 GLN A CA 1
ATOM 2063 C C . GLN A 1 260 ? -1.707 9.173 -15.973 1.00 76.00 260 GLN A C 1
ATOM 2065 O O . GLN A 1 260 ? -1.418 8.699 -14.876 1.00 76.00 260 GLN A O 1
ATOM 2070 N N . PRO A 1 261 ? -0.848 9.962 -16.651 1.00 69.06 261 PRO A N 1
ATOM 2071 C CA . PRO A 1 261 ? -0.959 10.340 -18.063 1.00 69.06 261 PRO A CA 1
ATOM 2072 C C . PRO A 1 261 ? -0.875 9.097 -18.974 1.00 69.06 261 PRO A C 1
ATOM 2074 O O . PRO A 1 261 ? -0.406 8.052 -18.518 1.00 69.06 261 PRO A O 1
ATOM 2077 N N . PRO A 1 262 ? -1.276 9.194 -20.255 1.00 70.00 262 PRO A N 1
ATOM 2078 C CA . PRO A 1 262 ? -0.934 8.181 -21.249 1.00 70.00 262 PRO A CA 1
ATOM 2079 C C . PRO A 1 262 ? 0.579 7.923 -21.247 1.00 70.00 262 PRO A C 1
ATOM 2081 O O . PRO A 1 262 ? 1.371 8.869 -21.248 1.00 70.00 262 PRO A O 1
ATOM 2084 N N . ARG A 1 263 ? 0.977 6.651 -21.211 1.00 72.06 263 ARG A N 1
ATOM 2085 C CA . ARG A 1 263 ? 2.381 6.213 -21.234 1.00 72.06 263 ARG A CA 1
ATOM 2086 C C . ARG A 1 263 ? 2.696 5.513 -22.559 1.00 72.06 263 ARG A C 1
ATOM 2088 O O . ARG A 1 263 ? 1.797 5.154 -23.312 1.00 72.06 263 ARG A O 1
ATOM 2095 N N . GLU A 1 264 ? 3.983 5.309 -22.822 1.00 76.75 264 GLU A N 1
ATOM 2096 C CA . GLU A 1 264 ? 4.471 4.508 -23.956 1.00 76.75 264 GLU A CA 1
ATOM 2097 C C . GLU A 1 264 ? 4.111 3.014 -23.833 1.00 76.75 264 GLU A C 1
ATOM 2099 O O . GLU A 1 264 ? 3.948 2.322 -24.836 1.00 76.75 264 GLU A O 1
ATOM 2104 N N . PHE A 1 265 ? 3.946 2.525 -22.601 1.00 79.81 265 PHE A N 1
ATOM 2105 C CA . PHE A 1 265 ? 3.539 1.155 -22.307 1.00 79.81 265 PHE A CA 1
ATOM 2106 C C . PHE A 1 265 ? 2.009 1.018 -22.266 1.00 79.81 265 PHE A C 1
ATOM 2108 O O . PHE A 1 265 ? 1.324 1.938 -21.807 1.00 79.81 265 PHE A O 1
ATOM 2115 N N . PRO A 1 266 ? 1.454 -0.133 -22.692 1.00 84.94 266 PRO A N 1
ATOM 2116 C CA . PRO A 1 266 ? 0.016 -0.373 -22.655 1.00 84.94 266 PRO A CA 1
ATOM 2117 C C . PRO A 1 266 ? -0.529 -0.336 -21.223 1.00 84.94 266 PRO A C 1
ATOM 2119 O O . PRO A 1 266 ? 0.132 -0.761 -20.274 1.00 84.94 266 PRO A O 1
ATOM 2122 N N . ALA A 1 267 ? -1.771 0.131 -21.082 1.00 91.00 267 ALA A N 1
ATOM 2123 C CA . ALA A 1 267 ? -2.489 0.091 -19.814 1.00 91.00 267 ALA A CA 1
ATOM 2124 C C . ALA A 1 267 ? -2.659 -1.354 -19.314 1.00 91.00 267 ALA A C 1
ATOM 2126 O O . ALA A 1 267 ? -2.804 -2.289 -20.105 1.00 91.00 267 ALA A O 1
ATOM 2127 N N . ALA A 1 268 ? -2.627 -1.531 -17.993 1.00 92.81 268 ALA A N 1
ATOM 2128 C CA . ALA A 1 268 ? -2.575 -2.848 -17.370 1.00 92.81 268 ALA A CA 1
ATOM 2129 C C . ALA A 1 268 ? -3.183 -2.858 -15.960 1.00 92.81 268 ALA A C 1
ATOM 2131 O O . ALA A 1 268 ? -3.409 -1.824 -15.327 1.00 92.81 268 ALA A O 1
ATOM 2132 N N . ARG A 1 269 ? -3.447 -4.064 -15.453 1.00 95.31 269 ARG A N 1
ATOM 2133 C CA . ARG A 1 269 ? -3.901 -4.324 -14.083 1.00 95.31 269 ARG A CA 1
ATOM 2134 C C . ARG A 1 269 ? -2.698 -4.620 -13.183 1.00 95.31 269 ARG A C 1
ATOM 2136 O O . ARG A 1 269 ? -2.269 -5.769 -13.099 1.00 95.31 269 ARG A O 1
ATOM 2143 N N . PHE A 1 270 ? -2.148 -3.590 -12.542 1.00 95.88 270 PHE A N 1
ATOM 2144 C CA . PHE A 1 270 ? -0.989 -3.728 -11.651 1.00 95.88 270 PHE A CA 1
ATOM 2145 C C . PHE A 1 270 ? -1.411 -3.927 -10.194 1.00 95.88 270 PHE A C 1
ATOM 2147 O O . PHE A 1 270 ? -0.946 -4.860 -9.535 1.00 95.88 270 PHE A O 1
ATOM 2154 N N . ASP A 1 271 ? -2.361 -3.120 -9.727 1.00 97.88 271 ASP A N 1
ATOM 2155 C CA . ASP A 1 271 ? -2.871 -3.171 -8.363 1.00 97.88 271 ASP A CA 1
ATOM 2156 C C . ASP A 1 271 ? -3.840 -4.344 -8.181 1.00 97.88 271 ASP A C 1
ATOM 2158 O O . ASP A 1 271 ? -4.808 -4.534 -8.937 1.00 97.88 271 ASP A O 1
ATOM 2162 N N . LYS A 1 272 ? -3.597 -5.145 -7.141 1.00 98.25 272 LYS A N 1
ATOM 2163 C CA . LYS A 1 272 ? -4.420 -6.318 -6.821 1.00 98.25 272 LYS A CA 1
ATOM 2164 C C . LYS A 1 272 ? -4.796 -6.351 -5.351 1.00 98.25 272 LYS A C 1
ATOM 2166 O O . LYS A 1 272 ? -4.113 -5.783 -4.507 1.00 98.25 272 LYS A O 1
ATOM 2171 N N . VAL A 1 273 ? -5.867 -7.084 -5.055 1.00 98.56 273 VAL A N 1
ATOM 2172 C CA . VAL A 1 273 ? -6.266 -7.449 -3.693 1.00 98.56 273 VAL A CA 1
ATOM 2173 C C . VAL A 1 273 ? -6.289 -8.971 -3.641 1.00 98.56 273 VAL A C 1
ATOM 2175 O O . VAL A 1 273 ? -7.215 -9.615 -4.134 1.00 98.56 273 VAL A O 1
ATOM 2178 N N . LEU A 1 274 ? -5.222 -9.552 -3.105 1.00 98.62 274 LEU A N 1
ATOM 2179 C CA . LEU A 1 274 ? -5.021 -10.993 -3.006 1.00 98.62 274 LEU A CA 1
ATOM 2180 C C . LEU A 1 274 ? -5.384 -11.462 -1.595 1.00 98.62 274 LEU A C 1
ATOM 2182 O O . LEU A 1 274 ? -5.012 -10.819 -0.623 1.00 98.62 274 LEU A O 1
ATOM 2186 N N . TYR A 1 275 ? -6.077 -12.587 -1.440 1.00 98.38 275 TYR A N 1
ATOM 2187 C CA . TYR A 1 275 ? -6.515 -13.065 -0.123 1.00 98.38 275 TYR A CA 1
ATOM 2188 C C . TYR A 1 275 ? -6.455 -14.586 0.017 1.00 98.38 275 TYR A C 1
ATOM 2190 O O . TYR A 1 275 ? -6.461 -15.328 -0.969 1.00 98.38 275 TYR A O 1
ATOM 2198 N N . LEU A 1 276 ? -6.427 -15.066 1.264 1.00 97.19 276 LEU A N 1
ATOM 2199 C CA . LEU A 1 276 ? -6.547 -16.495 1.564 1.00 97.19 276 LEU A CA 1
ATOM 2200 C C . LEU A 1 276 ? -8.015 -16.951 1.502 1.00 97.19 276 LEU A C 1
ATOM 2202 O O . LEU A 1 276 ? -8.813 -16.563 2.358 1.00 97.19 276 LEU A O 1
ATOM 2206 N N . PRO A 1 277 ? -8.398 -17.820 0.550 1.00 95.56 277 PRO A N 1
ATOM 2207 C CA . PRO A 1 277 ? -9.762 -18.325 0.470 1.00 95.56 277 PRO A CA 1
ATOM 2208 C C . PRO A 1 277 ? -10.079 -19.298 1.616 1.00 95.56 277 PRO A C 1
ATOM 2210 O O . PRO A 1 277 ? -9.192 -19.929 2.188 1.00 95.56 277 PRO A O 1
ATOM 2213 N N . ARG A 1 278 ? -11.379 -19.498 1.885 1.00 91.62 278 ARG A N 1
ATOM 2214 C CA . ARG A 1 278 ? -11.899 -20.487 2.858 1.00 91.62 278 ARG A CA 1
ATOM 2215 C C . ARG A 1 278 ? -11.423 -20.259 4.306 1.00 91.62 278 ARG A C 1
ATOM 2217 O O . ARG A 1 278 ? -11.261 -21.210 5.064 1.00 91.62 278 ARG A O 1
ATOM 2224 N N . LYS A 1 279 ? -11.226 -18.997 4.702 1.00 92.19 279 LYS A N 1
ATOM 2225 C CA . LYS A 1 279 ? -10.806 -18.600 6.060 1.00 92.19 279 LYS A CA 1
ATOM 2226 C C . LYS A 1 279 ? -11.918 -18.016 6.944 1.00 92.19 279 LYS A C 1
ATOM 2228 O O . LYS A 1 279 ? -11.640 -17.608 8.064 1.00 92.19 279 LYS A O 1
ATOM 2233 N N . GLY A 1 280 ? -13.168 -18.019 6.478 1.00 89.25 280 GLY A N 1
ATOM 2234 C CA . GLY A 1 280 ? -14.328 -17.520 7.234 1.00 89.25 280 GLY A CA 1
ATOM 2235 C C . GLY A 1 280 ? -14.669 -16.045 6.997 1.00 89.25 280 GLY A C 1
ATOM 2236 O O . GLY A 1 280 ? -15.676 -15.585 7.514 1.00 89.25 280 GLY A O 1
ATOM 2237 N N . PHE A 1 281 ? -13.890 -15.336 6.179 1.00 92.38 281 PHE A N 1
ATOM 2238 C CA . PHE A 1 281 ? -14.209 -13.998 5.676 1.00 92.38 281 PHE A CA 1
ATOM 2239 C C . PHE A 1 281 ? -14.476 -14.027 4.162 1.00 92.38 281 PHE A C 1
ATOM 2241 O O . PHE A 1 281 ? -14.179 -15.017 3.479 1.00 92.38 281 PHE A O 1
ATOM 2248 N N . ARG A 1 282 ? -15.046 -12.938 3.642 1.00 94.44 282 ARG A N 1
ATOM 2249 C CA . ARG A 1 282 ? -15.262 -12.687 2.210 1.00 94.44 282 ARG A CA 1
ATOM 2250 C C . ARG A 1 282 ? -14.489 -11.435 1.799 1.00 94.44 282 ARG A C 1
ATOM 2252 O O . ARG A 1 282 ? -14.176 -10.607 2.643 1.00 94.44 282 ARG A O 1
ATOM 2259 N N . VAL A 1 283 ? -14.165 -11.348 0.515 1.00 97.19 283 VAL A N 1
ATOM 2260 C CA . VAL A 1 283 ? -13.591 -10.159 -0.121 1.00 97.19 283 VAL A CA 1
ATOM 2261 C C . VAL A 1 283 ? -14.375 -9.960 -1.411 1.00 97.19 283 VAL A C 1
ATOM 2263 O O . VAL A 1 283 ? -14.465 -10.891 -2.227 1.00 97.19 283 VAL A O 1
ATOM 2266 N N . ASP A 1 284 ? -14.990 -8.792 -1.539 1.00 97.44 284 ASP A N 1
ATOM 2267 C CA . ASP A 1 284 ? -15.814 -8.427 -2.687 1.00 97.44 284 ASP A CA 1
ATOM 2268 C C . ASP A 1 284 ? -14.945 -7.933 -3.851 1.00 97.44 284 ASP A C 1
ATOM 2270 O O . ASP A 1 284 ? -13.741 -7.714 -3.698 1.00 97.44 284 ASP A O 1
ATOM 2274 N N . GLU A 1 285 ? -15.515 -7.839 -5.055 1.00 97.25 285 GLU A N 1
ATOM 2275 C CA . GLU A 1 285 ? -14.736 -7.391 -6.212 1.00 97.25 285 GLU A CA 1
ATOM 2276 C C . GLU A 1 285 ? -14.398 -5.893 -6.087 1.00 97.25 285 GLU A C 1
ATOM 2278 O O . GLU A 1 285 ? -15.308 -5.091 -5.866 1.00 97.25 285 GLU A O 1
ATOM 2283 N N . PRO A 1 286 ? -13.125 -5.490 -6.262 1.00 97.06 286 PRO A N 1
ATOM 2284 C CA . PRO A 1 286 ? -12.730 -4.094 -6.134 1.00 97.06 286 PRO A CA 1
ATOM 2285 C C . PRO A 1 286 ? -13.278 -3.246 -7.286 1.00 97.06 286 PRO A C 1
ATOM 2287 O O . PRO A 1 286 ? -13.452 -3.720 -8.414 1.00 97.06 286 PRO A O 1
ATOM 2290 N N . GLN A 1 287 ? -13.490 -1.963 -7.000 1.00 95.31 287 GLN A N 1
ATOM 2291 C CA . GLN A 1 287 ? -13.825 -0.932 -7.982 1.00 95.31 287 GLN A CA 1
ATOM 2292 C C . GLN A 1 287 ? -12.613 -0.019 -8.207 1.00 95.31 287 GLN A C 1
ATOM 2294 O O . GLN A 1 287 ? -11.708 0.039 -7.376 1.00 95.31 287 GLN A O 1
ATOM 2299 N N . ARG A 1 288 ? -12.577 0.692 -9.339 1.00 94.81 288 ARG A N 1
ATOM 2300 C CA . ARG A 1 288 ? -11.530 1.689 -9.606 1.00 94.81 288 ARG A CA 1
ATOM 2301 C C . ARG A 1 288 ? -11.918 3.036 -9.009 1.00 94.81 288 ARG A C 1
ATOM 2303 O O . ARG A 1 288 ? -13.047 3.479 -9.197 1.00 94.81 288 ARG A O 1
ATOM 2310 N N . ILE A 1 289 ? -10.954 3.690 -8.375 1.00 95.06 289 ILE A N 1
ATOM 2311 C CA . ILE A 1 289 ? -11.042 5.063 -7.863 1.00 95.06 289 ILE A CA 1
ATOM 2312 C C . ILE A 1 289 ? -10.041 5.953 -8.610 1.00 95.06 289 ILE A C 1
ATOM 2314 O O . ILE A 1 289 ? -9.200 5.443 -9.351 1.00 95.06 289 ILE A O 1
ATOM 2318 N N . GLY A 1 290 ? -10.141 7.277 -8.473 1.00 92.75 290 GLY A N 1
ATOM 2319 C CA . GLY A 1 290 ? -9.177 8.219 -9.060 1.00 92.75 290 GLY A CA 1
ATOM 2320 C C . GLY A 1 290 ? -9.163 8.333 -10.593 1.00 92.75 290 GLY A C 1
ATOM 2321 O O . GLY A 1 290 ? -8.452 9.185 -11.124 1.00 92.75 290 GLY A O 1
ATOM 2322 N N . VAL A 1 291 ? -9.948 7.534 -11.323 1.00 91.31 291 VAL A N 1
ATOM 2323 C CA . VAL A 1 291 ? -10.027 7.607 -12.792 1.00 91.31 291 VAL A CA 1
ATOM 2324 C C . VAL A 1 291 ? -10.571 8.974 -13.215 1.00 91.31 291 VAL A C 1
ATOM 2326 O O . VAL A 1 291 ? -11.617 9.422 -12.753 1.00 91.31 291 VAL A O 1
ATOM 2329 N N . GLY A 1 292 ? -9.844 9.658 -14.093 1.00 88.75 292 GLY A N 1
ATOM 2330 C CA . GLY A 1 292 ? -10.137 11.023 -14.528 1.00 88.75 292 GLY A CA 1
ATOM 2331 C C . GLY A 1 292 ? -9.767 12.118 -13.519 1.00 88.75 292 GLY A C 1
ATOM 2332 O O . GLY A 1 292 ? -9.972 13.291 -13.832 1.00 88.75 292 GLY A O 1
ATOM 2333 N N . LEU A 1 293 ? -9.210 11.781 -12.345 1.00 90.56 293 LEU A N 1
ATOM 2334 C CA . LEU A 1 293 ? -8.824 12.765 -11.328 1.00 90.56 293 LEU A CA 1
ATOM 2335 C C . LEU A 1 293 ? -7.705 13.679 -11.846 1.00 90.56 293 LEU A C 1
ATOM 2337 O O . LEU A 1 293 ? -6.735 13.223 -12.459 1.00 90.56 293 LEU A O 1
ATOM 2341 N N . LYS A 1 294 ? -7.850 14.982 -11.596 1.00 87.69 294 LYS A N 1
ATOM 2342 C CA . LYS A 1 294 ? -6.892 16.026 -11.975 1.00 87.69 294 LYS A CA 1
ATOM 2343 C C . LYS A 1 294 ? -6.724 17.017 -10.830 1.00 87.69 294 LYS A C 1
ATOM 2345 O O . LYS A 1 294 ? -7.684 17.301 -10.113 1.00 87.69 294 LYS A O 1
ATOM 2350 N N . LEU A 1 295 ? -5.526 17.590 -10.726 1.00 86.50 295 LEU A N 1
ATOM 2351 C CA . LEU A 1 295 ? -5.313 18.812 -9.953 1.00 86.50 295 LEU A CA 1
ATOM 2352 C C . LEU A 1 295 ? -6.155 19.946 -10.554 1.00 86.50 295 LEU A C 1
ATOM 2354 O O . LEU A 1 295 ? -6.267 20.059 -11.778 1.00 86.50 295 LEU A O 1
ATOM 2358 N N . SER A 1 296 ? -6.738 20.785 -9.702 1.00 73.12 296 SER A N 1
ATOM 2359 C CA . SER A 1 296 ? -7.412 22.010 -10.129 1.00 73.12 296 SER A CA 1
ATOM 2360 C C . SER A 1 296 ? -6.391 23.019 -10.676 1.00 73.12 296 SER A C 1
ATOM 2362 O O . SER A 1 296 ? -5.285 23.163 -10.160 1.00 73.12 296 SER A O 1
ATOM 2364 N N . SER A 1 297 ? -6.750 23.699 -11.770 1.00 51.72 297 SER A N 1
ATOM 2365 C CA . SER A 1 297 ? -5.821 24.551 -12.533 1.00 51.72 297 SER A CA 1
ATOM 2366 C C . SER A 1 297 ? -5.771 26.012 -12.061 1.00 51.72 297 SER A C 1
ATOM 2368 O O . SER A 1 297 ? -5.035 26.812 -12.640 1.00 51.72 297 SER A O 1
ATOM 2370 N N . GLU A 1 298 ? -6.547 26.396 -11.045 1.00 40.28 298 GLU A N 1
ATOM 2371 C CA . GLU A 1 298 ? -6.626 27.785 -10.584 1.00 40.28 298 GLU A CA 1
ATOM 2372 C C . GLU A 1 298 ? -5.608 28.093 -9.477 1.00 40.28 298 GLU A C 1
ATOM 2374 O O . GLU A 1 298 ? -5.841 27.877 -8.288 1.00 40.28 298 GLU A O 1
ATOM 2379 N N . ARG A 1 299 ? -4.484 28.693 -9.889 1.00 39.12 299 ARG A N 1
ATOM 2380 C CA . ARG A 1 299 ? -3.679 29.593 -9.050 1.00 39.12 299 ARG A CA 1
ATOM 2381 C C . ARG A 1 299 ? -3.589 30.967 -9.719 1.00 39.12 299 ARG A C 1
ATOM 2383 O O . ARG A 1 299 ? -2.671 31.229 -10.491 1.00 39.12 299 ARG A O 1
ATOM 2390 N N . LEU A 1 300 ? -4.502 31.865 -9.353 1.00 28.17 300 LEU A N 1
ATOM 2391 C CA . LEU A 1 300 ? -4.158 33.283 -9.207 1.00 28.17 300 LEU A CA 1
ATOM 2392 C C . LEU A 1 300 ? -3.767 33.533 -7.736 1.00 28.17 300 LEU A C 1
ATOM 2394 O O . LEU A 1 300 ? -4.211 32.795 -6.854 1.00 28.17 300 LEU A O 1
ATOM 2398 N N . PRO A 1 301 ? -2.865 34.487 -7.451 1.00 34.12 301 PRO A N 1
ATOM 2399 C CA . PRO A 1 301 ? -2.186 34.542 -6.160 1.00 34.12 301 PRO A CA 1
ATOM 2400 C C . PRO A 1 301 ? -3.092 35.072 -5.040 1.00 34.12 301 PRO A C 1
ATOM 2402 O O . PRO A 1 301 ? -3.525 36.219 -5.081 1.00 34.12 301 PRO A O 1
ATOM 2405 N N . GLY A 1 302 ? -3.288 34.258 -3.997 1.00 36.81 302 GLY A N 1
ATOM 2406 C CA . GLY A 1 302 ? -3.942 34.670 -2.749 1.00 36.81 302 GLY A CA 1
ATOM 2407 C C . GLY A 1 302 ? -5.349 34.104 -2.549 1.00 36.81 302 GLY A C 1
ATOM 2408 O O . GLY A 1 302 ? -6.321 34.851 -2.536 1.00 36.81 302 GLY A O 1
ATOM 2409 N N . GLY A 1 303 ? -5.457 32.794 -2.328 1.00 29.89 303 GLY A N 1
ATOM 2410 C CA . GLY A 1 303 ? -6.708 32.147 -1.931 1.00 29.89 303 GLY A CA 1
ATOM 2411 C C . GLY A 1 303 ? -6.500 30.672 -1.596 1.00 29.89 303 GLY A C 1
ATOM 2412 O O . GLY A 1 303 ? -5.747 29.984 -2.280 1.00 29.89 303 GLY A O 1
ATOM 2413 N N . ILE A 1 304 ? -7.150 30.195 -0.534 1.00 42.22 304 ILE A N 1
ATOM 2414 C CA . ILE A 1 304 ? -7.241 28.764 -0.218 1.00 42.22 304 ILE A CA 1
ATOM 2415 C C . ILE A 1 304 ? -8.258 28.167 -1.200 1.00 42.22 304 ILE A C 1
ATOM 2417 O O . ILE A 1 304 ? -9.456 28.397 -1.045 1.00 42.22 304 ILE A O 1
ATOM 2421 N N . SER A 1 305 ? -7.799 27.451 -2.229 1.00 36.22 305 SER A N 1
ATOM 2422 C CA . SER A 1 305 ? -8.682 26.765 -3.177 1.00 36.22 305 SER A CA 1
ATOM 2423 C C . SER A 1 305 ? -8.919 25.316 -2.747 1.00 36.22 305 SER A C 1
ATOM 2425 O O . SER A 1 305 ? -8.018 24.482 -2.739 1.00 36.22 305 SER A O 1
ATOM 2427 N N . ASN A 1 306 ? -10.167 25.019 -2.382 1.00 41.50 306 ASN A N 1
ATOM 2428 C CA . ASN A 1 306 ? -10.605 23.679 -2.013 1.00 41.50 306 ASN A CA 1
ATOM 2429 C C . ASN A 1 306 ? -11.051 22.897 -3.254 1.00 41.50 306 ASN A C 1
ATOM 2431 O O . ASN A 1 306 ? -12.095 23.206 -3.824 1.00 41.50 306 ASN A O 1
ATOM 2435 N N . GLY A 1 307 ? -10.341 21.817 -3.587 1.00 46.75 307 GLY A N 1
ATOM 2436 C CA . GLY A 1 307 ? -10.919 20.707 -4.349 1.00 46.75 307 GLY A CA 1
ATOM 2437 C C . GLY A 1 307 ? -10.146 20.247 -5.585 1.00 46.75 307 GLY A C 1
ATOM 2438 O O . GLY A 1 307 ? -9.674 21.037 -6.403 1.00 46.75 307 GLY A O 1
ATOM 2439 N N . CYS A 1 308 ? -10.114 18.925 -5.744 1.00 45.62 308 CYS A N 1
ATOM 2440 C CA . CYS A 1 308 ? -9.895 18.252 -7.018 1.00 45.62 308 CYS A CA 1
ATOM 2441 C C . CYS A 1 308 ? -11.236 17.772 -7.578 1.00 45.62 308 CYS A C 1
ATOM 2443 O O . CYS A 1 308 ? -12.064 17.233 -6.842 1.00 45.62 308 CYS A O 1
ATOM 2445 N N . HIS A 1 309 ? -11.436 17.918 -8.887 1.00 47.06 309 HIS A N 1
ATOM 2446 C CA . HIS A 1 309 ? -12.659 17.482 -9.557 1.00 47.06 309 HIS A CA 1
ATOM 2447 C C . HIS A 1 309 ? -12.433 16.180 -10.333 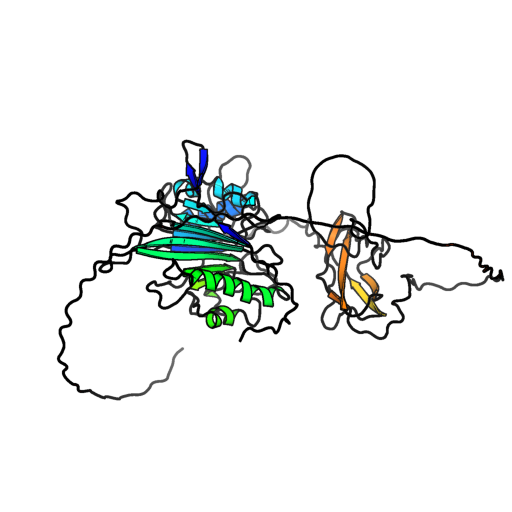1.00 47.06 309 HIS A C 1
ATOM 2449 O O . HIS A 1 309 ? -11.408 15.995 -10.989 1.00 47.06 309 HIS A O 1
ATOM 2455 N N . SER A 1 310 ? -13.419 15.282 -10.270 1.00 40.53 310 SER A N 1
ATOM 2456 C CA . SER A 1 310 ? -13.479 14.063 -11.087 1.00 40.53 310 SER A CA 1
ATOM 2457 C C . SER A 1 310 ? -14.463 14.289 -12.233 1.00 40.53 310 SER A C 1
ATOM 2459 O O . SER A 1 310 ? -15.627 14.605 -11.992 1.00 40.53 310 SER A O 1
ATOM 2461 N N . SER A 1 311 ? -14.014 14.161 -13.482 1.00 33.50 311 SER A N 1
ATOM 2462 C CA . SER A 1 311 ? -14.856 14.424 -14.654 1.00 33.50 311 SER A CA 1
ATOM 2463 C C . SER A 1 311 ? -15.694 13.201 -15.044 1.00 33.50 311 SER A C 1
ATOM 2465 O O . SER A 1 311 ? -15.296 12.431 -15.918 1.00 33.50 311 SER A O 1
ATOM 2467 N N . HIS A 1 312 ? -16.871 13.051 -14.435 1.00 34.34 312 HIS A N 1
ATOM 2468 C CA . HIS A 1 312 ? -17.929 12.160 -14.922 1.00 34.34 312 HIS A CA 1
ATOM 2469 C C . HIS A 1 312 ? -19.086 12.994 -15.481 1.00 34.34 312 HIS A C 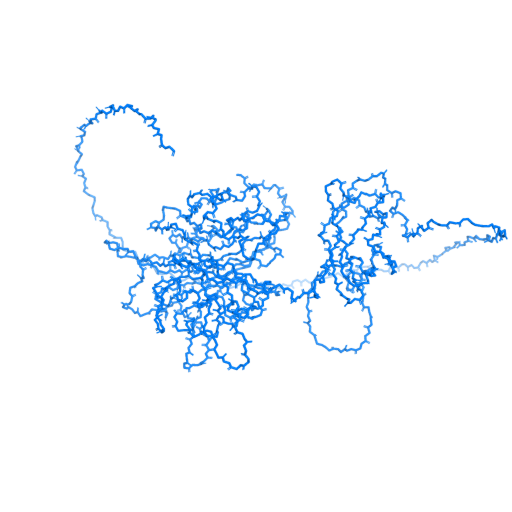1
ATOM 2471 O O . HIS A 1 312 ? -19.833 13.620 -14.733 1.00 34.34 312 HIS A O 1
ATOM 2477 N N . SER A 1 313 ? -19.226 13.020 -16.807 1.00 28.09 313 SER A N 1
ATOM 2478 C CA . SER A 1 313 ? -20.301 13.745 -17.485 1.00 28.09 313 SER A CA 1
ATOM 2479 C C . SER A 1 313 ? -21.600 12.938 -17.498 1.00 28.09 313 SER A C 1
ATOM 2481 O O . SER A 1 313 ? -21.666 11.881 -18.129 1.00 28.09 313 SER A O 1
ATOM 2483 N N . LEU A 1 314 ? -22.647 13.483 -16.884 1.00 29.45 314 LEU A N 1
ATOM 2484 C CA . LEU A 1 314 ? -24.015 13.269 -17.355 1.00 29.45 314 LEU A CA 1
ATOM 2485 C C . LEU A 1 314 ? -24.328 14.301 -18.455 1.00 29.45 314 LEU A C 1
ATOM 2487 O O . LEU A 1 314 ? -23.681 15.345 -18.539 1.00 29.45 314 LEU A O 1
ATOM 2491 N N . SER A 1 315 ? -25.266 13.969 -19.336 1.00 35.75 315 SER A N 1
ATOM 2492 C CA . SER A 1 315 ? -25.663 14.769 -20.501 1.00 35.75 315 SER A CA 1
ATOM 2493 C C . SER A 1 315 ? -26.254 16.133 -20.123 1.00 35.75 315 SER A C 1
ATOM 2495 O O . SER A 1 315 ? -27.144 16.172 -19.280 1.00 35.75 315 SER A O 1
ATOM 2497 N N . ASP A 1 316 ? -25.851 17.221 -20.797 1.00 28.92 316 ASP A N 1
ATOM 2498 C CA . ASP A 1 316 ? -26.669 17.805 -21.881 1.00 28.92 316 ASP A CA 1
ATOM 2499 C C . ASP A 1 316 ? -26.071 19.060 -22.567 1.00 28.92 316 ASP A C 1
ATOM 2501 O O . ASP A 1 316 ? -25.218 19.761 -22.031 1.00 28.92 316 ASP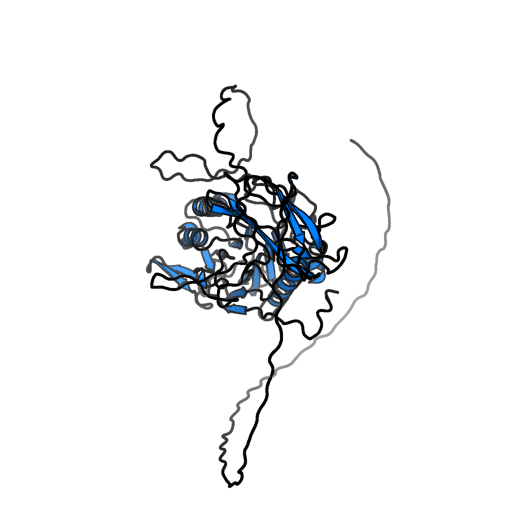 A O 1
ATOM 2505 N N . THR A 1 317 ? -26.597 19.356 -23.765 1.00 30.61 317 THR A N 1
ATOM 2506 C CA . THR A 1 317 ? -26.584 20.660 -24.481 1.00 30.61 317 THR A CA 1
ATOM 2507 C C . THR A 1 317 ? -25.255 21.356 -24.847 1.00 30.61 317 THR A C 1
ATOM 2509 O O . THR A 1 317 ? -24.741 22.224 -24.156 1.00 30.61 317 THR A O 1
ATOM 2512 N N . MET A 1 318 ? -24.795 21.047 -26.064 1.00 27.77 318 MET A N 1
ATOM 2513 C CA . MET A 1 318 ? -24.583 21.972 -27.200 1.00 27.77 318 MET A CA 1
ATOM 2514 C C . MET A 1 318 ? -24.142 23.451 -26.981 1.00 27.77 318 MET A C 1
ATOM 2516 O O . MET A 1 318 ? -24.864 24.268 -26.425 1.00 27.77 318 MET A O 1
ATOM 2520 N N . MET A 1 319 ? -23.079 23.812 -27.721 1.00 30.98 319 MET A N 1
ATOM 2521 C CA . MET A 1 319 ? -22.824 25.119 -28.369 1.00 30.98 319 MET A CA 1
ATOM 2522 C C . MET A 1 319 ? -22.184 26.277 -27.568 1.00 30.98 319 MET A C 1
ATOM 2524 O O . MET A 1 319 ? -22.860 27.172 -27.074 1.00 30.98 319 MET A O 1
ATOM 2528 N N . ASN A 1 320 ? -20.846 26.346 -27.620 1.00 26.75 320 ASN A N 1
ATOM 2529 C CA . ASN A 1 320 ? -20.080 27.536 -28.042 1.00 26.75 320 ASN A CA 1
ATOM 2530 C C . ASN A 1 320 ? -18.628 27.103 -28.343 1.00 26.75 320 ASN A C 1
ATOM 2532 O O . ASN A 1 320 ? -17.931 26.604 -27.471 1.00 26.75 320 ASN A O 1
ATOM 2536 N N . SER A 1 321 ? -18.216 27.026 -29.609 1.00 24.34 321 SER A N 1
ATOM 2537 C CA . SER A 1 321 ? -17.749 28.149 -30.446 1.00 24.34 321 SER A CA 1
ATOM 2538 C C . SER A 1 321 ? -16.300 28.557 -30.156 1.00 24.34 321 SER A C 1
ATOM 2540 O O . SER A 1 321 ? -16.029 29.371 -29.284 1.00 24.34 321 SER A O 1
ATOM 2542 N N . LEU A 1 322 ? -15.397 27.976 -30.956 1.00 28.66 322 LEU A N 1
ATOM 2543 C CA . LEU A 1 322 ? -14.230 28.617 -31.581 1.00 28.66 322 LEU A CA 1
ATOM 2544 C C . LEU A 1 322 ? -13.720 29.925 -30.946 1.00 28.66 322 LEU A C 1
ATOM 2546 O O . LEU A 1 322 ? -14.281 30.983 -31.214 1.00 28.66 322 LEU A O 1
ATOM 2550 N N . LEU A 1 323 ? -12.569 29.850 -30.268 1.00 27.16 323 LEU A N 1
ATOM 2551 C CA . LEU A 1 323 ? -11.387 30.708 -30.478 1.00 27.16 323 LEU A CA 1
ATOM 2552 C C . LEU A 1 323 ? -10.323 30.376 -29.421 1.00 27.16 323 LEU A C 1
ATOM 2554 O O . LEU A 1 323 ? -10.569 30.573 -28.242 1.00 27.16 323 LEU A O 1
ATOM 2558 N N . PHE A 1 324 ? -9.170 29.860 -29.861 1.00 26.22 324 PHE A N 1
ATOM 2559 C CA . PHE A 1 324 ? -7.805 30.135 -29.367 1.00 26.22 324 PHE A CA 1
ATOM 2560 C C . PHE A 1 324 ? -6.842 29.084 -29.938 1.00 26.22 324 PHE A C 1
ATOM 2562 O O . PHE A 1 324 ? -6.455 28.114 -29.290 1.00 26.22 324 PHE A O 1
ATOM 2569 N N . ALA A 1 325 ? -6.455 29.295 -31.195 1.00 27.62 325 ALA A N 1
ATOM 2570 C CA . ALA A 1 325 ? -5.200 28.765 -31.713 1.00 27.62 325 ALA A CA 1
ATOM 2571 C C . ALA A 1 325 ? -4.095 29.813 -31.489 1.00 27.62 325 ALA A C 1
ATOM 2573 O O . ALA A 1 325 ? -4.382 31.007 -31.470 1.00 27.62 325 ALA A O 1
ATOM 2574 N N . ALA A 1 326 ? -2.848 29.344 -31.387 1.00 27.31 326 ALA A N 1
ATOM 2575 C CA . ALA A 1 326 ? -1.613 30.127 -31.256 1.00 27.31 326 ALA A CA 1
ATOM 2576 C C . ALA A 1 326 ? -1.405 30.910 -29.939 1.00 27.31 326 ALA A C 1
ATOM 2578 O O . ALA A 1 326 ? -1.689 32.100 -29.859 1.00 27.31 326 ALA A O 1
ATOM 2579 N N . ALA A 1 327 ? -0.749 30.261 -28.966 1.00 29.72 327 ALA A N 1
ATOM 2580 C CA . ALA A 1 327 ? 0.551 30.716 -28.440 1.00 29.72 327 ALA A CA 1
ATOM 2581 C C . ALA A 1 327 ? 1.112 29.729 -27.393 1.00 29.72 327 ALA A C 1
ATOM 2583 O O . ALA A 1 327 ? 0.708 29.782 -26.239 1.00 29.72 327 ALA A O 1
ATOM 2584 N N . LEU A 1 328 ? 2.053 28.858 -27.794 1.00 28.05 328 LEU A N 1
ATOM 2585 C CA . LEU A 1 328 ? 3.148 28.324 -26.954 1.00 28.05 328 LEU A CA 1
ATOM 2586 C C . LEU A 1 328 ? 4.085 27.425 -27.791 1.00 28.05 328 LEU A C 1
ATOM 2588 O O . LEU A 1 328 ? 4.203 26.222 -27.584 1.00 28.05 328 LEU A O 1
ATOM 2592 N N . ILE A 1 329 ? 4.778 28.032 -28.762 1.00 32.19 329 ILE A N 1
ATOM 2593 C CA . ILE A 1 329 ? 6.007 27.452 -29.327 1.00 32.19 329 ILE A CA 1
ATOM 2594 C C . ILE A 1 329 ? 7.177 28.019 -28.517 1.00 32.19 329 ILE A C 1
ATOM 2596 O O . ILE A 1 329 ? 7.752 29.038 -28.886 1.00 32.19 329 ILE A O 1
ATOM 2600 N N . ALA A 1 330 ? 7.478 27.385 -27.383 1.00 31.95 330 ALA A N 1
ATOM 2601 C CA . ALA A 1 330 ? 8.734 27.517 -26.640 1.00 31.95 330 ALA A CA 1
ATOM 2602 C C . ALA A 1 330 ? 8.783 26.445 -25.537 1.00 31.95 330 ALA A C 1
ATOM 2604 O O . ALA A 1 330 ? 7.854 26.358 -24.740 1.00 31.95 330 ALA A O 1
ATOM 2605 N N . GLY A 1 331 ? 9.867 25.664 -25.454 1.00 35.31 331 GLY A N 1
ATOM 2606 C CA . GLY A 1 331 ? 10.153 24.845 -24.263 1.00 35.31 331 GLY A CA 1
ATOM 2607 C C . GLY A 1 331 ? 10.007 23.323 -24.376 1.00 35.31 331 GLY A C 1
ATOM 2608 O O . GLY A 1 331 ? 10.129 22.649 -23.359 1.00 35.31 331 GLY A O 1
ATOM 2609 N N . ALA A 1 332 ? 9.830 22.749 -25.571 1.00 32.72 332 ALA A N 1
ATOM 2610 C CA . ALA A 1 332 ? 10.057 21.314 -25.772 1.00 32.72 332 ALA A CA 1
ATOM 2611 C C . ALA A 1 332 ? 11.570 21.022 -25.837 1.00 32.72 332 ALA A C 1
ATOM 2613 O O . ALA A 1 332 ? 12.125 20.779 -26.908 1.00 32.72 332 ALA A O 1
ATOM 2614 N N . ALA A 1 333 ? 12.254 21.094 -24.692 1.00 43.28 333 ALA A N 1
ATOM 2615 C CA . ALA A 1 333 ? 13.618 20.593 -24.576 1.00 43.28 333 ALA A CA 1
ATOM 2616 C C . ALA A 1 333 ? 13.577 19.069 -24.744 1.00 43.28 333 ALA A C 1
ATOM 2618 O O . ALA A 1 333 ? 13.053 18.361 -23.884 1.00 43.28 333 ALA A O 1
ATOM 2619 N N . ALA A 1 334 ? 14.077 18.570 -25.876 1.00 56.75 334 ALA A N 1
ATOM 2620 C CA . ALA A 1 334 ? 14.155 17.138 -26.125 1.00 56.75 334 ALA A CA 1
ATOM 2621 C C . ALA A 1 334 ? 15.025 16.486 -25.039 1.00 56.75 334 ALA A C 1
ATOM 2623 O O . ALA A 1 334 ? 16.199 16.839 -24.882 1.00 56.75 334 ALA A O 1
ATOM 2624 N N . GLN A 1 335 ? 14.420 15.569 -24.281 1.00 71.25 335 GLN A N 1
ATOM 2625 C CA . GLN A 1 335 ? 15.077 14.823 -23.213 1.00 71.25 335 GLN A CA 1
ATOM 2626 C C . GLN A 1 335 ? 16.336 14.146 -23.761 1.00 71.25 335 GLN A C 1
ATOM 2628 O O . GLN A 1 335 ? 16.286 13.517 -24.816 1.00 71.25 335 GLN A O 1
ATOM 2633 N N . LEU A 1 336 ? 17.460 14.295 -23.056 1.00 79.62 336 LEU A N 1
ATOM 2634 C CA . LEU A 1 336 ? 18.711 13.651 -23.435 1.00 79.62 336 LEU A CA 1
ATOM 2635 C C . LEU A 1 336 ? 18.564 12.130 -23.264 1.00 79.62 336 LEU A C 1
ATOM 2637 O O . LEU A 1 336 ? 18.249 11.653 -22.174 1.00 79.62 336 LEU A O 1
ATOM 2641 N N . THR A 1 337 ? 18.775 11.373 -24.338 1.00 80.00 337 THR A N 1
ATOM 2642 C CA . THR A 1 337 ? 18.623 9.909 -24.378 1.00 80.00 337 THR A CA 1
ATOM 2643 C C . THR A 1 337 ? 19.770 9.267 -25.146 1.00 80.00 337 THR A C 1
ATOM 2645 O O . THR A 1 337 ? 20.223 9.825 -26.141 1.00 80.00 337 THR A O 1
ATOM 2648 N N . ILE A 1 338 ? 20.193 8.072 -24.731 1.00 85.38 338 ILE A N 1
ATOM 2649 C CA . ILE A 1 338 ? 21.305 7.303 -25.312 1.00 85.38 338 ILE A CA 1
ATOM 2650 C C . ILE A 1 338 ? 20.865 5.865 -25.629 1.00 85.38 338 ILE A C 1
ATOM 2652 O O . ILE A 1 338 ? 20.064 5.282 -24.894 1.00 85.38 338 ILE A O 1
ATOM 2656 N N . ASN A 1 339 ? 21.361 5.282 -26.724 1.00 84.62 339 ASN A N 1
ATOM 2657 C CA . ASN A 1 339 ? 21.021 3.911 -27.106 1.00 84.62 339 ASN A CA 1
ATOM 2658 C C . ASN A 1 339 ? 21.613 2.872 -26.137 1.00 84.62 339 ASN A C 1
ATOM 2660 O O . ASN A 1 339 ? 22.789 2.909 -25.791 1.00 84.62 339 ASN A O 1
ATOM 2664 N N . THR A 1 340 ? 20.795 1.901 -25.727 1.00 85.38 340 THR A N 1
ATOM 2665 C CA . THR A 1 340 ? 21.236 0.781 -24.881 1.00 85.38 340 THR A CA 1
ATOM 2666 C C . THR A 1 340 ? 21.529 -0.449 -25.752 1.00 85.38 340 THR A C 1
ATOM 2668 O O . THR A 1 340 ? 20.632 -0.873 -26.491 1.00 85.38 340 THR A O 1
ATOM 2671 N N . PRO A 1 341 ? 22.730 -1.056 -25.675 1.00 85.62 341 PRO A N 1
ATOM 2672 C CA . PRO A 1 341 ? 23.038 -2.287 -26.399 1.00 85.62 341 PRO A CA 1
ATOM 2673 C C . PRO A 1 341 ? 22.090 -3.427 -26.010 1.00 85.62 341 PRO A C 1
ATOM 2675 O O . PRO A 1 341 ? 21.960 -3.764 -24.834 1.00 85.62 341 PRO A O 1
ATOM 2678 N N . SER A 1 342 ? 21.400 -4.014 -26.988 1.00 84.38 342 SER A N 1
ATOM 2679 C CA . SER A 1 342 ? 20.428 -5.092 -26.763 1.00 84.38 342 SER A CA 1
ATOM 2680 C C . SER A 1 342 ? 20.061 -5.827 -28.058 1.00 84.38 342 SER A C 1
ATOM 2682 O O . SER A 1 342 ? 20.110 -5.261 -29.151 1.00 84.38 342 SER A O 1
ATOM 2684 N N . GLY A 1 343 ? 19.671 -7.101 -27.938 1.00 81.88 343 GLY A N 1
ATOM 2685 C CA . GLY A 1 343 ? 19.216 -7.918 -29.069 1.00 81.88 343 GLY A CA 1
ATOM 2686 C C . GLY A 1 343 ? 20.260 -8.017 -30.185 1.00 81.88 343 GLY A C 1
ATOM 2687 O O . GLY A 1 343 ? 21.410 -8.348 -29.929 1.00 81.88 343 GLY A O 1
ATOM 2688 N N . THR A 1 344 ? 19.859 -7.704 -31.419 1.00 75.25 344 THR A N 1
ATOM 2689 C CA . THR A 1 344 ? 20.743 -7.663 -32.601 1.00 75.25 344 THR A CA 1
ATOM 2690 C C . THR A 1 344 ? 21.676 -6.447 -32.644 1.00 75.25 344 THR A C 1
ATOM 2692 O O . THR A 1 344 ? 22.452 -6.320 -33.582 1.00 75.25 344 THR A O 1
ATOM 2695 N N . ASN A 1 345 ? 21.589 -5.543 -31.664 1.00 83.12 345 ASN A N 1
ATOM 2696 C CA . ASN A 1 345 ? 22.475 -4.394 -31.481 1.00 83.12 345 ASN A CA 1
ATOM 2697 C C . ASN A 1 345 ? 23.205 -4.509 -30.130 1.00 83.12 345 ASN A C 1
ATOM 2699 O O . ASN A 1 345 ? 23.182 -3.595 -29.306 1.00 83.12 345 ASN A O 1
ATOM 2703 N N . SER A 1 346 ? 23.767 -5.684 -29.848 1.00 86.69 346 SER A N 1
ATOM 2704 C CA . SER A 1 346 ? 24.608 -5.958 -28.680 1.00 86.69 346 SER A CA 1
ATOM 2705 C C . SER A 1 346 ? 26.034 -5.438 -28.881 1.00 86.69 346 SER A C 1
ATOM 2707 O O . SER A 1 346 ? 26.565 -5.511 -29.984 1.00 86.69 346 SER A O 1
ATOM 2709 N N . ALA A 1 347 ? 26.686 -4.985 -27.809 1.00 87.81 347 ALA A N 1
ATOM 2710 C CA . ALA A 1 347 ? 28.113 -4.674 -27.833 1.00 87.81 347 ALA A CA 1
ATOM 2711 C C . ALA A 1 347 ? 28.915 -5.988 -27.845 1.00 87.81 347 ALA A C 1
ATOM 2713 O O . ALA A 1 347 ? 28.999 -6.667 -26.821 1.00 87.81 347 ALA A O 1
ATOM 2714 N N . ALA A 1 348 ? 29.441 -6.371 -29.008 1.00 90.88 348 ALA A N 1
ATOM 2715 C CA . ALA A 1 348 ? 30.235 -7.583 -29.189 1.00 90.88 348 ALA A CA 1
ATOM 2716 C C . ALA A 1 348 ? 31.733 -7.289 -29.025 1.00 90.88 348 ALA A C 1
ATOM 2718 O O . ALA A 1 348 ? 32.222 -6.287 -29.539 1.00 90.88 348 ALA A O 1
ATOM 2719 N N . GLU A 1 349 ? 32.444 -8.151 -28.298 1.00 91.75 349 GLU A N 1
ATOM 2720 C CA . GLU A 1 349 ? 33.874 -8.020 -27.995 1.00 91.75 349 GLU A CA 1
ATOM 2721 C C . GLU A 1 349 ? 34.714 -7.755 -29.258 1.00 91.75 349 GLU A C 1
ATOM 2723 O O . GLU A 1 349 ? 34.609 -8.458 -30.264 1.00 91.75 349 GLU A O 1
ATOM 2728 N N . CYS A 1 350 ? 35.533 -6.704 -29.202 1.00 88.62 350 CYS A N 1
ATOM 2729 C CA . CYS A 1 350 ? 36.396 -6.231 -30.286 1.00 88.62 350 CYS A CA 1
ATOM 2730 C C . CYS A 1 350 ? 35.717 -5.804 -31.593 1.00 88.62 350 CYS A C 1
ATOM 2732 O O . CYS A 1 350 ? 36.405 -5.564 -32.587 1.00 88.62 350 CYS A O 1
ATOM 2734 N N . GLU A 1 351 ? 34.401 -5.597 -31.587 1.00 88.62 351 GLU A N 1
ATOM 2735 C CA . GLU A 1 351 ? 33.667 -5.030 -32.719 1.00 88.62 351 GLU A CA 1
ATOM 2736 C C . GLU A 1 351 ? 33.368 -3.531 -32.505 1.00 88.62 351 GLU A C 1
ATOM 2738 O O . GLU A 1 351 ? 33.320 -3.055 -31.366 1.00 88.62 351 GLU A O 1
ATOM 2743 N N . PRO A 1 352 ? 33.205 -2.739 -33.582 1.00 90.25 352 PRO A N 1
ATOM 2744 C CA . PRO A 1 352 ? 32.819 -1.336 -33.477 1.00 90.25 352 PRO A CA 1
ATOM 2745 C C . PRO A 1 352 ? 31.326 -1.202 -33.145 1.00 90.25 352 PRO A C 1
ATOM 2747 O O . PRO A 1 352 ? 30.460 -1.569 -33.938 1.00 90.25 352 PRO A O 1
ATOM 2750 N N . PHE A 1 353 ? 31.018 -0.606 -31.995 1.00 86.12 353 PHE A N 1
ATOM 2751 C CA . PHE A 1 353 ? 29.664 -0.275 -31.564 1.00 86.12 353 PHE A CA 1
ATOM 2752 C C . PHE A 1 353 ? 29.376 1.224 -31.737 1.00 86.12 353 PHE A C 1
ATOM 2754 O O . PHE A 1 353 ? 30.142 2.072 -31.278 1.00 86.12 353 PHE A O 1
ATOM 2761 N N . ALA A 1 354 ? 28.250 1.568 -32.367 1.00 87.44 354 ALA A N 1
ATOM 2762 C CA . ALA A 1 354 ? 27.807 2.953 -32.517 1.00 87.44 354 ALA A CA 1
ATOM 2763 C C . ALA A 1 354 ? 26.978 3.399 -31.300 1.00 87.44 354 ALA A C 1
ATOM 2765 O O . ALA A 1 354 ? 25.818 3.014 -31.140 1.00 87.44 354 ALA A O 1
ATOM 2766 N N . ILE A 1 355 ? 27.566 4.244 -30.455 1.00 86.62 355 ILE A N 1
ATOM 2767 C CA . ILE A 1 355 ? 26.878 4.947 -29.371 1.00 86.62 355 ILE A CA 1
ATOM 2768 C C . ILE A 1 355 ? 26.168 6.154 -29.988 1.00 86.62 355 ILE A C 1
ATOM 2770 O O . ILE A 1 355 ? 26.818 7.021 -30.559 1.00 86.62 355 ILE A O 1
ATOM 2774 N N . THR A 1 356 ? 24.845 6.233 -29.883 1.00 85.44 356 THR A N 1
ATOM 2775 C CA . THR A 1 356 ? 24.016 7.296 -30.473 1.00 85.44 356 THR A CA 1
ATOM 2776 C C . THR A 1 356 ? 23.163 7.963 -29.406 1.00 85.44 356 THR A C 1
ATOM 2778 O O . THR A 1 356 ? 22.569 7.266 -28.577 1.00 85.44 356 THR A O 1
ATOM 2781 N N . TRP A 1 357 ? 23.025 9.286 -29.463 1.00 86.88 357 TRP A N 1
ATOM 2782 C CA . TRP A 1 357 ? 22.182 10.048 -28.542 1.00 86.88 357 TRP A CA 1
ATOM 2783 C C . TRP A 1 357 ? 21.325 11.099 -29.244 1.00 86.88 357 TRP A C 1
ATOM 2785 O O . TRP A 1 357 ? 21.615 11.542 -30.353 1.00 86.88 357 TRP A O 1
ATOM 2795 N N . SER A 1 358 ? 20.253 11.510 -28.576 1.00 84.88 358 SER A N 1
ATOM 2796 C CA . SER A 1 358 ? 19.342 12.563 -29.030 1.00 84.88 358 SER A CA 1
ATOM 2797 C C . SER A 1 358 ? 18.914 13.442 -27.861 1.00 84.88 358 SER A C 1
ATOM 2799 O O . SER A 1 358 ? 18.890 12.981 -26.723 1.00 84.88 358 SER A O 1
ATOM 2801 N N . GLY A 1 359 ? 18.567 14.698 -28.146 1.00 80.19 359 GLY A N 1
ATOM 2802 C CA . GLY A 1 359 ? 18.235 15.691 -27.124 1.00 80.19 359 GLY A CA 1
ATOM 2803 C C . GLY A 1 359 ? 19.457 16.373 -26.500 1.00 80.19 359 GLY A C 1
ATOM 2804 O O . GLY A 1 359 ? 20.585 16.205 -26.964 1.00 80.19 359 GLY A O 1
ATOM 2805 N N . GLY A 1 360 ? 19.205 17.167 -25.457 1.00 72.19 360 GLY A N 1
ATOM 2806 C CA . GLY A 1 360 ? 20.208 18.011 -24.794 1.00 72.19 360 GLY A CA 1
ATOM 2807 C C . GLY A 1 360 ? 20.607 19.272 -25.572 1.00 72.19 360 GLY A C 1
ATOM 2808 O O . GLY A 1 360 ? 20.282 19.450 -26.749 1.00 72.19 360 GLY A O 1
ATOM 2809 N N . VAL A 1 361 ? 21.315 20.178 -24.897 1.00 65.00 361 VAL A N 1
ATOM 2810 C CA . VAL A 1 361 ? 21.837 21.432 -25.464 1.00 65.00 361 VAL A CA 1
ATOM 2811 C C . VAL A 1 361 ? 23.350 21.319 -25.617 1.00 65.00 361 VAL A C 1
ATOM 2813 O O . VAL A 1 361 ? 24.069 21.190 -24.627 1.00 65.00 361 VAL A O 1
ATOM 2816 N N . GLY A 1 362 ? 23.841 21.383 -26.860 1.00 58.03 362 GLY A N 1
ATOM 2817 C CA . GLY A 1 362 ? 25.276 21.318 -27.165 1.00 58.03 362 GLY A CA 1
ATOM 2818 C C . GLY A 1 362 ? 25.931 20.077 -26.556 1.00 58.03 362 GLY A C 1
ATOM 2819 O O . GLY A 1 362 ? 26.743 20.196 -25.644 1.00 58.03 362 GLY A O 1
ATOM 2820 N N . ALA A 1 363 ? 25.506 18.890 -26.992 1.00 47.12 363 ALA A N 1
ATOM 2821 C CA . ALA A 1 363 ? 25.916 17.625 -26.394 1.00 47.12 363 ALA A CA 1
ATOM 2822 C C . ALA A 1 363 ? 27.415 17.333 -26.616 1.00 47.12 363 ALA A C 1
ATOM 2824 O O . ALA A 1 363 ? 27.799 16.774 -27.637 1.00 47.12 363 ALA A O 1
ATOM 2825 N N . SER A 1 364 ? 28.242 17.699 -25.636 1.00 46.53 364 SER A N 1
ATOM 2826 C CA . SER A 1 364 ? 29.619 17.226 -25.467 1.00 46.53 364 SER A CA 1
ATOM 2827 C C . SER A 1 364 ? 29.631 15.817 -24.872 1.00 46.53 364 SER A C 1
ATOM 2829 O O . SER A 1 364 ? 28.907 15.557 -23.912 1.00 46.53 364 SER A O 1
ATOM 2831 N N . VAL A 1 365 ? 30.485 14.913 -25.351 1.00 42.12 365 VAL A N 1
ATOM 2832 C CA . VAL A 1 365 ? 30.631 13.586 -24.727 1.00 42.12 365 VAL A CA 1
ATOM 2833 C C . VAL A 1 365 ? 31.547 13.674 -23.502 1.00 42.12 365 VAL A C 1
ATOM 2835 O O . VAL A 1 365 ? 32.746 13.428 -23.584 1.00 42.12 365 VAL A O 1
ATOM 2838 N N . ARG A 1 366 ? 30.982 13.999 -22.332 1.00 46.56 366 ARG A N 1
ATOM 2839 C CA . ARG A 1 366 ? 31.681 13.882 -21.039 1.00 46.56 366 ARG A CA 1
ATOM 2840 C C . ARG A 1 366 ? 31.034 12.834 -20.131 1.00 46.56 366 ARG A C 1
ATOM 2842 O O . ARG A 1 366 ? 29.816 12.794 -20.002 1.00 46.56 366 ARG A O 1
ATOM 2849 N N . GLU A 1 367 ? 31.893 12.041 -19.483 1.00 40.56 367 GLU A N 1
ATOM 2850 C CA . GLU A 1 367 ? 31.586 10.946 -18.537 1.00 40.56 367 GLU A CA 1
ATOM 2851 C C . GLU A 1 367 ? 30.815 9.737 -19.109 1.00 40.56 367 GLU A C 1
ATOM 2853 O O . GLU A 1 367 ? 29.635 9.538 -18.822 1.00 40.56 367 GLU A O 1
ATOM 2858 N N . LEU A 1 368 ? 31.533 8.828 -19.783 1.00 38.06 368 LEU A N 1
ATOM 2859 C CA . LEU A 1 368 ? 31.113 7.423 -19.855 1.00 38.06 368 LEU A CA 1
ATOM 2860 C C . LEU A 1 368 ? 31.463 6.692 -18.545 1.00 38.06 368 LEU A C 1
ATOM 2862 O O . LEU A 1 368 ? 32.564 6.840 -18.021 1.00 38.06 368 LEU A O 1
ATOM 2866 N N . ALA A 1 369 ? 30.521 5.870 -18.070 1.00 36.53 369 ALA A N 1
ATOM 2867 C CA . ALA A 1 369 ? 30.599 4.980 -16.904 1.00 36.53 369 ALA A CA 1
ATOM 2868 C C . ALA A 1 369 ? 30.800 5.636 -15.512 1.00 36.53 369 ALA A C 1
ATOM 2870 O O . ALA A 1 369 ? 31.918 5.828 -15.034 1.00 36.53 369 ALA A O 1
ATOM 2871 N N . ARG A 1 370 ? 29.688 5.824 -14.778 1.00 36.09 370 ARG A N 1
ATOM 2872 C CA . ARG A 1 370 ? 29.657 5.917 -13.300 1.00 36.09 370 ARG A CA 1
ATOM 2873 C C . ARG A 1 370 ? 28.445 5.165 -12.724 1.00 36.09 370 ARG A C 1
ATOM 2875 O O . ARG A 1 370 ? 27.353 5.325 -13.264 1.00 36.09 370 ARG A O 1
ATOM 2882 N N . PRO A 1 371 ? 28.596 4.411 -11.620 1.00 28.64 371 PRO A N 1
ATOM 2883 C CA . PRO A 1 371 ? 27.484 3.953 -10.783 1.00 28.64 371 PRO A CA 1
ATOM 2884 C C . PRO A 1 371 ? 27.242 4.882 -9.567 1.00 28.64 371 PRO A C 1
ATOM 2886 O O . PRO A 1 371 ? 28.168 5.527 -9.073 1.00 28.64 371 PRO A O 1
ATOM 2889 N N . PHE A 1 372 ? 25.999 4.928 -9.068 1.00 25.56 372 PHE A N 1
ATOM 2890 C CA . PHE A 1 372 ? 25.588 5.557 -7.789 1.00 25.56 372 PHE A CA 1
ATOM 2891 C C . PHE A 1 372 ? 25.852 4.587 -6.593 1.00 25.56 372 PHE A C 1
ATOM 2893 O O . PHE A 1 372 ? 26.116 3.414 -6.840 1.00 25.56 372 PHE A O 1
ATOM 2900 N N . LEU A 1 373 ? 25.879 4.950 -5.292 1.00 25.45 373 LEU A N 1
ATOM 2901 C CA . LEU A 1 373 ? 24.911 5.696 -4.446 1.00 25.45 373 LEU A CA 1
ATOM 2902 C C . LEU A 1 373 ? 25.557 6.393 -3.194 1.00 25.45 373 LEU A C 1
ATOM 2904 O O . LEU A 1 373 ? 26.766 6.336 -2.997 1.00 25.45 373 LEU A O 1
ATOM 2908 N N . PHE A 1 374 ? 24.723 7.084 -2.391 1.00 22.50 374 PHE A N 1
ATOM 2909 C CA . PHE A 1 374 ? 24.965 8.010 -1.240 1.00 22.50 374 PHE A CA 1
ATOM 2910 C C . PHE A 1 374 ? 25.707 7.411 0.005 1.00 22.50 374 PHE A C 1
ATOM 2912 O O . PHE A 1 374 ? 25.860 6.200 0.072 1.00 22.50 374 PHE A O 1
ATOM 2919 N N . ASN A 1 375 ? 26.190 8.138 1.047 1.00 22.86 375 ASN A N 1
ATOM 2920 C CA . ASN A 1 375 ? 25.683 9.354 1.738 1.00 22.86 375 ASN A CA 1
ATOM 2921 C C . ASN A 1 375 ? 26.747 10.134 2.603 1.00 22.86 375 ASN A C 1
ATOM 2923 O O . ASN A 1 375 ? 27.871 9.672 2.770 1.00 22.86 375 ASN A O 1
ATOM 2927 N N . PHE A 1 376 ? 26.392 11.312 3.160 1.00 22.23 376 PHE A N 1
ATOM 2928 C CA . PHE A 1 376 ? 27.234 12.298 3.913 1.00 22.23 376 PHE A CA 1
ATOM 2929 C C . PHE A 1 376 ? 27.377 12.043 5.448 1.00 22.23 376 PHE A C 1
ATOM 2931 O O . PHE A 1 376 ? 26.483 11.407 6.010 1.00 22.23 376 PHE A O 1
ATOM 2938 N N . PRO A 1 377 ? 28.424 12.563 6.165 1.00 26.06 377 PRO A N 1
ATOM 2939 C CA . PRO A 1 377 ? 28.335 13.904 6.810 1.00 26.06 377 PRO A CA 1
ATOM 2940 C C . PRO A 1 377 ? 29.633 14.763 7.002 1.00 26.06 377 PRO A C 1
ATOM 2942 O O . PRO A 1 377 ? 30.637 14.305 7.528 1.00 26.06 377 PRO A O 1
ATOM 2945 N N . ILE A 1 378 ? 29.492 16.075 6.723 1.00 22.56 378 ILE A N 1
ATOM 2946 C CA . ILE A 1 378 ? 30.070 17.285 7.390 1.00 22.56 378 ILE A CA 1
ATOM 2947 C C . ILE A 1 378 ? 31.612 17.536 7.452 1.00 22.56 378 ILE A C 1
ATOM 2949 O O . ILE A 1 378 ? 32.304 16.997 8.304 1.00 22.56 378 ILE A O 1
ATOM 2953 N N . SER A 1 379 ? 32.044 18.594 6.723 1.00 22.48 379 SER A N 1
ATOM 2954 C CA . SER A 1 379 ? 33.220 19.496 6.939 1.00 22.48 379 SER A CA 1
ATOM 2955 C C . SER A 1 379 ? 34.642 18.890 6.802 1.00 22.48 379 SER A C 1
ATOM 2957 O O . SER A 1 379 ? 34.951 17.908 7.456 1.00 22.48 379 SER A O 1
ATOM 2959 N N . GLN A 1 380 ? 35.607 19.421 6.029 1.00 21.47 380 GLN A N 1
ATOM 2960 C CA . GLN A 1 380 ? 35.811 20.753 5.418 1.00 21.47 380 GLN A CA 1
ATOM 2961 C C . GLN A 1 380 ? 36.300 20.653 3.944 1.00 21.47 380 GLN A C 1
ATOM 2963 O O . GLN A 1 380 ? 36.845 19.636 3.527 1.00 21.47 380 GLN A O 1
ATOM 2968 N N . HIS A 1 381 ? 36.145 21.729 3.158 1.00 24.33 381 HIS A N 1
ATOM 2969 C CA . HIS A 1 381 ? 36.810 21.935 1.849 1.00 24.33 381 HIS A CA 1
ATOM 2970 C C . HIS A 1 381 ? 38.347 22.102 1.996 1.00 24.33 381 HIS A C 1
ATOM 2972 O O . HIS A 1 381 ? 38.794 22.458 3.085 1.00 24.33 381 HIS A O 1
ATOM 2978 N N . PRO A 1 382 ? 39.147 22.100 0.903 1.00 32.03 382 PRO A N 1
ATOM 2979 C CA . PRO A 1 382 ? 38.986 21.399 -0.377 1.00 32.03 382 PRO A CA 1
ATOM 2980 C C . PRO A 1 382 ? 40.276 20.655 -0.802 1.00 32.03 382 PRO A C 1
ATOM 2982 O O . PRO A 1 382 ? 41.357 21.241 -0.807 1.00 32.03 382 PRO A O 1
ATOM 2985 N N . THR A 1 383 ? 40.197 19.418 -1.299 1.00 24.66 383 THR A N 1
ATOM 2986 C CA . THR A 1 383 ? 41.175 18.908 -2.289 1.00 24.66 383 THR A CA 1
ATOM 2987 C C . THR A 1 383 ? 40.658 17.656 -2.991 1.00 24.66 383 THR A C 1
ATOM 2989 O O . THR A 1 383 ? 39.815 16.939 -2.462 1.00 24.66 383 THR A O 1
ATOM 2992 N N . SER A 1 384 ? 41.115 17.453 -4.225 1.00 26.97 384 SER A N 1
ATOM 2993 C CA . SER A 1 384 ? 40.617 16.433 -5.151 1.00 26.97 384 SER A CA 1
ATOM 2994 C C . SER A 1 384 ? 41.141 15.020 -4.858 1.00 26.97 384 SER A C 1
ATOM 2996 O O . SER A 1 384 ? 42.137 14.852 -4.158 1.00 26.97 384 SER A O 1
ATOM 2998 N N . SER A 1 385 ? 40.536 14.039 -5.543 1.00 29.69 385 SER A N 1
ATOM 2999 C CA . SER A 1 385 ? 40.788 12.585 -5.501 1.00 29.69 385 SER A CA 1
ATOM 3000 C C . SER A 1 385 ? 40.187 11.835 -4.309 1.00 29.69 385 SER A C 1
ATOM 3002 O O . SER A 1 385 ? 40.098 12.359 -3.203 1.00 29.69 385 SER A O 1
ATOM 3004 N N . VAL A 1 386 ? 39.824 10.572 -4.549 1.00 27.78 386 VAL A N 1
ATOM 3005 C CA . VAL A 1 386 ? 40.639 9.456 -4.039 1.00 27.78 386 VAL A CA 1
ATOM 3006 C C . VAL A 1 386 ? 40.572 8.284 -5.065 1.00 27.78 386 VAL A C 1
ATOM 3008 O O . VAL A 1 386 ? 40.643 8.609 -6.253 1.00 27.78 386 VAL A O 1
ATOM 3011 N N . THR A 1 387 ? 40.531 6.989 -4.716 1.00 25.16 387 THR A N 1
ATOM 3012 C CA . THR A 1 387 ? 41.109 5.858 -5.508 1.00 25.16 387 THR A CA 1
ATOM 3013 C C . THR A 1 387 ? 40.199 4.606 -5.674 1.00 25.16 387 THR A C 1
ATOM 3015 O O . THR A 1 387 ? 39.034 4.614 -5.339 1.00 25.16 387 THR A O 1
ATOM 3018 N N . THR A 1 388 ? 40.657 3.484 -6.230 1.00 32.66 388 THR A N 1
ATOM 3019 C CA . THR A 1 388 ? 39.828 2.446 -6.899 1.00 32.66 388 THR A CA 1
ATOM 3020 C C . THR A 1 388 ? 38.896 1.531 -6.049 1.00 32.66 388 THR A C 1
ATOM 3022 O O . THR A 1 388 ? 39.352 0.530 -5.505 1.00 32.66 388 THR A O 1
ATOM 3025 N N . SER A 1 389 ? 37.562 1.674 -6.047 1.00 40.75 389 SER A N 1
ATOM 3026 C CA . SER A 1 389 ? 36.893 2.437 -4.976 1.00 40.75 389 SER A CA 1
ATOM 3027 C C . SER A 1 389 ? 37.457 2.070 -3.591 1.00 40.75 389 SER A C 1
ATOM 3029 O O . SER A 1 389 ? 37.056 1.081 -2.979 1.00 40.75 389 SER A O 1
ATOM 3031 N N . PRO A 1 390 ? 38.440 2.843 -3.121 1.00 30.33 390 PRO A N 1
ATOM 3032 C CA . PRO A 1 390 ? 38.145 3.919 -2.178 1.00 30.33 390 PRO A CA 1
ATOM 3033 C C . PRO A 1 390 ? 37.939 5.274 -2.889 1.00 30.33 390 PRO A C 1
ATOM 3035 O O . PRO A 1 390 ? 38.804 6.133 -2.803 1.00 30.33 390 PRO A O 1
ATOM 3038 N N . ALA A 1 391 ? 36.797 5.432 -3.589 1.00 37.12 391 ALA A N 1
ATOM 3039 C CA . ALA A 1 391 ? 36.263 6.610 -4.316 1.00 37.12 391 ALA A CA 1
ATOM 3040 C C . ALA A 1 391 ? 36.961 7.197 -5.592 1.00 37.12 391 ALA A C 1
ATOM 3042 O O . ALA A 1 391 ? 36.949 8.413 -5.790 1.00 37.12 391 ALA A O 1
ATOM 3043 N N . GLY A 1 392 ? 37.475 6.372 -6.518 1.00 34.97 392 GLY A N 1
ATOM 3044 C CA . GLY A 1 392 ? 38.054 6.797 -7.810 1.00 34.97 392 GLY A CA 1
ATOM 3045 C C . GLY A 1 392 ? 38.819 5.726 -8.625 1.00 34.97 392 GLY A C 1
ATOM 3046 O O . GLY A 1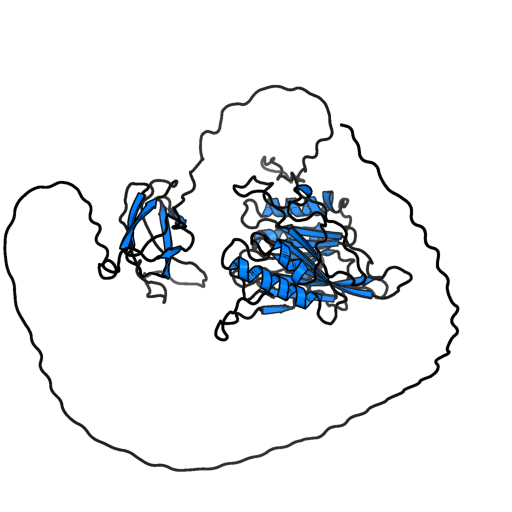 392 ? 40.025 5.550 -8.477 1.00 34.97 392 GLY A O 1
ATOM 3047 N N . THR A 1 393 ? 38.142 5.039 -9.547 1.00 38.22 393 THR A N 1
ATOM 3048 C CA . THR A 1 393 ? 38.710 4.267 -10.680 1.00 38.22 393 THR A CA 1
ATOM 3049 C C . THR A 1 393 ? 38.705 5.102 -11.966 1.00 38.22 393 THR A C 1
ATOM 3051 O O . THR A 1 393 ? 37.885 6.004 -12.117 1.00 38.22 393 THR A O 1
ATOM 3054 N N . THR A 1 394 ? 39.588 4.788 -12.918 1.00 46.69 394 THR A N 1
ATOM 3055 C CA . THR A 1 394 ? 39.576 5.380 -14.268 1.00 46.69 394 THR A CA 1
ATOM 3056 C C . THR A 1 394 ? 38.462 4.786 -15.146 1.00 46.69 394 THR A C 1
ATOM 3058 O O . THR A 1 394 ? 38.210 3.582 -15.043 1.00 46.69 394 THR A O 1
ATOM 3061 N N . PRO A 1 395 ? 37.836 5.570 -16.047 1.00 53.28 395 PRO A N 1
ATOM 3062 C CA . PRO A 1 395 ? 36.955 5.040 -17.092 1.00 53.28 395 PRO A CA 1
ATOM 3063 C C . PRO A 1 395 ? 37.677 4.027 -17.994 1.00 53.28 395 PRO A C 1
ATOM 3065 O O . PRO A 1 395 ? 38.873 4.169 -18.244 1.00 53.28 395 PRO A O 1
ATOM 3068 N N . ILE A 1 396 ? 36.945 3.038 -18.519 1.00 55.78 396 ILE A N 1
ATOM 3069 C CA . ILE A 1 396 ? 37.470 2.061 -19.501 1.00 55.78 396 ILE A CA 1
ATOM 3070 C C . ILE A 1 396 ? 37.741 2.743 -20.855 1.00 55.78 396 ILE A C 1
ATOM 3072 O O . ILE A 1 396 ? 38.695 2.402 -21.553 1.00 55.78 396 ILE A O 1
ATOM 3076 N N . ALA A 1 397 ? 36.926 3.741 -21.196 1.00 60.38 397 ALA A N 1
ATOM 3077 C CA . ALA A 1 397 ? 37.138 4.658 -22.305 1.00 60.38 397 ALA A CA 1
ATOM 3078 C C . ALA A 1 397 ? 36.528 6.026 -21.966 1.00 60.38 397 ALA A C 1
ATOM 3080 O O . ALA A 1 397 ? 35.513 6.107 -21.271 1.00 60.38 397 ALA A O 1
ATOM 3081 N N . THR A 1 398 ? 37.126 7.088 -22.500 1.00 64.56 398 THR A N 1
ATOM 3082 C CA . THR A 1 398 ? 36.575 8.448 -22.502 1.00 64.56 398 THR A CA 1
ATOM 3083 C C . THR A 1 398 ? 36.783 9.010 -23.899 1.00 64.56 398 THR A C 1
ATOM 3085 O O . THR A 1 398 ? 37.887 8.917 -24.431 1.00 64.56 398 THR A O 1
ATOM 3088 N N . PHE A 1 399 ? 35.737 9.583 -24.487 1.00 65.88 399 PHE A N 1
ATOM 3089 C CA . PHE A 1 399 ? 35.834 10.301 -25.757 1.00 65.88 399 PHE A CA 1
ATOM 3090 C C . PHE A 1 399 ? 36.008 11.799 -25.495 1.00 65.88 399 PHE A C 1
ATOM 3092 O O . PHE A 1 399 ? 35.733 12.277 -24.393 1.00 65.88 399 PHE A O 1
ATOM 3099 N N . ASN A 1 400 ? 36.527 12.525 -26.482 1.00 66.62 400 ASN A N 1
ATOM 3100 C CA . ASN A 1 400 ? 36.719 13.969 -26.371 1.00 66.62 400 ASN A CA 1
ATOM 3101 C C . ASN A 1 400 ? 35.381 14.718 -26.519 1.00 66.62 400 ASN A C 1
ATOM 3103 O O . ASN A 1 400 ? 34.335 14.112 -26.750 1.00 66.62 400 ASN A O 1
ATOM 3107 N N . ASP A 1 401 ? 35.418 16.047 -26.392 1.00 57.59 401 ASP A N 1
ATOM 3108 C CA . ASP A 1 401 ? 34.264 16.932 -26.602 1.00 57.59 401 ASP A CA 1
ATOM 3109 C C . ASP A 1 401 ? 33.845 16.966 -28.094 1.00 57.59 401 ASP A C 1
ATOM 3111 O O . ASP A 1 401 ? 34.051 17.952 -28.801 1.00 57.59 401 ASP A O 1
ATOM 3115 N N . GLU A 1 402 ? 33.272 15.864 -28.580 1.00 59.25 402 GLU A N 1
ATOM 3116 C CA . GLU A 1 402 ? 32.808 15.690 -29.958 1.00 59.25 402 GLU A CA 1
ATOM 3117 C C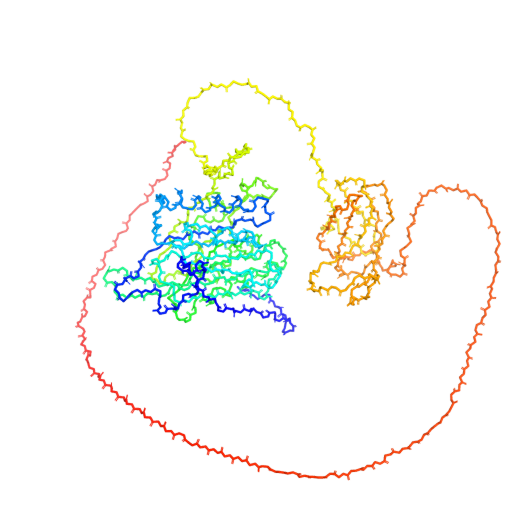 . GLU A 1 402 ? 31.505 16.455 -30.220 1.00 59.25 402 GLU A C 1
ATOM 3119 O O . GLU A 1 402 ? 30.553 16.392 -29.441 1.00 59.25 402 GLU A O 1
ATOM 3124 N N . THR A 1 403 ? 31.434 17.148 -31.359 1.00 58.72 403 THR A N 1
ATOM 3125 C CA . THR A 1 403 ? 30.234 17.894 -31.778 1.00 58.72 403 THR A CA 1
ATOM 3126 C C . THR A 1 403 ? 29.340 17.023 -32.660 1.00 58.72 403 THR A C 1
ATOM 3128 O O . THR A 1 403 ? 29.352 17.119 -33.885 1.00 58.72 403 THR A O 1
ATOM 3131 N N . GLY A 1 404 ? 28.544 16.151 -32.036 1.00 72.19 404 GLY A N 1
ATOM 3132 C CA . GLY A 1 404 ? 27.689 15.216 -32.768 1.00 72.19 404 GLY A CA 1
ATOM 3133 C C . GLY A 1 404 ? 26.567 14.585 -31.946 1.00 72.19 404 GLY A C 1
ATOM 3134 O O . GLY A 1 404 ? 26.266 14.996 -30.827 1.00 72.19 404 GLY A O 1
ATOM 3135 N N . THR A 1 405 ? 25.938 13.573 -32.541 1.00 79.56 405 THR A N 1
ATOM 3136 C CA . THR A 1 405 ? 24.903 12.709 -31.939 1.00 79.56 405 THR A CA 1
ATOM 3137 C C . THR A 1 405 ? 25.279 11.225 -32.012 1.00 79.56 405 THR A C 1
ATOM 3139 O O . THR A 1 405 ? 24.444 10.343 -31.803 1.00 79.56 405 THR A O 1
ATOM 3142 N N . THR A 1 406 ? 26.522 10.913 -32.388 1.00 79.06 406 THR A N 1
ATOM 3143 C CA . THR A 1 406 ? 27.019 9.545 -32.568 1.00 79.06 406 THR A CA 1
ATOM 3144 C C . THR A 1 406 ? 28.524 9.482 -32.327 1.00 79.06 406 THR A C 1
ATOM 3146 O O . THR A 1 406 ? 29.254 10.352 -32.790 1.00 79.06 406 THR A O 1
ATOM 3149 N N . GLN A 1 407 ? 28.974 8.431 -31.644 1.00 82.62 407 GLN A N 1
ATOM 3150 C CA . GLN A 1 407 ? 30.369 8.095 -31.376 1.00 82.62 407 GLN A CA 1
ATOM 3151 C C . GLN A 1 407 ? 30.571 6.592 -31.586 1.00 82.62 407 GLN A C 1
ATOM 3153 O O . GLN A 1 407 ? 29.831 5.784 -31.029 1.00 82.62 407 GLN A O 1
ATOM 3158 N N . THR A 1 408 ? 31.597 6.198 -32.336 1.00 83.12 408 THR A N 1
ATOM 3159 C CA . THR A 1 408 ? 31.966 4.781 -32.469 1.00 83.12 408 THR A CA 1
ATOM 3160 C C . THR A 1 408 ? 32.933 4.382 -31.356 1.00 83.12 408 THR A C 1
ATOM 3162 O O . THR A 1 408 ? 33.922 5.071 -31.107 1.00 83.12 408 THR A O 1
ATOM 3165 N N . TRP A 1 409 ? 32.663 3.256 -30.702 1.00 85.12 409 TRP A N 1
ATOM 3166 C CA . TRP A 1 409 ? 33.509 2.638 -29.683 1.00 85.12 409 TRP A CA 1
ATOM 3167 C C . TRP A 1 409 ? 33.869 1.216 -30.114 1.00 85.12 409 TRP A C 1
ATOM 3169 O O . TRP A 1 409 ? 32.980 0.389 -30.290 1.00 85.12 409 TRP A O 1
ATOM 3179 N N . THR A 1 410 ? 35.155 0.904 -30.261 1.00 86.31 410 THR A N 1
ATOM 3180 C CA . THR A 1 410 ? 35.601 -0.494 -30.366 1.00 86.31 410 THR A CA 1
ATOM 3181 C C . THR A 1 410 ? 35.489 -1.135 -28.989 1.00 86.31 410 THR A C 1
ATOM 3183 O O . THR A 1 410 ? 36.148 -0.669 -28.061 1.00 86.31 410 THR A O 1
ATOM 3186 N N . VAL A 1 411 ? 34.666 -2.179 -28.854 1.00 86.06 411 VAL A N 1
ATOM 3187 C CA . VAL A 1 411 ? 34.304 -2.808 -27.570 1.00 86.06 411 VAL A CA 1
ATOM 3188 C C . VAL A 1 411 ? 35.515 -3.513 -26.941 1.00 86.06 411 VAL A C 1
ATOM 3190 O O . VAL A 1 411 ? 35.717 -4.714 -27.093 1.00 86.06 411 VAL A O 1
ATOM 3193 N N . ASN A 1 412 ? 36.343 -2.748 -26.232 1.00 83.00 412 ASN A N 1
ATOM 3194 C CA . ASN A 1 412 ? 37.602 -3.174 -25.617 1.00 83.00 412 ASN A CA 1
ATOM 3195 C C . ASN A 1 412 ? 37.426 -3.714 -24.186 1.00 83.00 412 ASN A C 1
ATOM 3197 O O . ASN A 1 412 ? 38.210 -3.410 -23.288 1.00 83.00 412 ASN A O 1
ATOM 3201 N N . ALA A 1 413 ? 36.376 -4.505 -23.974 1.00 82.12 413 ALA A N 1
ATOM 3202 C CA . ALA A 1 413 ? 36.042 -5.120 -22.696 1.00 82.12 413 ALA A CA 1
ATOM 3203 C C . ALA A 1 413 ? 35.698 -6.601 -22.894 1.00 82.12 413 ALA A C 1
ATOM 3205 O O . ALA A 1 413 ? 35.157 -6.972 -23.929 1.00 82.12 413 ALA A O 1
ATOM 3206 N N . THR A 1 414 ? 36.011 -7.429 -21.897 1.00 82.81 414 THR A N 1
ATOM 3207 C CA . THR A 1 414 ? 35.853 -8.890 -21.956 1.00 82.81 414 THR A CA 1
ATOM 3208 C C . THR A 1 414 ? 34.389 -9.327 -22.064 1.00 82.81 414 THR A C 1
ATOM 3210 O O . THR A 1 414 ? 33.539 -8.740 -21.386 1.00 82.81 414 THR A O 1
ATOM 3213 N N . VAL A 1 415 ? 34.095 -10.415 -22.789 1.00 80.62 415 VAL A N 1
ATOM 3214 C CA . VAL A 1 415 ? 32.770 -11.081 -22.765 1.00 80.62 415 VAL A CA 1
ATOM 3215 C C . VAL A 1 415 ? 32.272 -11.280 -21.327 1.00 80.62 415 VAL A C 1
ATOM 3217 O O . VAL A 1 415 ? 33.009 -11.743 -20.456 1.00 80.62 415 VAL A O 1
ATOM 3220 N N . GLY A 1 416 ? 31.006 -10.943 -21.072 1.00 74.44 416 GLY A N 1
ATOM 3221 C CA . GLY A 1 416 ? 30.397 -11.017 -19.738 1.00 74.44 416 GLY A CA 1
ATOM 3222 C C . GLY A 1 416 ? 30.761 -9.858 -18.799 1.00 74.44 416 GLY A C 1
ATOM 3223 O O . GLY A 1 416 ? 30.409 -9.894 -17.619 1.00 74.44 416 GLY A O 1
ATOM 3224 N N . ALA A 1 417 ? 31.451 -8.821 -19.288 1.00 76.88 417 ALA A N 1
ATOM 3225 C CA . ALA A 1 417 ? 31.568 -7.561 -18.564 1.00 76.88 417 ALA A CA 1
ATOM 3226 C C . ALA A 1 417 ? 30.218 -6.822 -18.553 1.00 76.88 417 ALA A C 1
ATOM 3228 O O . ALA A 1 417 ? 29.626 -6.569 -19.605 1.00 76.88 417 ALA A O 1
ATOM 3229 N N . SER A 1 418 ? 29.767 -6.436 -17.355 1.00 77.19 418 SER A N 1
ATOM 3230 C CA . SER A 1 418 ? 28.592 -5.581 -17.154 1.00 77.19 418 SER A CA 1
ATOM 3231 C C . SER A 1 418 ? 28.996 -4.111 -17.256 1.00 77.19 418 SER A C 1
ATOM 3233 O O . SER A 1 418 ? 29.788 -3.633 -16.442 1.00 77.19 418 SER A O 1
ATOM 3235 N N . LEU A 1 419 ? 28.465 -3.398 -18.247 1.00 79.94 419 LEU A N 1
ATOM 3236 C CA . LEU A 1 419 ? 28.824 -2.016 -18.573 1.00 79.94 419 LEU A CA 1
ATOM 3237 C C . LEU A 1 419 ? 27.579 -1.132 -18.698 1.00 79.94 419 LEU A C 1
ATOM 3239 O O . LEU A 1 419 ? 26.472 -1.621 -18.893 1.00 79.94 419 LEU A O 1
ATOM 3243 N N . LEU A 1 420 ? 27.765 0.184 -18.619 1.00 83.38 420 LEU A N 1
ATOM 3244 C CA . LEU A 1 420 ? 26.749 1.181 -18.962 1.00 83.38 420 LEU A CA 1
ATOM 3245 C C . LEU A 1 420 ? 27.411 2.375 -19.649 1.00 83.38 420 LEU A C 1
ATOM 3247 O O . LEU A 1 420 ? 28.574 2.686 -19.377 1.00 83.38 420 LEU A O 1
ATOM 3251 N N . PHE A 1 421 ? 26.664 3.072 -20.500 1.00 82.06 421 PHE A N 1
ATOM 3252 C CA . PHE A 1 421 ? 27.079 4.365 -21.031 1.00 82.06 421 PHE A CA 1
ATOM 3253 C C . PHE A 1 421 ? 26.444 5.496 -20.221 1.00 82.06 421 PHE A C 1
ATOM 3255 O O . PHE A 1 421 ? 25.300 5.393 -19.777 1.00 82.06 421 PHE A O 1
ATOM 3262 N N . GLY A 1 422 ? 27.197 6.579 -20.054 1.00 78.88 422 GLY A N 1
ATOM 3263 C CA . GLY A 1 422 ? 26.729 7.872 -19.572 1.00 78.88 422 GLY A CA 1
ATOM 3264 C C . GLY A 1 422 ? 27.103 8.964 -20.572 1.00 78.88 422 GLY A C 1
ATOM 3265 O O . GLY A 1 422 ? 28.097 8.842 -21.284 1.00 78.88 422 GLY A O 1
ATOM 3266 N N . ILE A 1 423 ? 26.289 10.009 -20.646 1.00 77.06 423 ILE A N 1
ATOM 3267 C CA . ILE A 1 423 ? 26.579 11.239 -21.388 1.00 77.06 423 ILE A CA 1
ATOM 3268 C C . ILE A 1 423 ? 26.114 12.441 -20.578 1.00 77.06 423 ILE A C 1
ATOM 3270 O O . ILE A 1 423 ? 25.161 12.338 -19.799 1.00 77.06 423 ILE A O 1
ATOM 3274 N N . ARG A 1 424 ? 26.765 13.587 -20.789 1.00 73.75 424 ARG A N 1
ATOM 3275 C CA . ARG A 1 424 ? 26.457 14.841 -20.106 1.00 73.75 424 ARG A CA 1
ATOM 3276 C C . ARG A 1 424 ? 26.551 16.035 -21.048 1.00 73.75 424 ARG A C 1
ATOM 3278 O O . ARG A 1 424 ? 27.633 16.335 -21.540 1.00 73.75 424 ARG A O 1
ATOM 3285 N N . ASP A 1 425 ? 25.440 16.732 -21.269 1.00 73.19 425 ASP A N 1
ATOM 3286 C CA . ASP A 1 425 ? 25.418 17.895 -22.162 1.00 73.19 425 ASP A CA 1
ATOM 3287 C C . ASP A 1 425 ? 26.081 19.149 -21.557 1.00 73.19 425 ASP A C 1
ATOM 3289 O O . ASP A 1 425 ? 26.443 19.183 -20.375 1.00 73.19 425 ASP A O 1
ATOM 3293 N N . SER A 1 426 ? 26.225 20.206 -22.366 1.00 70.44 426 SER A N 1
ATOM 3294 C CA . SER A 1 426 ? 26.872 21.459 -21.942 1.00 70.44 426 SER A CA 1
ATOM 3295 C C . SER A 1 426 ? 26.136 22.212 -20.822 1.00 70.44 426 SER A C 1
ATOM 3297 O O . SER A 1 426 ? 26.739 23.053 -20.154 1.00 70.44 426 SER A O 1
ATOM 3299 N N . THR A 1 427 ? 24.859 21.900 -20.569 1.00 66.88 427 THR A N 1
ATOM 3300 C CA . THR A 1 427 ? 24.084 22.443 -19.436 1.00 66.88 427 THR A CA 1
ATOM 3301 C C . THR A 1 427 ? 24.212 21.592 -18.172 1.00 66.88 427 THR A C 1
ATOM 3303 O O . THR A 1 427 ? 23.738 21.976 -17.102 1.00 66.88 427 THR A O 1
ATOM 3306 N N . GLY A 1 428 ? 24.906 20.456 -18.270 1.00 63.69 428 GLY A N 1
ATOM 3307 C CA . GLY A 1 428 ? 25.159 19.531 -17.178 1.00 63.69 428 GLY A CA 1
ATOM 3308 C C . GLY A 1 428 ? 24.081 18.465 -16.994 1.00 63.69 428 GLY A C 1
ATOM 3309 O O . GLY A 1 428 ? 24.184 17.719 -16.014 1.00 63.69 428 GLY A O 1
ATOM 3310 N N . VAL A 1 429 ? 23.099 18.374 -17.903 1.00 64.88 429 VAL A N 1
ATOM 3311 C CA . VAL A 1 429 ? 22.065 17.325 -17.918 1.00 64.88 429 VAL A CA 1
ATOM 3312 C C . VAL A 1 429 ? 22.711 15.999 -18.304 1.00 64.88 429 VAL A C 1
ATOM 3314 O O . VAL A 1 429 ? 23.417 15.920 -19.307 1.00 64.88 429 VAL A O 1
ATOM 3317 N N . THR A 1 430 ? 22.472 14.957 -17.509 1.00 78.12 430 THR A N 1
ATOM 3318 C CA . THR A 1 430 ? 23.032 13.616 -17.722 1.00 78.12 430 THR A CA 1
ATOM 3319 C C . THR A 1 430 ? 21.983 12.625 -18.210 1.00 78.12 430 THR A C 1
ATOM 3321 O O . THR A 1 430 ? 20.842 12.657 -17.751 1.00 78.12 430 THR A O 1
ATOM 3324 N N . ALA A 1 431 ? 22.394 11.685 -19.059 1.00 70.62 431 ALA A N 1
ATOM 3325 C CA . ALA A 1 431 ? 21.611 10.506 -19.420 1.00 70.62 431 ALA A CA 1
ATOM 3326 C C . ALA A 1 431 ? 22.486 9.249 -19.360 1.00 70.62 431 ALA A C 1
ATOM 3328 O O . ALA A 1 431 ? 23.686 9.313 -19.625 1.00 70.62 431 ALA A O 1
ATOM 3329 N N . THR A 1 432 ? 21.890 8.108 -19.020 1.00 78.62 432 THR A N 1
ATOM 3330 C CA . THR A 1 432 ? 22.584 6.818 -18.895 1.00 78.62 432 THR A CA 1
ATOM 3331 C C . THR A 1 432 ? 21.774 5.695 -19.526 1.00 78.62 432 THR A C 1
ATOM 3333 O O . THR A 1 432 ? 20.544 5.727 -19.493 1.00 78.62 432 THR A O 1
ATOM 3336 N N . THR A 1 433 ? 22.448 4.677 -20.058 1.00 78.00 433 THR A N 1
ATOM 3337 C CA . THR A 1 433 ? 21.792 3.430 -20.481 1.00 78.00 433 THR A CA 1
ATOM 3338 C C . THR A 1 433 ? 21.418 2.567 -19.278 1.00 78.00 433 THR A C 1
ATOM 3340 O O . THR A 1 433 ? 21.937 2.755 -18.176 1.00 78.00 433 THR A O 1
ATOM 3343 N N . ALA A 1 434 ? 20.591 1.543 -19.503 1.00 74.06 434 ALA A N 1
ATOM 3344 C CA . ALA A 1 434 ? 20.610 0.387 -18.610 1.00 74.06 434 ALA A CA 1
ATOM 3345 C C . ALA A 1 434 ? 21.978 -0.322 -18.686 1.00 74.06 434 ALA A C 1
ATOM 3347 O O . ALA A 1 434 ? 22.743 -0.125 -19.640 1.00 74.06 434 ALA A O 1
ATOM 3348 N N . ALA A 1 435 ? 22.282 -1.156 -17.691 1.00 77.12 435 ALA A N 1
ATOM 3349 C CA . ALA A 1 435 ? 23.452 -2.021 -17.754 1.00 77.12 435 ALA A CA 1
ATOM 3350 C C . ALA A 1 435 ? 23.279 -3.073 -18.864 1.00 77.12 435 ALA A C 1
ATOM 3352 O O . ALA A 1 435 ? 22.214 -3.680 -18.995 1.00 77.12 435 ALA A O 1
ATOM 3353 N N . PHE A 1 436 ? 24.330 -3.298 -19.645 1.00 79.62 436 PHE A N 1
ATOM 3354 C CA . PHE A 1 436 ? 24.387 -4.286 -20.718 1.00 79.62 436 PHE A CA 1
ATOM 3355 C C . PHE A 1 436 ? 25.598 -5.205 -20.535 1.00 79.62 436 PHE A C 1
ATOM 3357 O O . PHE A 1 436 ? 26.564 -4.865 -19.855 1.00 79.62 436 PHE A O 1
ATOM 3364 N N . GLN A 1 437 ? 25.533 -6.383 -21.148 1.00 82.69 437 GLN A N 1
ATOM 3365 C CA . GLN A 1 437 ? 26.611 -7.368 -21.140 1.00 82.69 437 GLN A CA 1
ATOM 3366 C C . GLN A 1 437 ? 27.369 -7.311 -22.463 1.00 82.69 437 GLN A C 1
ATOM 3368 O O . GLN A 1 437 ? 26.738 -7.260 -23.523 1.00 82.69 437 GLN A O 1
ATOM 3373 N N . VAL A 1 438 ? 28.700 -7.361 -22.410 1.00 81.75 438 VAL A N 1
ATOM 3374 C CA . VAL A 1 438 ? 29.506 -7.615 -23.611 1.00 81.75 438 VAL A CA 1
ATOM 3375 C C . VAL A 1 438 ? 29.272 -9.054 -24.068 1.00 81.75 438 VAL A C 1
ATOM 3377 O O . VAL A 1 438 ? 29.405 -9.989 -23.274 1.00 81.75 438 VAL A O 1
ATOM 3380 N N . VAL A 1 439 ? 28.922 -9.236 -25.339 1.00 87.25 439 VAL A N 1
ATOM 3381 C CA . VAL A 1 439 ? 28.730 -10.561 -25.950 1.00 87.25 439 VAL A CA 1
ATOM 3382 C C . VAL A 1 439 ? 29.977 -10.996 -26.720 1.00 87.25 439 VAL A C 1
ATOM 3384 O O . VAL A 1 439 ? 30.837 -10.179 -27.035 1.00 87.25 439 VAL A O 1
ATOM 3387 N N . THR A 1 440 ? 30.079 -12.285 -27.041 1.00 92.62 440 THR A N 1
ATOM 3388 C CA . THR A 1 440 ? 31.151 -12.816 -27.894 1.00 92.62 440 THR A CA 1
ATOM 3389 C C . THR A 1 440 ? 31.143 -12.134 -29.262 1.00 92.62 440 THR A C 1
ATOM 3391 O O . THR A 1 440 ? 30.121 -12.167 -29.947 1.00 92.62 440 THR A O 1
ATOM 3394 N N . GLY A 1 441 ? 32.273 -11.539 -29.646 1.00 88.88 441 GLY A N 1
ATOM 3395 C CA . GLY A 1 441 ? 32.505 -10.983 -30.979 1.00 88.88 441 GLY A CA 1
ATOM 3396 C C . GLY A 1 441 ? 33.600 -11.733 -31.737 1.00 88.88 441 GLY A C 1
ATOM 3397 O O . GLY A 1 441 ? 33.892 -12.898 -31.455 1.00 88.88 441 GLY A O 1
ATOM 3398 N N . SER A 1 442 ? 34.196 -11.064 -32.721 1.00 84.19 442 SER A N 1
ATOM 3399 C CA . SER A 1 442 ? 35.160 -11.655 -33.663 1.00 84.19 442 SER A CA 1
ATOM 3400 C C . SER A 1 442 ? 36.527 -12.093 -33.093 1.00 84.19 442 SER A C 1
ATOM 3402 O O . SER A 1 442 ? 37.248 -12.819 -33.782 1.00 84.19 442 SER A O 1
ATOM 3404 N N . GLY A 1 443 ? 36.894 -11.707 -31.865 1.00 82.00 443 GLY A N 1
ATOM 3405 C CA . GLY A 1 443 ? 38.140 -12.121 -31.203 1.00 82.00 443 GLY A CA 1
ATOM 3406 C C . GLY A 1 443 ? 38.493 -11.259 -29.986 1.00 82.00 443 GLY A C 1
ATOM 3407 O O . GLY A 1 443 ? 37.721 -10.390 -29.608 1.00 82.00 443 GLY A O 1
ATOM 3408 N N . ASP A 1 444 ? 39.680 -11.468 -29.408 1.00 81.88 444 ASP A N 1
ATOM 3409 C CA . ASP A 1 444 ? 40.178 -10.810 -28.183 1.00 81.88 444 ASP A CA 1
ATOM 3410 C C . ASP A 1 444 ? 41.243 -9.716 -28.439 1.00 81.88 444 ASP A C 1
ATOM 3412 O O . ASP A 1 444 ? 41.751 -9.076 -27.513 1.00 81.88 444 ASP A O 1
ATOM 3416 N N . SER A 1 445 ? 41.583 -9.454 -29.706 1.00 81.56 445 SER A N 1
ATOM 3417 C CA . SER A 1 445 ? 42.743 -8.644 -30.113 1.00 81.56 445 SER A CA 1
ATOM 3418 C C . SER A 1 445 ? 42.713 -7.172 -29.679 1.00 81.56 445 SER A C 1
ATOM 3420 O O . SER A 1 445 ? 43.746 -6.508 -29.685 1.00 81.56 445 SER A O 1
ATOM 3422 N N . CYS A 1 446 ? 41.547 -6.642 -29.313 1.00 79.12 446 CYS A N 1
ATOM 3423 C CA . CYS A 1 446 ? 41.382 -5.279 -28.806 1.00 79.12 446 CYS A CA 1
ATOM 3424 C C . CYS A 1 446 ? 41.613 -5.153 -27.292 1.00 79.12 446 CYS A C 1
ATOM 3426 O O . CYS A 1 446 ? 41.849 -4.046 -26.811 1.00 79.12 446 CYS A O 1
ATOM 3428 N N . LEU A 1 447 ? 41.560 -6.253 -26.529 1.00 77.31 447 LEU A N 1
ATOM 3429 C CA . LEU A 1 447 ? 41.632 -6.224 -25.060 1.00 77.31 447 LEU A CA 1
ATOM 3430 C C . LEU A 1 447 ? 43.018 -5.817 -24.535 1.00 77.31 447 LEU A C 1
ATOM 3432 O O . LEU A 1 447 ? 43.162 -5.413 -23.384 1.00 77.31 447 LEU A O 1
ATOM 3436 N N . THR A 1 448 ? 44.044 -5.912 -25.384 1.00 63.72 448 THR A N 1
ATOM 3437 C CA . THR A 1 448 ? 45.421 -5.481 -25.097 1.00 63.72 448 THR A CA 1
ATOM 3438 C C . THR A 1 448 ? 45.756 -4.092 -25.652 1.00 63.72 448 THR A C 1
ATOM 3440 O O . THR A 1 448 ? 46.851 -3.585 -25.403 1.00 63.72 448 THR A O 1
ATOM 3443 N N . ALA A 1 449 ? 44.826 -3.444 -26.362 1.00 51.78 449 ALA A N 1
ATOM 3444 C CA . ALA A 1 449 ? 45.004 -2.104 -26.905 1.00 51.78 449 ALA A CA 1
ATOM 3445 C C . ALA A 1 449 ? 44.408 -1.047 -25.959 1.00 51.78 449 ALA A C 1
ATOM 3447 O O . ALA A 1 449 ? 43.191 -0.915 -25.824 1.00 51.78 449 ALA A O 1
ATOM 3448 N N . GLY A 1 450 ? 45.275 -0.243 -25.334 1.00 47.44 450 GLY A N 1
ATOM 3449 C CA . GLY A 1 450 ? 44.845 1.019 -24.726 1.00 47.44 450 GLY A CA 1
ATOM 3450 C C . GLY A 1 450 ? 44.187 1.898 -25.794 1.00 47.44 450 GLY A C 1
ATOM 3451 O O . GLY A 1 450 ? 44.716 2.008 -26.898 1.00 47.44 450 GLY A O 1
ATOM 3452 N N . ALA A 1 451 ? 43.020 2.467 -25.489 1.00 41.47 451 ALA A N 1
ATOM 3453 C CA . ALA A 1 451 ? 42.154 3.088 -26.488 1.00 41.47 451 ALA A CA 1
ATOM 3454 C C . ALA A 1 451 ? 42.837 4.252 -27.236 1.00 41.47 451 ALA A C 1
ATOM 3456 O O . ALA A 1 451 ? 42.997 5.343 -26.690 1.00 41.47 451 ALA A O 1
ATOM 3457 N N . SER A 1 452 ? 43.169 4.023 -28.509 1.00 39.12 452 SER A N 1
ATOM 3458 C CA . SER A 1 452 ? 43.535 5.061 -29.477 1.00 39.12 452 SER A CA 1
ATOM 3459 C C . SER A 1 452 ? 42.376 5.286 -30.441 1.00 39.12 452 SER A C 1
ATOM 3461 O O . SER A 1 452 ? 41.864 4.346 -31.046 1.00 39.12 452 SER A O 1
ATOM 3463 N N . SER A 1 453 ? 41.963 6.542 -30.586 1.00 40.47 453 SER A N 1
ATOM 3464 C CA . SER A 1 453 ? 40.933 6.972 -31.531 1.00 40.47 453 SER A CA 1
ATOM 3465 C C . SER A 1 453 ? 41.540 7.225 -32.915 1.00 40.47 453 SER A C 1
ATOM 3467 O O . SER A 1 453 ? 42.167 8.265 -33.120 1.00 40.47 453 SER A O 1
ATOM 3469 N N . ASP A 1 454 ? 41.331 6.316 -33.868 1.00 32.88 454 ASP A N 1
ATOM 3470 C CA . ASP A 1 454 ? 41.695 6.553 -35.271 1.00 32.88 454 ASP A CA 1
ATOM 3471 C C . ASP A 1 454 ? 40.660 7.458 -35.961 1.00 32.88 454 ASP A C 1
ATOM 3473 O O . ASP A 1 454 ? 39.578 7.025 -36.362 1.00 32.88 454 ASP A O 1
ATOM 3477 N N . THR A 1 455 ? 41.007 8.734 -36.138 1.00 33.97 455 THR A N 1
ATOM 3478 C CA . THR A 1 455 ? 40.281 9.683 -36.994 1.00 33.97 455 THR A CA 1
ATOM 3479 C C . THR A 1 455 ? 40.833 9.635 -38.419 1.00 33.97 455 THR A C 1
ATOM 3481 O O . THR A 1 455 ? 41.839 10.263 -38.751 1.00 33.97 455 THR A O 1
ATOM 3484 N N . THR A 1 456 ? 40.163 8.903 -39.310 1.00 30.95 456 THR A N 1
ATOM 3485 C CA . THR A 1 456 ? 40.568 8.807 -40.720 1.00 30.95 456 THR A CA 1
ATOM 3486 C C . THR A 1 456 ? 40.243 10.080 -41.509 1.00 30.95 456 THR A C 1
ATOM 3488 O O . THR A 1 456 ? 39.118 10.246 -41.982 1.00 30.95 456 THR A O 1
ATOM 3491 N N . THR A 1 457 ? 41.246 10.931 -41.754 1.00 31.06 457 THR A N 1
ATOM 3492 C CA . THR A 1 457 ? 41.157 12.000 -42.769 1.00 31.06 457 THR A CA 1
ATOM 3493 C C . THR A 1 457 ? 42.512 12.335 -43.399 1.00 31.06 457 THR A C 1
ATOM 3495 O O . THR A 1 457 ? 43.426 12.733 -42.694 1.00 31.06 457 THR A O 1
ATOM 3498 N N . GLY A 1 458 ? 42.584 12.279 -44.736 1.00 29.14 458 GLY A N 1
ATOM 3499 C CA . GLY A 1 458 ? 43.473 13.112 -45.569 1.00 29.14 458 GLY A CA 1
ATOM 3500 C C . GLY A 1 458 ? 44.986 12.824 -45.554 1.00 29.14 458 GLY A C 1
ATOM 3501 O O . GLY A 1 458 ? 45.685 13.093 -44.588 1.00 29.14 458 GLY A O 1
ATOM 3502 N N . ALA A 1 459 ? 45.530 12.384 -46.692 1.00 32.28 459 ALA A N 1
ATOM 3503 C CA . ALA A 1 459 ? 46.971 12.193 -46.875 1.00 32.28 459 ALA A CA 1
ATOM 3504 C C . ALA A 1 459 ? 47.764 13.511 -47.025 1.00 32.28 459 ALA A C 1
ATOM 3506 O O . ALA A 1 459 ? 47.290 14.452 -47.660 1.00 32.28 459 ALA A O 1
ATOM 3507 N N . THR A 1 460 ? 49.027 13.533 -46.574 1.00 28.61 460 THR A N 1
ATOM 3508 C CA . THR A 1 460 ? 50.155 14.204 -47.268 1.00 28.61 460 THR A CA 1
ATOM 3509 C C . THR A 1 460 ? 51.526 13.725 -46.746 1.00 28.61 460 THR A C 1
ATOM 3511 O O . THR A 1 460 ? 51.610 12.939 -45.809 1.00 28.61 460 THR A O 1
ATOM 3514 N N . THR A 1 461 ? 52.601 14.098 -47.448 1.00 31.59 461 THR A N 1
ATOM 3515 C CA . THR A 1 461 ? 53.891 13.379 -47.541 1.00 31.59 461 THR A CA 1
ATOM 3516 C C . THR A 1 461 ? 55.030 13.774 -46.578 1.00 31.59 461 THR A C 1
ATOM 3518 O O . THR A 1 461 ? 55.207 14.947 -46.277 1.00 31.59 461 THR A O 1
ATOM 3521 N N . ALA A 1 462 ? 55.927 12.790 -46.369 1.00 30.78 462 ALA A N 1
ATOM 3522 C CA . ALA A 1 462 ? 57.394 12.873 -46.164 1.00 30.78 462 ALA A CA 1
ATOM 3523 C C . ALA A 1 462 ? 57.995 13.142 -44.758 1.00 30.78 462 ALA A C 1
ATOM 3525 O O . ALA A 1 462 ? 57.605 14.070 -44.062 1.00 30.78 462 ALA A O 1
ATOM 3526 N N . GLY A 1 463 ? 59.054 12.377 -44.411 1.00 29.03 463 GLY A N 1
ATOM 3527 C CA . GLY A 1 463 ? 59.986 12.694 -43.308 1.00 29.03 463 GLY A CA 1
ATOM 3528 C C . GLY A 1 463 ? 60.691 11.510 -42.606 1.00 29.03 463 GLY A C 1
ATOM 3529 O O . GLY A 1 463 ? 60.280 11.108 -41.526 1.00 29.03 463 GLY A O 1
ATOM 3530 N N . THR A 1 464 ? 61.791 10.982 -43.164 1.00 30.52 464 THR A N 1
ATOM 3531 C CA . THR A 1 464 ? 62.819 10.168 -42.443 1.00 30.52 464 THR A CA 1
ATOM 3532 C C . THR A 1 464 ? 63.456 10.969 -41.284 1.00 30.52 464 THR A C 1
ATOM 3534 O O . THR A 1 464 ? 63.559 12.182 -41.424 1.00 30.52 464 THR A O 1
ATOM 3537 N N . THR A 1 465 ? 63.894 10.426 -40.131 1.00 29.84 465 THR A N 1
ATOM 3538 C CA . THR A 1 465 ? 65.056 9.519 -39.866 1.00 29.84 465 THR A CA 1
ATOM 3539 C C . THR A 1 465 ? 65.034 9.019 -38.391 1.00 29.84 465 THR A C 1
ATOM 3541 O O . THR A 1 465 ? 64.755 9.823 -37.512 1.00 29.84 465 THR A O 1
ATOM 3544 N N . THR A 1 466 ? 65.198 7.728 -38.051 1.00 31.16 466 THR A N 1
ATOM 3545 C CA . THR A 1 466 ? 66.454 6.961 -37.767 1.00 31.16 466 THR A CA 1
ATOM 3546 C C . THR A 1 466 ? 66.944 6.895 -36.292 1.00 31.16 466 THR A C 1
ATOM 3548 O O . THR A 1 466 ? 67.541 7.838 -35.796 1.00 31.16 466 THR A O 1
ATOM 3551 N N . ALA A 1 467 ? 66.826 5.684 -35.713 1.00 32.38 467 ALA A N 1
ATOM 3552 C CA . ALA A 1 467 ? 67.685 4.976 -34.726 1.00 32.38 467 ALA A CA 1
ATOM 3553 C C . ALA A 1 467 ? 67.976 5.512 -33.295 1.00 32.38 467 ALA A C 1
ATOM 3555 O O . ALA A 1 467 ? 68.251 6.683 -33.069 1.00 32.38 467 ALA A O 1
ATOM 3556 N N . GLY A 1 468 ? 68.049 4.569 -32.335 1.00 29.67 468 GLY A N 1
ATOM 3557 C CA . GLY A 1 468 ? 68.460 4.814 -30.940 1.00 29.67 468 GLY A CA 1
ATOM 3558 C C . GLY A 1 468 ? 68.390 3.589 -30.004 1.00 29.67 468 GLY A C 1
ATOM 3559 O O . GLY A 1 468 ? 67.684 3.620 -29.004 1.00 29.67 468 GLY A O 1
ATOM 3560 N N . THR A 1 469 ? 69.087 2.491 -30.318 1.00 33.22 469 THR A N 1
ATOM 3561 C CA . THR A 1 469 ? 69.222 1.298 -29.444 1.00 33.22 469 THR A CA 1
ATOM 3562 C C . THR A 1 469 ? 70.080 1.543 -28.196 1.00 33.22 469 THR A C 1
ATOM 3564 O O . THR A 1 469 ? 71.113 2.199 -28.306 1.00 33.22 469 THR A O 1
ATOM 3567 N N . THR A 1 470 ? 69.774 0.887 -27.066 1.00 31.11 470 THR A N 1
ATOM 3568 C CA . THR A 1 470 ? 70.772 0.261 -26.154 1.00 31.11 470 THR A CA 1
ATOM 3569 C C . THR A 1 470 ? 70.105 -0.660 -25.116 1.00 31.11 470 THR A C 1
ATOM 3571 O O . THR A 1 470 ? 68.883 -0.793 -25.094 1.00 31.11 470 THR A O 1
ATOM 3574 N N . THR A 1 471 ? 70.912 -1.385 -24.333 1.00 31.41 471 THR A N 1
ATOM 3575 C CA . THR A 1 471 ? 70.599 -2.752 -23.876 1.00 31.41 471 THR A CA 1
ATOM 3576 C C . THR A 1 471 ? 70.891 -2.970 -22.383 1.00 31.41 471 THR A C 1
ATOM 3578 O O . THR A 1 471 ? 71.808 -2.358 -21.858 1.00 31.41 471 THR A O 1
ATOM 3581 N N . ALA A 1 472 ? 70.149 -3.901 -21.765 1.00 34.31 472 ALA A N 1
ATOM 3582 C CA . ALA A 1 472 ? 70.481 -4.787 -20.628 1.00 34.31 472 ALA A CA 1
ATOM 3583 C C . ALA A 1 472 ? 71.409 -4.330 -19.470 1.00 34.31 472 ALA A C 1
ATOM 3585 O O . ALA A 1 472 ? 72.551 -3.926 -19.657 1.00 34.31 472 ALA A O 1
ATOM 3586 N N . GLY A 1 473 ? 70.990 -4.652 -18.239 1.00 28.19 473 GLY A N 1
ATOM 3587 C CA . GLY A 1 473 ? 71.870 -4.698 -17.067 1.00 28.19 473 GLY A CA 1
ATOM 3588 C C . GLY A 1 473 ? 71.213 -5.391 -15.871 1.00 28.19 473 GLY A C 1
ATOM 3589 O O . GLY A 1 473 ? 70.397 -4.787 -15.184 1.00 28.19 473 GLY A O 1
ATOM 3590 N N . ALA A 1 474 ? 71.569 -6.651 -15.613 1.00 37.66 474 ALA A N 1
ATOM 3591 C CA . ALA A 1 474 ? 71.153 -7.404 -14.428 1.00 37.66 474 ALA A CA 1
ATOM 3592 C C . ALA A 1 474 ? 72.383 -7.797 -13.599 1.00 37.66 474 ALA A C 1
ATOM 3594 O O . ALA A 1 474 ? 73.370 -8.250 -14.174 1.00 37.66 474 ALA A O 1
ATOM 3595 N N . THR A 1 475 ? 72.308 -7.699 -12.266 1.00 31.86 475 THR A N 1
ATOM 3596 C CA . THR A 1 475 ? 73.301 -8.312 -11.360 1.00 31.86 475 THR A CA 1
ATOM 3597 C C . THR A 1 475 ? 72.730 -8.599 -9.970 1.00 31.86 475 THR A C 1
ATOM 3599 O O . THR A 1 475 ? 71.889 -7.864 -9.459 1.00 31.86 475 THR A O 1
ATOM 3602 N N . THR A 1 476 ? 73.226 -9.678 -9.364 1.00 34.06 476 THR A N 1
ATOM 3603 C CA . THR A 1 476 ? 72.785 -10.305 -8.105 1.00 34.06 476 THR A CA 1
ATOM 3604 C C . THR A 1 476 ? 73.876 -10.309 -7.026 1.00 34.06 476 THR A C 1
ATOM 3606 O O . THR A 1 476 ? 75.026 -10.579 -7.361 1.00 34.06 476 THR A O 1
ATOM 3609 N N . ALA A 1 477 ? 73.500 -10.172 -5.746 1.00 30.25 477 ALA A N 1
ATOM 3610 C CA . ALA A 1 477 ? 74.143 -10.752 -4.540 1.00 30.25 477 ALA A CA 1
ATOM 3611 C C . ALA A 1 477 ? 73.191 -10.495 -3.337 1.00 30.25 477 ALA A C 1
ATOM 3613 O O . ALA A 1 477 ? 72.626 -9.410 -3.265 1.00 30.25 477 ALA A O 1
ATOM 3614 N N . ALA A 1 478 ? 72.789 -11.440 -2.470 1.00 30.16 478 ALA A N 1
ATOM 3615 C CA . ALA A 1 478 ? 73.561 -12.284 -1.532 1.00 30.16 478 ALA A CA 1
ATOM 3616 C C . ALA A 1 478 ? 74.322 -11.436 -0.473 1.00 30.16 478 ALA A C 1
ATOM 3618 O O . ALA A 1 478 ? 74.962 -10.459 -0.835 1.00 30.16 478 ALA A O 1
ATOM 3619 N N . THR A 1 479 ? 74.332 -11.721 0.844 1.00 32.06 479 THR A N 1
ATOM 3620 C CA . THR A 1 479 ? 74.383 -13.042 1.521 1.00 32.06 479 THR A CA 1
ATOM 3621 C C . THR A 1 479 ? 74.077 -12.938 3.046 1.00 32.06 479 THR A C 1
ATOM 3623 O O . THR A 1 479 ? 74.445 -11.932 3.637 1.00 32.06 479 THR A O 1
ATOM 3626 N N . THR A 1 480 ? 73.566 -14.015 3.689 1.00 29.83 480 THR A N 1
ATOM 3627 C CA . THR A 1 480 ? 73.694 -14.409 5.143 1.00 29.83 480 THR A CA 1
ATOM 3628 C C . THR A 1 480 ? 73.228 -13.473 6.294 1.00 29.83 480 THR A C 1
ATOM 3630 O O . THR A 1 480 ? 73.421 -12.272 6.242 1.00 29.83 480 THR A O 1
ATOM 3633 N N . GLY A 1 481 ? 72.699 -13.964 7.435 1.00 31.08 481 GLY A N 1
ATOM 3634 C CA . GLY A 1 481 ? 72.324 -15.343 7.808 1.00 31.08 481 GLY A CA 1
ATOM 3635 C C . GLY A 1 481 ? 71.993 -15.578 9.310 1.00 31.08 481 GLY A C 1
ATOM 3636 O O . GLY A 1 481 ? 72.348 -14.784 10.171 1.00 31.08 481 GLY A O 1
ATOM 3637 N N . THR A 1 482 ? 71.382 -16.746 9.583 1.00 31.05 482 THR A N 1
ATOM 3638 C CA . THR A 1 482 ? 71.422 -17.591 10.818 1.00 31.05 482 THR A CA 1
ATOM 3639 C C . THR A 1 482 ? 70.741 -17.212 12.163 1.00 31.05 482 THR A C 1
ATOM 3641 O O . THR A 1 482 ? 71.237 -16.387 12.916 1.00 31.05 482 THR A O 1
ATOM 3644 N N . THR A 1 483 ? 69.741 -18.049 12.529 1.00 30.22 483 THR A N 1
ATOM 3645 C CA . THR A 1 483 ? 69.459 -18.701 13.854 1.00 30.22 483 THR A CA 1
ATOM 3646 C C . THR A 1 483 ? 69.140 -17.840 15.098 1.00 30.22 483 THR A C 1
ATOM 3648 O O . THR A 1 483 ? 69.933 -16.991 15.470 1.00 30.22 483 THR A O 1
ATOM 3651 N N . THR A 1 484 ? 68.066 -18.074 15.874 1.00 30.28 484 THR A N 1
ATOM 3652 C CA . THR A 1 484 ? 67.806 -19.290 16.691 1.00 30.28 484 THR A CA 1
ATOM 3653 C C . THR A 1 484 ? 66.345 -19.416 17.204 1.00 30.28 484 THR A C 1
ATOM 3655 O O . THR A 1 484 ? 65.549 -18.484 17.196 1.00 30.28 484 THR A O 1
ATOM 3658 N N . SER A 1 485 ? 66.004 -20.609 17.699 1.00 35.84 485 SER A N 1
ATOM 3659 C CA . SER A 1 485 ? 64.892 -20.978 18.610 1.00 35.84 485 SER A CA 1
ATOM 3660 C C . SER A 1 485 ? 65.436 -22.122 19.514 1.00 35.84 485 SER A C 1
ATOM 3662 O O . SER A 1 485 ? 66.546 -22.570 19.203 1.00 35.84 485 SER A O 1
ATOM 3664 N N . PRO A 1 486 ? 64.762 -22.670 20.563 1.00 53.09 486 PRO A N 1
ATOM 3665 C CA . PRO A 1 486 ? 63.349 -22.545 20.964 1.00 53.09 486 PRO A CA 1
ATOM 3666 C C . PRO A 1 486 ? 63.130 -22.466 22.514 1.00 53.09 486 PRO A C 1
ATOM 3668 O O . PRO A 1 486 ? 64.025 -22.064 23.248 1.00 53.09 486 PRO A O 1
ATOM 3671 N N . ALA A 1 487 ? 61.967 -22.970 22.976 1.00 30.02 487 ALA A N 1
ATOM 3672 C CA . ALA A 1 487 ? 61.547 -23.349 24.345 1.00 30.02 487 ALA A CA 1
ATOM 3673 C C . ALA A 1 487 ? 60.803 -22.284 25.194 1.00 30.02 487 ALA A C 1
ATOM 3675 O O . ALA A 1 487 ? 61.109 -21.105 25.096 1.00 30.02 487 ALA A O 1
ATOM 3676 N N . ALA A 1 488 ? 59.898 -22.592 26.143 1.00 31.92 488 ALA A N 1
ATOM 3677 C CA . ALA A 1 488 ? 58.844 -23.621 26.338 1.00 31.92 488 ALA A CA 1
ATOM 3678 C C . ALA A 1 488 ? 58.567 -23.825 27.853 1.00 31.92 488 ALA A C 1
ATOM 3680 O O . ALA A 1 488 ? 59.407 -24.388 28.548 1.00 31.92 488 ALA A O 1
ATOM 3681 N N . SER A 1 489 ? 57.368 -23.474 28.344 1.00 34.19 489 SER A N 1
ATOM 3682 C CA . SER A 1 489 ? 56.773 -23.925 29.632 1.00 34.19 489 SER A CA 1
ATOM 3683 C C . SER A 1 489 ? 55.352 -23.338 29.766 1.00 34.19 489 SER A C 1
ATOM 3685 O O . SER A 1 489 ? 55.190 -22.147 29.537 1.00 34.19 489 SER A O 1
ATOM 3687 N N . LYS A 1 490 ? 54.274 -24.133 29.911 1.00 32.56 490 LYS A N 1
ATOM 3688 C CA . LYS A 1 490 ? 53.682 -24.667 31.174 1.00 32.56 490 LYS A CA 1
ATOM 3689 C C . LYS A 1 490 ? 53.203 -23.576 32.163 1.00 32.56 490 LYS A C 1
ATOM 3691 O O . LYS A 1 490 ? 53.942 -22.635 32.390 1.00 32.56 490 LYS A O 1
ATOM 3696 N N . ALA A 1 491 ? 52.062 -23.691 32.862 1.00 31.62 491 ALA A N 1
ATOM 3697 C CA . ALA A 1 491 ? 50.939 -24.656 32.840 1.00 31.62 491 ALA A CA 1
ATOM 3698 C C . ALA A 1 491 ? 49.787 -24.165 33.765 1.00 31.62 491 ALA A C 1
ATOM 3700 O O . ALA A 1 491 ? 50.029 -23.261 34.557 1.00 31.62 491 ALA A O 1
ATOM 3701 N N . THR A 1 492 ? 48.630 -24.869 33.767 1.00 30.67 492 THR A N 1
ATOM 3702 C CA . THR A 1 492 ? 47.562 -24.900 34.822 1.00 30.67 492 THR A CA 1
ATOM 3703 C C . THR A 1 492 ? 46.851 -23.567 35.140 1.00 30.67 492 THR A C 1
ATOM 3705 O O . THR A 1 492 ? 47.478 -22.525 35.167 1.00 30.67 492 THR A O 1
ATOM 3708 N N . GLY A 1 493 ? 45.543 -23.448 35.394 1.00 31.45 493 GLY A N 1
ATOM 3709 C CA . GLY A 1 493 ? 44.474 -24.300 35.958 1.00 31.45 493 GLY A CA 1
ATOM 3710 C C . GLY A 1 493 ? 43.591 -23.341 36.808 1.00 31.45 493 GLY A C 1
ATOM 3711 O O . GLY A 1 493 ? 44.054 -22.255 37.129 1.00 31.45 493 GLY A O 1
ATOM 3712 N N . SER A 1 494 ? 42.339 -23.567 37.213 1.00 34.59 494 SER A N 1
ATOM 3713 C CA . SER A 1 494 ? 41.403 -24.693 37.104 1.00 34.59 494 SER A CA 1
ATOM 3714 C C . SER A 1 494 ? 39.979 -24.220 37.484 1.00 34.59 494 SER A C 1
ATOM 3716 O O . SER A 1 494 ? 39.841 -23.373 38.357 1.00 34.59 494 SER A O 1
ATOM 3718 N N . THR A 1 495 ? 38.946 -24.819 36.881 1.00 33.09 495 THR A N 1
ATOM 3719 C CA . THR A 1 495 ? 37.584 -25.082 37.421 1.00 33.09 495 THR A CA 1
ATOM 3720 C C . THR A 1 495 ? 37.007 -24.272 38.603 1.00 33.09 495 THR A C 1
ATOM 3722 O O . THR A 1 495 ? 37.509 -24.341 39.725 1.00 33.09 495 THR A O 1
ATOM 3725 N N . SER A 1 496 ? 35.760 -23.811 38.457 1.00 34.88 496 SER A N 1
ATOM 3726 C CA . SER A 1 496 ? 34.676 -24.201 39.388 1.00 34.88 496 SER A CA 1
ATOM 3727 C C . SER A 1 496 ? 33.292 -23.987 38.764 1.00 34.88 496 SER A C 1
ATOM 3729 O O . SER A 1 496 ? 33.083 -23.061 37.987 1.00 34.88 496 SER A O 1
ATOM 3731 N N . ALA A 1 497 ? 32.350 -24.866 39.104 1.00 35.16 497 ALA A N 1
ATOM 3732 C CA . ALA A 1 497 ? 30.944 -24.780 38.721 1.00 35.16 497 ALA A CA 1
ATOM 3733 C C . ALA A 1 497 ? 30.076 -24.617 39.975 1.00 35.16 497 ALA A C 1
ATOM 3735 O O . ALA A 1 497 ? 30.445 -25.105 41.043 1.00 35.16 497 ALA A O 1
ATOM 3736 N N . ALA A 1 498 ? 28.894 -24.019 39.834 1.00 32.72 498 ALA A N 1
ATOM 3737 C CA . ALA A 1 498 ? 27.829 -24.128 40.825 1.00 32.72 498 ALA A CA 1
ATOM 3738 C C . ALA A 1 498 ? 26.465 -24.132 40.124 1.00 32.72 498 ALA A C 1
ATOM 3740 O O . ALA A 1 498 ? 26.145 -23.232 39.352 1.00 32.72 498 ALA A O 1
ATOM 3741 N N . ALA A 1 499 ? 25.667 -25.161 40.400 1.00 34.22 499 ALA A N 1
ATOM 3742 C CA . ALA A 1 499 ? 24.281 -25.270 39.963 1.00 34.22 499 ALA A CA 1
ATOM 3743 C C . ALA A 1 499 ? 23.339 -24.949 41.131 1.00 34.22 499 ALA A C 1
ATOM 3745 O O . ALA A 1 499 ? 23.684 -25.178 42.290 1.00 34.22 499 ALA A O 1
ATOM 3746 N N . SER A 1 500 ? 22.112 -24.522 40.837 1.00 36.06 500 SER A N 1
ATOM 3747 C CA . SER A 1 500 ? 21.005 -24.609 41.795 1.00 36.06 500 SER A CA 1
ATOM 3748 C C . SER A 1 500 ? 19.707 -25.001 41.087 1.00 36.06 500 SER A C 1
ATOM 3750 O O . SER A 1 500 ? 19.546 -24.803 39.883 1.00 36.06 500 SER A O 1
ATOM 3752 N N . LYS A 1 501 ? 18.837 -25.698 41.824 1.00 31.48 501 LYS A N 1
ATOM 3753 C CA . LYS A 1 501 ? 17.702 -26.458 41.292 1.00 31.48 501 LYS A CA 1
ATOM 3754 C C . LYS A 1 501 ? 16.386 -25.689 41.421 1.00 31.48 501 LYS A C 1
ATOM 3756 O O . LYS A 1 501 ? 16.123 -25.090 42.453 1.00 31.48 501 LYS A O 1
ATOM 3761 N N . ALA A 1 502 ? 15.569 -25.831 40.380 1.00 32.41 502 ALA A N 1
ATOM 3762 C CA . ALA A 1 502 ? 14.142 -26.163 40.383 1.00 32.41 502 ALA A CA 1
ATOM 3763 C C . ALA A 1 502 ? 13.277 -25.910 41.638 1.00 32.41 502 ALA A C 1
ATOM 3765 O O . ALA A 1 502 ? 13.530 -26.454 42.711 1.00 32.41 502 ALA A O 1
ATOM 3766 N N . SER A 1 503 ? 12.084 -25.368 41.388 1.00 32.53 503 SER A N 1
ATOM 3767 C CA . SER A 1 503 ? 10.846 -25.949 41.916 1.00 32.53 503 SER A CA 1
ATOM 3768 C C . SER A 1 503 ? 9.704 -25.785 40.908 1.00 32.53 503 SER A C 1
ATOM 3770 O O . SER A 1 503 ? 9.624 -24.804 40.171 1.00 32.53 503 SER A O 1
ATOM 3772 N N . SER A 1 504 ? 8.848 -26.799 40.834 1.00 33.56 504 SER A N 1
ATOM 3773 C CA . SER A 1 504 ? 7.647 -26.849 40.003 1.00 33.56 504 SER A CA 1
ATOM 3774 C C . SER A 1 504 ? 6.411 -26.852 40.898 1.00 33.56 504 SER A C 1
ATOM 3776 O O . SER A 1 504 ? 6.442 -27.377 42.010 1.00 33.56 504 SER A O 1
ATOM 3778 N N . SER A 1 505 ? 5.290 -26.330 40.400 1.00 34.22 505 SER A N 1
ATOM 3779 C CA . SER A 1 505 ? 3.979 -26.736 40.905 1.00 34.22 505 SER A CA 1
ATOM 3780 C C . SER A 1 505 ? 2.990 -26.840 39.749 1.00 34.22 505 SER A C 1
ATOM 3782 O O . SER A 1 505 ? 2.788 -25.909 38.975 1.00 34.22 505 SER A O 1
ATOM 3784 N N . SER A 1 506 ? 2.434 -28.034 39.602 1.00 32.78 506 SER A N 1
ATOM 3785 C CA . SER A 1 506 ? 1.373 -28.371 38.662 1.00 32.78 506 SER A CA 1
ATOM 3786 C C . SER A 1 506 ? 0.046 -28.418 39.406 1.00 32.78 506 SER A C 1
ATOM 3788 O O . SER A 1 506 ? -0.013 -28.986 40.496 1.00 32.78 506 SER A O 1
ATOM 3790 N N . THR A 1 507 ? -1.038 -27.959 38.789 1.00 31.78 507 THR A N 1
ATOM 3791 C CA . THR A 1 507 ? -2.384 -28.401 39.176 1.00 31.78 507 THR A CA 1
ATOM 3792 C C . THR A 1 507 ? -3.188 -28.734 37.932 1.00 31.78 507 THR A C 1
ATOM 3794 O O . THR A 1 507 ? -3.478 -27.885 37.097 1.00 31.78 507 THR A O 1
ATOM 3797 N N . THR A 1 508 ? -3.496 -30.019 37.797 1.00 31.20 508 THR A N 1
ATOM 3798 C CA . THR A 1 508 ? -4.336 -30.587 36.746 1.00 31.20 508 THR A CA 1
ATOM 3799 C C . THR A 1 508 ? -5.738 -30.776 37.312 1.00 31.20 508 THR A C 1
ATOM 3801 O O . THR A 1 508 ? -5.881 -31.344 38.393 1.00 31.20 508 THR A O 1
ATOM 3804 N N . SER A 1 509 ? -6.776 -30.389 36.576 1.00 33.03 509 SER A N 1
ATOM 3805 C CA . SER A 1 509 ? -8.144 -30.847 36.841 1.00 33.03 509 SER A CA 1
ATOM 3806 C C . SER A 1 509 ? -8.833 -31.220 35.531 1.00 33.03 509 SER A C 1
ATOM 3808 O O . SER A 1 509 ? -9.407 -30.406 34.816 1.00 33.03 509 SER A O 1
ATOM 3810 N N . SER A 1 510 ? -8.753 -32.507 35.206 1.00 31.53 510 SER A N 1
ATOM 3811 C CA . SER A 1 510 ? -9.572 -33.132 34.174 1.00 31.53 510 SER A CA 1
ATOM 3812 C C . SER A 1 510 ? -10.989 -33.367 34.694 1.00 31.53 510 SER A C 1
ATOM 3814 O O . SER A 1 510 ? -11.155 -33.930 35.776 1.00 31.53 510 SER A O 1
ATOM 3816 N N . SER A 1 511 ? -12.002 -33.078 33.881 1.00 34.38 511 SER A N 1
ATOM 3817 C CA . SER A 1 511 ? -13.286 -33.779 33.968 1.00 34.38 511 SER A CA 1
ATOM 3818 C C . SER A 1 511 ? -13.724 -34.197 32.566 1.00 34.38 511 SER A C 1
ATOM 3820 O O . SER A 1 511 ? -13.502 -33.480 31.592 1.00 34.38 511 SER A O 1
ATOM 3822 N N . ALA A 1 512 ? -14.256 -35.411 32.464 1.00 32.84 512 ALA A N 1
ATOM 3823 C CA . ALA A 1 512 ? -14.666 -36.046 31.220 1.00 32.84 512 ALA A CA 1
ATOM 3824 C C . ALA A 1 512 ? -16.052 -36.675 31.403 1.00 32.84 512 ALA A C 1
ATOM 3826 O O . ALA A 1 512 ? -16.406 -37.091 32.506 1.00 32.84 512 ALA A O 1
ATOM 3827 N N . GLY A 1 513 ? -16.806 -36.777 30.309 1.00 28.95 513 GLY A N 1
ATOM 3828 C CA . GLY A 1 513 ? -18.171 -37.305 30.280 1.00 28.95 513 GLY A CA 1
ATOM 3829 C C . GLY A 1 513 ? -19.138 -36.294 29.647 1.00 28.95 513 GLY A C 1
ATOM 3830 O O . GLY A 1 513 ? -19.063 -35.114 29.956 1.00 28.95 513 GLY A O 1
ATOM 3831 N N . GLN A 1 514 ? -20.046 -36.667 28.745 1.00 29.80 514 GLN A N 1
ATOM 3832 C CA . GLN A 1 514 ? -20.349 -37.992 28.189 1.00 29.80 514 GLN A CA 1
ATOM 3833 C C . GLN A 1 514 ? -20.642 -37.886 26.688 1.00 29.80 514 GLN A C 1
ATOM 3835 O O . GLN A 1 514 ? -21.148 -36.873 26.212 1.00 29.80 514 GLN A O 1
ATOM 3840 N N . ALA A 1 515 ? -20.367 -38.963 25.954 1.00 29.19 515 ALA A N 1
ATOM 3841 C CA . ALA A 1 515 ? -20.927 -39.163 24.624 1.00 29.19 515 ALA A CA 1
ATOM 3842 C C . ALA A 1 515 ? -22.338 -39.759 24.743 1.00 29.19 515 ALA A C 1
ATOM 3844 O O . ALA A 1 515 ? -22.554 -40.662 25.550 1.00 29.19 515 ALA A O 1
ATOM 3845 N N . VAL A 1 516 ? -23.264 -39.312 23.893 1.00 33.06 516 VAL A N 1
ATOM 3846 C CA . VAL A 1 516 ? -24.523 -40.018 23.611 1.00 33.06 516 VAL A CA 1
ATOM 3847 C C . VAL A 1 516 ? -24.606 -40.237 22.105 1.00 33.06 516 VAL A C 1
ATOM 3849 O O . VAL A 1 516 ? -24.292 -39.348 21.314 1.00 33.06 516 VAL A O 1
ATOM 3852 N N . SER A 1 517 ? -24.962 -41.455 21.716 1.00 30.34 517 SER A N 1
ATOM 3853 C CA . SER A 1 517 ? -24.865 -41.972 20.357 1.00 30.34 517 SER A CA 1
ATOM 3854 C C . SER A 1 517 ? -26.233 -42.174 19.700 1.00 30.34 517 SER A C 1
ATOM 3856 O O . SER A 1 517 ? -27.139 -42.720 20.320 1.00 30.34 517 SER A O 1
ATOM 3858 N N . ALA A 1 518 ? -26.282 -41.900 18.388 1.00 31.31 518 ALA A N 1
ATOM 3859 C CA . ALA A 1 518 ? -27.207 -42.507 17.416 1.00 31.31 518 ALA A CA 1
ATOM 3860 C C . ALA A 1 518 ? -28.723 -42.159 17.562 1.00 31.31 518 ALA A C 1
ATOM 3862 O O . ALA A 1 518 ? -29.123 -41.594 18.576 1.00 31.31 518 ALA A O 1
ATOM 3863 N N . PRO A 1 519 ? -29.588 -42.462 16.559 1.00 42.62 519 PRO A N 1
ATOM 3864 C CA . PRO A 1 519 ? -29.364 -43.322 15.391 1.00 42.62 519 PRO A CA 1
ATOM 3865 C C . PRO A 1 519 ? -29.542 -42.658 14.010 1.00 42.62 519 PRO A C 1
ATOM 3867 O O . PRO A 1 519 ? -29.944 -41.508 13.869 1.00 42.62 519 PRO A O 1
ATOM 3870 N N . ALA A 1 520 ? -29.221 -43.441 12.977 1.00 32.12 520 ALA A N 1
ATOM 3871 C CA . ALA A 1 520 ? -29.355 -43.097 11.565 1.00 32.12 520 ALA A CA 1
ATOM 3872 C C . ALA A 1 520 ? -30.702 -43.546 10.956 1.00 32.12 520 ALA A C 1
ATOM 3874 O O . ALA A 1 520 ? -31.303 -44.519 11.407 1.00 32.12 520 ALA A O 1
ATOM 3875 N N . GLY A 1 521 ? -31.095 -42.893 9.858 1.00 28.38 521 GLY A N 1
ATOM 3876 C CA . GLY A 1 521 ? -32.111 -43.322 8.885 1.00 28.38 521 GLY A CA 1
ATOM 3877 C C . GLY A 1 521 ? -31.787 -42.647 7.544 1.00 28.38 521 GLY A C 1
ATOM 3878 O O . GLY A 1 521 ? -31.841 -41.429 7.452 1.00 28.38 521 GLY A O 1
ATOM 3879 N N . VAL A 1 522 ? -31.114 -43.323 6.608 1.00 31.28 522 VAL A N 1
ATOM 3880 C CA . VAL A 1 522 ? -31.702 -44.111 5.501 1.00 31.28 522 VAL A CA 1
ATOM 3881 C C . VAL A 1 522 ? -32.540 -43.264 4.518 1.00 31.28 522 VAL A C 1
ATOM 3883 O O . VAL A 1 522 ? -33.719 -43.024 4.735 1.00 31.28 522 VAL A O 1
ATOM 3886 N N . LEU A 1 523 ? -31.853 -42.821 3.450 1.00 29.53 523 LEU A N 1
ATOM 3887 C CA . LEU A 1 523 ? -32.195 -42.827 2.004 1.00 29.53 523 LEU A CA 1
ATOM 3888 C C . LEU A 1 523 ? -33.650 -43.168 1.567 1.00 29.53 523 LEU A C 1
ATOM 3890 O O . LEU A 1 523 ? -34.249 -44.068 2.150 1.00 29.53 523 LEU A O 1
ATOM 3894 N N . PRO A 1 524 ? -34.175 -42.583 0.454 1.00 39.59 524 PRO A N 1
ATOM 3895 C CA . PRO A 1 524 ? -33.509 -42.684 -0.856 1.00 39.59 524 PRO A CA 1
ATOM 3896 C C . PRO A 1 524 ? -33.575 -41.471 -1.811 1.00 39.59 524 PRO A C 1
ATOM 3898 O O . PRO A 1 524 ? -34.147 -40.423 -1.532 1.00 39.59 524 PRO A O 1
ATOM 3901 N N . ALA A 1 525 ? -32.908 -41.653 -2.954 1.00 29.95 525 ALA A N 1
ATOM 3902 C CA . ALA A 1 525 ? -32.708 -40.684 -4.027 1.00 29.95 525 ALA A CA 1
ATOM 3903 C C . ALA A 1 525 ? -33.944 -40.445 -4.914 1.00 29.95 525 ALA A C 1
ATOM 3905 O O . ALA A 1 525 ? -34.817 -41.303 -5.025 1.00 29.95 525 ALA A O 1
ATOM 3906 N N . PHE A 1 526 ? -33.909 -39.345 -5.673 1.00 28.86 526 PHE A N 1
ATOM 3907 C CA . PHE A 1 526 ? -34.595 -39.237 -6.962 1.00 28.86 526 PHE A CA 1
ATOM 3908 C C . PHE A 1 526 ? -33.639 -38.732 -8.048 1.00 28.86 526 PHE A C 1
ATOM 3910 O O . PHE A 1 526 ? -32.832 -37.833 -7.819 1.00 28.86 526 PHE A O 1
ATOM 3917 N N . VAL A 1 527 ? -33.747 -39.337 -9.232 1.00 32.62 527 VAL A N 1
ATOM 3918 C CA . VAL A 1 527 ? -32.991 -39.012 -10.448 1.00 32.62 527 VAL A CA 1
ATOM 3919 C C . VAL A 1 527 ? -33.972 -38.559 -11.529 1.00 32.62 527 VAL A C 1
ATOM 3921 O O . VAL A 1 527 ? -34.890 -39.300 -11.864 1.00 32.62 527 VAL A O 1
ATOM 3924 N N . ALA A 1 528 ? -33.731 -37.378 -12.097 1.00 29.48 528 ALA A N 1
ATOM 3925 C CA . ALA A 1 528 ? -34.186 -36.906 -13.410 1.00 29.48 528 ALA A CA 1
ATOM 3926 C C . ALA A 1 528 ? -33.272 -35.706 -13.753 1.00 29.48 528 ALA A C 1
ATOM 3928 O O . ALA A 1 528 ? -33.123 -34.830 -12.907 1.00 29.48 528 ALA A O 1
ATOM 3929 N N . VAL A 1 529 ? -32.472 -35.629 -14.826 1.00 30.91 529 VAL A N 1
ATOM 3930 C CA . VAL A 1 529 ? -32.616 -36.033 -16.245 1.00 30.91 529 VAL A CA 1
ATOM 3931 C C . VAL A 1 529 ? -33.687 -35.215 -16.976 1.00 30.91 529 VAL A C 1
ATOM 3933 O O . VAL A 1 529 ? -34.782 -35.045 -16.456 1.00 30.91 529 VAL A O 1
ATOM 3936 N N . LEU A 1 530 ? -33.343 -34.789 -18.206 1.00 29.86 530 LEU A N 1
ATOM 3937 C CA . LEU A 1 530 ? -33.962 -33.762 -19.072 1.00 29.86 530 LEU A CA 1
ATOM 3938 C C . LEU A 1 530 ? -33.442 -32.333 -18.789 1.00 29.86 530 LEU A C 1
ATOM 3940 O O . LEU A 1 530 ? -33.353 -31.921 -17.642 1.00 29.86 530 LEU A O 1
ATOM 3944 N N . GLY A 1 531 ? -33.070 -31.530 -19.792 1.00 26.70 531 GLY A N 1
ATOM 3945 C CA . GLY A 1 531 ? -33.030 -31.790 -21.237 1.00 26.70 531 GLY A CA 1
ATOM 3946 C C . GLY A 1 531 ? -32.440 -30.601 -22.014 1.00 26.70 531 GLY A C 1
ATOM 3947 O O . GLY A 1 531 ? -32.376 -29.490 -21.503 1.00 26.70 531 GLY A O 1
ATOM 3948 N N . ALA A 1 532 ? -31.959 -30.856 -23.230 1.00 29.05 532 ALA A N 1
ATOM 3949 C CA . ALA A 1 532 ? -31.180 -29.934 -24.059 1.00 29.05 532 ALA A CA 1
ATOM 3950 C C . ALA A 1 532 ? -31.907 -28.660 -24.560 1.00 29.05 532 ALA A C 1
ATOM 3952 O O . ALA A 1 532 ? -33.080 -28.714 -24.906 1.00 29.05 532 ALA A O 1
ATOM 3953 N N . GLY A 1 533 ? -31.120 -27.598 -24.794 1.00 26.06 533 GLY A N 1
ATOM 3954 C CA . GLY A 1 533 ? -30.937 -27.050 -26.152 1.00 26.06 533 GLY A CA 1
ATOM 3955 C C . GLY A 1 533 ? -31.779 -25.853 -26.632 1.00 26.06 533 GLY A C 1
ATOM 3956 O O . GLY A 1 533 ? -32.965 -25.997 -26.884 1.00 26.06 533 GLY A O 1
ATOM 3957 N N . LEU A 1 534 ? -31.094 -24.727 -26.884 1.00 28.56 534 LEU A N 1
ATOM 3958 C CA . LEU A 1 534 ? -31.210 -23.735 -27.988 1.00 28.56 534 LEU A CA 1
ATOM 3959 C C . LEU A 1 534 ? -30.110 -22.678 -27.689 1.00 28.56 534 LEU A C 1
ATOM 3961 O O . LEU A 1 534 ? -29.972 -22.303 -26.530 1.00 28.56 534 LEU A O 1
ATOM 3965 N N . ILE A 1 535 ? -29.165 -22.238 -28.532 1.00 32.78 535 ILE A N 1
ATOM 3966 C CA . ILE A 1 535 ? -29.067 -21.946 -29.980 1.00 32.78 535 ILE A CA 1
ATOM 3967 C C . ILE A 1 535 ? -29.955 -20.781 -30.447 1.00 32.78 535 ILE A C 1
ATOM 3969 O O . ILE A 1 535 ? -31.172 -20.874 -30.361 1.00 32.78 535 ILE A O 1
ATOM 3973 N N . ALA A 1 536 ? -29.287 -19.785 -31.062 1.00 30.09 536 ALA A N 1
ATOM 3974 C CA . ALA A 1 536 ? -29.811 -18.666 -31.867 1.00 30.09 536 ALA A CA 1
ATOM 3975 C C . ALA A 1 536 ? -30.627 -17.586 -31.116 1.00 30.09 536 ALA A C 1
ATOM 3977 O O . ALA A 1 536 ? -31.361 -17.896 -30.189 1.00 30.09 536 ALA A O 1
ATOM 3978 N N . LEU A 1 537 ? -30.606 -16.298 -31.493 1.00 28.19 537 LEU A N 1
ATOM 3979 C CA . LEU A 1 537 ? -29.662 -15.437 -32.247 1.00 28.19 537 LEU A CA 1
ATOM 3980 C C . LEU A 1 537 ? -30.138 -13.967 -32.018 1.00 28.19 537 LEU A C 1
ATOM 3982 O O . LEU A 1 537 ? -31.048 -13.763 -31.218 1.00 28.19 537 LEU A O 1
ATOM 3986 N N . LEU A 1 538 ? -29.639 -13.002 -32.810 1.00 30.89 538 LEU A N 1
ATOM 3987 C CA . LEU A 1 538 ? -30.047 -11.582 -32.895 1.00 30.89 538 LEU A CA 1
ATOM 3988 C C . LEU A 1 538 ? -29.469 -10.678 -31.782 1.00 30.89 538 LEU A C 1
ATOM 3990 O O . LEU A 1 538 ? -29.580 -11.004 -30.605 1.00 30.89 538 LEU A O 1
ATOM 3994 N N . ALA A 1 539 ? -28.882 -9.518 -32.094 1.00 36.00 539 ALA A N 1
ATOM 3995 C CA . ALA A 1 539 ? -28.433 -8.980 -33.390 1.00 36.00 539 ALA A CA 1
ATOM 3996 C C . ALA A 1 539 ? -27.286 -7.979 -33.156 1.00 36.00 539 ALA A C 1
ATOM 3998 O O . ALA A 1 539 ? -27.246 -7.409 -32.043 1.00 36.00 539 ALA A O 1
#

InterPro domains:
  IPR036691 Endonuclease/exonuclease/phosphatase superfamily [G3DSA:3.60.10.10] (42-310)
  IPR036691 Endonuclease/exonuclease/phosphatase superfamily [SSF56219] (47-277)
  IPR051547 Tyrosyl-DNA phosphodiesterase 2-like [PTHR15822] (43-284)

Secondary structure (DSSP, 8-state):
-------TTS-----EEEEE--EEEEGGGTEEEEPPGGGSS-TT-PPPS--EEEEEE--TTSS-HHHHHHHHHHHIIIIIS-PPTTPPPSSEEEEEEEEETTHHHHHHTT-HHHHHHEEEE--SGGGSSTT-SEEEEEEEETTSPEEEEEEEE-TT-SS--EEEEEEEEEEPPTT---EEEEEEEEEEPPPSSSTHHHHHHHHHHHHHHHHTSTT-SEEEEEEE----STTGGGHHHHTT-EES-TT-TT-GGG--BSTTTT-SSPPB--EEEEE-TTSS---PPP---STTEE------SS-----PEE--PPP------------------PPPEEPPPBTTB--BTTSEEEEEEE-SSS--B---------------------BTTTB-PPPS-------SSEEEEE--S-TT-EE--EEE-TT--EEEPPPEEPBP-S-STTTTS------------------------------------------------------------------------------------------

Sequence (539 aa):
MFCGDDGPDSPVIPSNMKQLRMCRWRESRSRWHRVSPDRNYGEEEFPPSTFELVTWNVSFDTPMVRERMDCVLRHLERVVFKCRDGEAPEPCVVLLQEVHAPHGLDVILKDEWVREHFLVAPVETSQWPEGAAYGNVTLVEKSIPVHDAHILDFGVSEMQRTGLMVDIRLGAPKPHDYDVILRVANTHLESLRGAADRARPLELQLLTKFIKGPGVRGGLIAGDMNPIGPMDASIPTVLGLRDAWRKGDKDERGFTWGQQPPREFPAARFDKVLYLPRKGFRVDEPQRIGVGLKLSSERLPGGISNGCHSSHSLSDTMMNSLLFAAALIAGAAAQLTINTPSGTNSAAECEPFAITWSGGVGASVRELARPFLFNFPISQHPTSSVTTSPAGTTPIATFNDETGTTQTWTVNATVGASLLFGIRDSTGVTATTAAFQVVTGSGDSCLTAGASSDTTTGATTAGTTTAGTTTAGATTAATTGTTTSPAASKATGSTSAAASKASSSSTTSSSAGQAVSAPAGVLPAFVAVLGAGLIALLA